Protein AF-0000000084679606 (afdb_homodimer)

pLDDT: mean 93.41, std 11.11, range [31.98, 98.94]

Foldseek 3Di:
DEPCLFLLNVLLVVVVVVVVDPAAAYEYQDLVSLQVSCCVNPVHRPCPDPSYHNDALLDLVVLLVNCQVPVEQEDEHPWADADQQVCQVVVLRLLSRLQNSLLSNLVSNVVNQHAEYEYEAELCLAVHLTSNNLSRVNSLLSQLLCFPDNHFYEYEYDKDEPPTPPDLVVQLCVCLVVVHAREAQDQQAWIQYDYSNVRSVQRVVCRVFTHRRKYKYFQSDDTDGVVVVSVVVCVVVVRPDHHYHHDHADRRGDSYGGNHHPVFWDWACDPDNRMIIIDGPDHQDNCLSVLSVVLNVCRPFDDPVVSSVSSLCRRPPRDPDPPVPPDGDD/DEPCLFLLNVLLVVVVVVVVDPAAAYEYQDLVSLQVSCCVNPVHRPCPDPSYHNDALLDLVVLLVNCQVPVEQEDEHPWADADQQVCQVVVLRLLSHLQNSLLSNLVSNVVNQHAEYEYEAELCLAVHLTSNNLSRVNSLLSQLLCFPDNHFYEYEYDKDEPPTPPDLVVQLCVCLVVVHAREAQDQQAWIQYDYSNVRSVQRVVCRVFTHRRKYKYFQSDDTDGVVVVSVVVCVVVVRPDHHYDHDHADRRGDSYGGNHHPVFWDWACDPDNRMIIIDGPDHQDNCLSVLSVVLNVCRPFDDPVLSSVSSLCRRPPRDPDPPVPPDGDD

InterPro domains:
  IPR003869 Polysaccharide biosynthesis protein, CapD-like domain [PF02719] (2-273)
  IPR003869 Polysaccharide biosynthesis protein, CapD-like domain [cd05237] (2-275)
  IPR036291 NAD(P)-binding domain superfamily [SSF51735] (2-256)
  IPR051203 Polysaccharide Synthase-Related Protein [PTHR43318] (2-323)

Nearest PDB structures (foldseek):
  5bju-assembly1_A  TM=9.246E-01  e=3.654E-30  Campylobacter jejuni
  5bjy-assembly1_B  TM=9.320E-01  e=8.846E-30  Campylobacter jejuni
  5bjx-assembly1_A  TM=9.303E-01  e=1.120E-29  Campylobacter jejuni
  5bjw-assembly1_B  TM=9.344E-01  e=2.019E-29  Campylobacter jejuni
  5bjv-assembly1_B  TM=9.168E-01  e=2.875E-29  Campylobacter jejuni

Secondary structure (DSSP, 8-state):
-BTTTSHHHHHHHHHHHTT--S---EEES-HHHHHHHHHHHHS-----STTEEE--TT-HHHHHHHHHHH--SEEEE------HHHHHH-HHHHIIIIIIIHHHHHHHHHHHT-SEEEEE--GGGSS--SHHHHHHHHHHHHHHTTTTSSSEEEEEE--EEET-TT-HHHHHHHHHHTTPPEEES-TT-EE-EEEHHHHHHHHHHHHHH-BEEEEEEE---S-EEHHHHHHHHHHHTT-TT--EEE--PPTT--SB--S--TTTEEEEE-SSTTEEEEEESSPPPTTHHHHHHHHHHHTTTS-HHHHHHHHHTTSTTS----GGG-----/-BTTTSHHHHHHHHHHHTT--S---EEES-HHHHHHHHHHHHS-----STTEEE--TT-HHHHHHHHHHH--SEEEE------HHHHHH-HHHHIIIIIIIHHHHHHHHHHHT-SEEEEE--GGGSS--SHHHHHHHHHHHHHHTTTTSSSEEEEEE--EEET-TT-HHHHHHHHHHTTPPEEES-TT-EE-EEEHHHHHHHHHHHHHH-SEEEEEEE---S-EEHHHHHHHHHHHTT-TT--EEE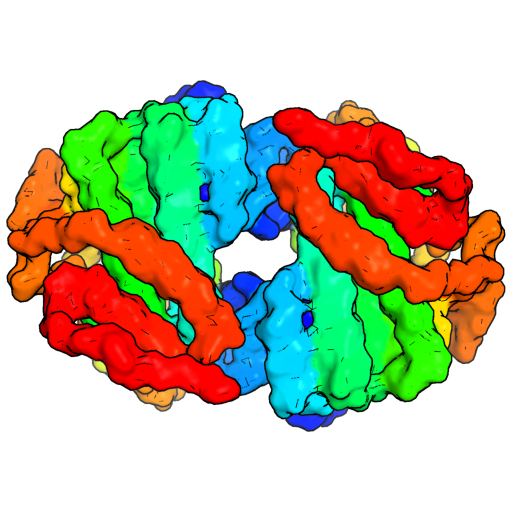--PPTT--SB--S--TTTEEEEE-SSTTEEEEEESSPPPTTHHHHHHHHHHHTTTS-HHHHHHHHHTTSTT-----GGG-----

Organism: Streptomyces collinus (strain DSM 40733 / Tue 365) (NCBI:txid1214242)

Radius of gyration: 25.19 Å; Cα contacts (8 Å, |Δi|>4): 1346; chains: 2; bounding box: 50×71×62 Å

Sequence (660 aa):
MTGAGGSIGSELVRQLWQLSPASIHLVDHDESALHAIQLDLHGHGLLDDDTVVLGDIRQADAMRELMARVRPHIVFHAAAHKHLPLLQRYPAQGVLSNVIGTANVVRAAAEAGVDRFIFVSTDKAARPTSVLGLTKRLGEVIVQAYAGGSMRVGSVRFGNVIGSRGSFLHSLAWQVGNGRPVTLTSPDVTRFFMTIPQASSLVIEAATMATAGETYILDMGQPVRIADLVDRYVAAVQAPGVEITYTGLREGEKLHEELLDEKTEQRESTADPRIWCVRPRTAVRPDLLRRVEELGSLVGTVESELLVAAMSNLLPDAESEDASSLETRPMTGAGGSIGSELVRQLWQLSPASIHLVDHDESALHAIQLDLHGHGLLDDDTVVLGDIRQADAMRELMARVRPHIVFHAAAHKHLPLLQRYPAQGVLSNVIGTANVVRAAAEAGVDRFIFVSTDKAARPTSVLGLTKRLGEVIVQAYAGGSMRVGSVRFGNVIGSRGSFLHSLAWQVGNGRPVTLTSPDVTRFFMTIPQASSLVIEAATMATAGETYILDMGQPVRIADLVDRYVAAVQAPGVEITYTGLREGEKLHEELLDEKTEQRESTADPRIWCVRPRTAVRPDLLRRVEELGSLVGTVESELLVAAMSNLLPDAESEDASSLETRP

Structure (mmCIF, N/CA/C/O backbone):
data_AF-0000000084679606-model_v1
#
loop_
_entity.id
_entity.type
_entity.pdbx_description
1 polymer 'Polysaccharide biosynthesis protein CapD'
#
loop_
_atom_site.group_PDB
_atom_site.id
_atom_site.type_symbol
_atom_site.label_atom_id
_atom_site.label_alt_id
_atom_site.label_comp_id
_atom_site.label_asym_id
_atom_site.label_entity_id
_atom_site.label_seq_id
_atom_site.pdbx_PDB_ins_code
_atom_site.Cartn_x
_atom_site.Cartn_y
_atom_site.Cartn_z
_atom_site.occupancy
_atom_site.B_iso_or_equiv
_atom_site.auth_seq_id
_atom_site.auth_comp_id
_atom_site.auth_asym_id
_atom_site.auth_atom_id
_atom_site.pdbx_PDB_model_num
ATOM 1 N N . MET A 1 1 ? 11.812 8.891 6.973 1 98 1 MET A N 1
ATOM 2 C CA . MET A 1 1 ? 10.586 9.273 6.281 1 98 1 MET A CA 1
ATOM 3 C C . MET A 1 1 ? 9.602 8.109 6.238 1 98 1 MET A C 1
ATOM 5 O O . MET A 1 1 ? 9.852 7.105 5.562 1 98 1 MET A O 1
ATOM 9 N N . THR A 1 2 ? 8.539 8.211 7.043 1 98.88 2 THR A N 1
ATOM 10 C CA . THR A 1 2 ? 7.473 7.234 6.852 1 98.88 2 THR A CA 1
ATOM 11 C C . THR A 1 2 ? 6.492 7.707 5.781 1 98.88 2 THR A C 1
ATOM 13 O O . THR A 1 2 ? 6.242 8.906 5.645 1 98.88 2 THR A O 1
ATOM 16 N N . GLY A 1 3 ? 5.902 6.746 5.059 1 98.56 3 GLY A N 1
ATOM 17 C CA . GLY A 1 3 ? 5.086 7.125 3.92 1 98.56 3 GLY A CA 1
ATOM 18 C C . GLY A 1 3 ? 5.891 7.715 2.775 1 98.56 3 GLY A C 1
ATOM 19 O O . GLY A 1 3 ? 5.43 8.625 2.09 1 98.56 3 GLY A O 1
ATOM 20 N N . ALA A 1 4 ? 7.102 7.227 2.578 1 98.5 4 ALA A N 1
ATOM 21 C CA . ALA A 1 4 ? 8.031 7.789 1.607 1 98.5 4 ALA A CA 1
ATOM 22 C C . ALA A 1 4 ? 7.5 7.645 0.185 1 98.5 4 ALA A C 1
ATOM 24 O O . ALA A 1 4 ? 7.832 8.438 -0.695 1 98.5 4 ALA A O 1
ATOM 25 N N . GLY A 1 5 ? 6.66 6.68 0.008 1 96.69 5 GLY A N 1
ATOM 26 C CA . GLY A 1 5 ? 6.199 6.367 -1.336 1 96.69 5 GLY A CA 1
ATOM 27 C C . GLY A 1 5 ? 4.973 7.16 -1.744 1 96.69 5 GLY A C 1
ATOM 28 O O . GLY A 1 5 ? 4.57 7.137 -2.91 1 96.69 5 GLY A O 1
ATOM 29 N N . GLY A 1 6 ? 4.387 7.867 -0.817 1 97.25 6 GLY A N 1
ATOM 30 C CA . GLY A 1 6 ? 3.217 8.68 -1.121 1 97.25 6 GLY A CA 1
ATOM 31 C C . GLY A 1 6 ? 3.555 9.961 -1.861 1 97.25 6 GLY A C 1
ATOM 32 O O . GLY A 1 6 ? 4.727 10.273 -2.066 1 97.25 6 GLY A O 1
ATOM 33 N N . SER A 1 7 ? 2.559 10.719 -2.24 1 97.19 7 SER A N 1
ATOM 34 C CA . SER A 1 7 ? 2.746 11.938 -3.014 1 97.19 7 SER A CA 1
ATOM 35 C C . SER A 1 7 ? 3.572 12.961 -2.24 1 97.19 7 SER A C 1
ATOM 37 O O . SER A 1 7 ? 4.543 13.508 -2.768 1 97.19 7 SER A O 1
ATOM 39 N N . ILE A 1 8 ? 3.164 13.203 -1.016 1 97.56 8 ILE A N 1
ATOM 40 C CA . ILE A 1 8 ? 3.885 14.164 -0.194 1 97.56 8 ILE A CA 1
ATOM 41 C C . ILE A 1 8 ? 5.238 13.586 0.218 1 97.56 8 ILE A C 1
ATOM 43 O O . ILE A 1 8 ? 6.266 14.25 0.104 1 97.56 8 ILE A O 1
ATOM 47 N N . GLY A 1 9 ? 5.25 12.336 0.649 1 98.25 9 GLY A N 1
ATOM 48 C CA . GLY A 1 9 ? 6.473 11.68 1.094 1 98.25 9 GLY A CA 1
ATOM 49 C C . GLY A 1 9 ? 7.555 11.664 0.033 1 98.25 9 GLY A C 1
ATOM 50 O O . GLY A 1 9 ? 8.703 12.008 0.307 1 98.25 9 GLY A O 1
ATOM 51 N N . SER A 1 10 ? 7.199 11.289 -1.16 1 98.25 10 SER A N 1
ATOM 52 C CA . SER A 1 10 ? 8.195 11.172 -2.223 1 98.25 10 SER A CA 1
ATOM 53 C C . SER A 1 10 ? 8.758 12.539 -2.607 1 98.25 10 SER A C 1
ATOM 55 O O . SER A 1 10 ? 9.945 12.672 -2.887 1 98.25 10 SER A O 1
ATOM 57 N N . GLU A 1 11 ? 7.887 13.555 -2.6 1 98.19 11 GLU A N 1
ATOM 58 C CA . GLU A 1 11 ? 8.359 14.906 -2.906 1 98.19 11 GLU A CA 1
ATOM 59 C C . GLU A 1 11 ? 9.273 15.43 -1.808 1 98.19 11 GLU A C 1
ATOM 61 O O . GLU A 1 11 ? 10.273 16.094 -2.092 1 98.19 11 GLU A O 1
ATOM 66 N N . LEU A 1 12 ? 8.93 15.156 -0.568 1 98.38 12 LEU A N 1
ATOM 67 C CA . LEU A 1 12 ? 9.805 15.523 0.541 1 98.38 12 LEU A CA 1
ATOM 68 C C . LEU A 1 12 ? 11.188 14.906 0.367 1 98.38 12 LEU A C 1
ATOM 70 O O . LEU A 1 12 ? 12.203 15.594 0.538 1 98.38 12 LEU A O 1
ATOM 74 N N . VAL A 1 13 ? 11.211 13.641 -0.002 1 98.25 13 VAL A N 1
ATOM 75 C CA . VAL A 1 13 ? 12.461 12.93 -0.199 1 98.25 13 VAL A CA 1
ATOM 76 C C . VAL A 1 13 ? 13.281 13.609 -1.295 1 98.25 13 VAL A C 1
ATOM 78 O O . VAL A 1 13 ? 14.477 13.844 -1.13 1 98.25 13 VAL A O 1
ATOM 81 N N . ARG A 1 14 ? 12.672 13.977 -2.363 1 97.19 14 ARG A N 1
ATOM 82 C CA . ARG A 1 14 ? 13.359 14.609 -3.484 1 97.19 14 ARG A CA 1
ATOM 83 C C . ARG A 1 14 ? 13.961 15.945 -3.072 1 97.19 14 ARG A C 1
ATOM 85 O O . ARG A 1 14 ? 15.109 16.25 -3.408 1 97.19 14 ARG A O 1
ATOM 92 N N . GLN A 1 15 ? 13.156 16.734 -2.387 1 97.69 15 GLN A N 1
ATOM 93 C CA . GLN A 1 15 ? 13.641 18.047 -1.958 1 97.69 15 GLN A CA 1
ATOM 94 C C . GLN A 1 15 ? 14.766 17.906 -0.936 1 97.69 15 GLN A C 1
ATOM 96 O O . GLN A 1 15 ? 15.773 18.609 -1.015 1 97.69 15 GLN A O 1
ATOM 101 N N . LEU A 1 16 ? 14.602 16.984 -0.041 1 97.69 16 LEU A N 1
ATOM 102 C CA . LEU A 1 16 ? 15.617 16.781 0.987 1 97.69 16 LEU A CA 1
ATOM 103 C C . LEU A 1 16 ? 16.906 16.25 0.377 1 97.69 16 LEU A C 1
ATOM 105 O O . LEU A 1 16 ? 18 16.578 0.839 1 97.69 16 LEU A O 1
ATOM 109 N N . TRP A 1 17 ? 16.734 15.375 -0.598 1 96.81 17 TRP A N 1
ATOM 110 C CA . TRP A 1 17 ? 17.891 14.797 -1.284 1 96.81 17 TRP A CA 1
ATOM 111 C C . TRP A 1 17 ? 18.797 15.891 -1.851 1 96.81 17 TRP A C 1
ATOM 113 O O . TRP A 1 17 ? 20.016 15.758 -1.851 1 96.81 17 TRP A O 1
ATOM 123 N N . GLN A 1 18 ? 18.219 17 -2.248 1 95.62 18 GLN A N 1
ATOM 124 C CA . GLN A 1 18 ? 18.953 18.109 -2.848 1 95.62 18 GLN A CA 1
ATOM 125 C C . GLN A 1 18 ? 19.797 18.844 -1.804 1 95.62 18 GLN A C 1
ATOM 127 O O . GLN A 1 18 ? 20.719 19.562 -2.15 1 95.62 18 GLN A O 1
ATOM 132 N N . LEU A 1 19 ? 19.453 18.656 -0.603 1 95.12 19 LEU A N 1
ATOM 133 C CA . LEU A 1 19 ? 20.188 19.312 0.475 1 95.12 19 LEU A CA 1
ATOM 134 C C . LEU A 1 19 ? 21.391 18.469 0.902 1 95.12 19 LEU A C 1
ATOM 136 O O . LEU A 1 19 ? 22.094 18.828 1.849 1 95.12 19 LEU A O 1
ATOM 140 N N . SER A 1 20 ? 21.609 17.328 0.34 1 95.12 20 SER A N 1
ATOM 141 C CA . SER A 1 20 ? 22.75 16.438 0.511 1 95.12 20 SER A CA 1
ATOM 142 C C . SER A 1 20 ? 22.859 15.953 1.952 1 95.12 20 SER A C 1
ATOM 144 O O . SER A 1 20 ? 23.906 16.062 2.578 1 95.12 20 SER 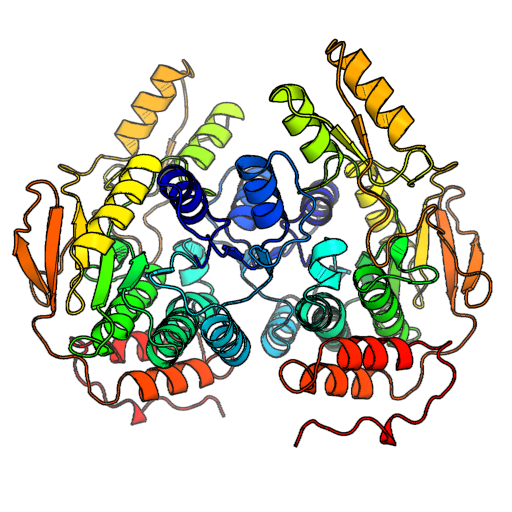A O 1
ATOM 146 N N . PRO A 1 21 ? 21.781 15.445 2.443 1 95.69 21 PRO A N 1
ATOM 147 C CA . PRO A 1 21 ? 21.875 14.844 3.773 1 95.69 21 PRO A CA 1
ATOM 148 C C . PRO A 1 21 ? 22.812 13.641 3.814 1 95.69 21 PRO A C 1
ATOM 150 O O . PRO A 1 21 ? 23.156 13.086 2.768 1 95.69 21 PRO A O 1
ATOM 153 N N . ALA A 1 22 ? 23.25 13.281 5.062 1 96.31 22 ALA A N 1
ATOM 154 C CA . ALA A 1 22 ? 24.094 12.102 5.203 1 96.31 22 ALA A CA 1
ATOM 155 C C . ALA A 1 22 ? 23.375 10.844 4.727 1 96.31 22 ALA A C 1
ATOM 157 O O . ALA A 1 22 ? 23.984 9.977 4.094 1 96.31 22 ALA A O 1
ATOM 158 N N . SER A 1 23 ? 22.047 10.727 5.082 1 96.62 23 SER A N 1
ATOM 159 C CA . SER A 1 23 ? 21.219 9.609 4.621 1 96.62 23 SER A CA 1
ATOM 160 C C . SER A 1 23 ? 19.734 9.938 4.738 1 96.62 23 SER A C 1
ATOM 162 O O . SER A 1 23 ? 19.344 10.797 5.535 1 96.62 23 SER A O 1
ATOM 164 N N . ILE A 1 24 ? 19.016 9.383 3.904 1 97.81 24 ILE A N 1
ATOM 165 C CA . ILE A 1 24 ? 17.562 9.398 3.992 1 97.81 24 ILE A CA 1
ATOM 166 C C . ILE A 1 24 ? 17.031 7.969 4.016 1 97.81 24 ILE A C 1
ATOM 168 O O . ILE A 1 24 ? 17.219 7.211 3.062 1 97.81 24 ILE A O 1
ATOM 172 N N . HIS A 1 25 ? 16.422 7.598 5.102 1 98.5 25 HIS A N 1
ATOM 173 C CA . HIS A 1 25 ? 15.805 6.277 5.207 1 98.5 25 HIS A CA 1
ATOM 174 C C . HIS A 1 25 ? 14.328 6.328 4.828 1 98.5 25 HIS A C 1
ATOM 176 O O . HIS A 1 25 ? 13.57 7.133 5.375 1 98.5 25 HIS A O 1
ATOM 182 N N . LEU A 1 26 ? 13.961 5.5 3.893 1 98.5 26 LEU A N 1
ATOM 183 C CA . LEU A 1 26 ? 12.625 5.473 3.311 1 98.5 26 LEU A CA 1
ATOM 184 C C . LEU A 1 26 ? 11.812 4.309 3.865 1 98.5 26 LEU A C 1
ATOM 186 O O . LEU A 1 26 ? 12.172 3.145 3.668 1 98.5 26 LEU A O 1
ATOM 190 N N . VAL A 1 27 ? 10.734 4.602 4.535 1 98.75 27 VAL A N 1
ATOM 191 C CA . VAL A 1 27 ? 9.875 3.557 5.082 1 98.75 27 VAL A CA 1
ATOM 192 C C . VAL A 1 27 ? 8.516 3.6 4.391 1 98.75 27 VAL A C 1
ATOM 194 O O . VAL A 1 27 ? 7.848 4.637 4.379 1 98.75 27 VAL A O 1
ATOM 197 N N . ASP A 1 28 ? 8.109 2.529 3.824 1 98.56 28 ASP A N 1
ATOM 198 C CA . ASP A 1 28 ? 6.801 2.383 3.205 1 98.56 28 ASP A CA 1
ATOM 199 C C . ASP A 1 28 ? 6.41 0.912 3.082 1 98.56 28 ASP A C 1
ATOM 201 O O . ASP A 1 28 ? 7.277 0.034 3.078 1 98.56 28 ASP A O 1
ATOM 205 N N . HIS A 1 29 ? 5.164 0.685 3.037 1 97.88 29 HIS A N 1
ATOM 206 C CA . HIS A 1 29 ? 4.73 -0.693 2.828 1 97.88 29 HIS A CA 1
ATOM 207 C C . HIS A 1 29 ? 4.5 -0.978 1.348 1 97.88 29 HIS A C 1
ATOM 209 O O . HIS A 1 29 ? 4.227 -2.119 0.967 1 97.88 29 HIS A O 1
ATOM 215 N N . ASP A 1 30 ? 4.547 0.017 0.518 1 97.25 30 ASP A N 1
ATOM 216 C CA . ASP A 1 30 ? 4.41 -0.137 -0.927 1 97.25 30 ASP A CA 1
ATOM 217 C C . ASP A 1 30 ? 5.77 -0.361 -1.589 1 97.25 30 ASP A C 1
ATOM 219 O O . ASP A 1 30 ? 6.512 0.593 -1.831 1 97.25 30 ASP A O 1
ATOM 223 N N . GLU A 1 31 ? 6.027 -1.536 -2.045 1 96.62 31 GLU A N 1
ATOM 224 C CA . GLU A 1 31 ? 7.305 -1.927 -2.627 1 96.62 31 GLU A CA 1
ATOM 225 C C . GLU A 1 31 ? 7.582 -1.164 -3.92 1 96.62 31 GLU A C 1
ATOM 227 O O . GLU A 1 31 ? 8.711 -0.744 -4.172 1 96.62 31 GLU A O 1
ATOM 232 N N . SER A 1 32 ? 6.539 -1.074 -4.672 1 96 32 SER A N 1
ATOM 233 C CA . SER A 1 32 ? 6.699 -0.412 -5.961 1 96 32 SER A CA 1
ATOM 234 C C . SER A 1 32 ? 7.012 1.07 -5.785 1 96 32 SER A C 1
ATOM 236 O O . SER A 1 32 ? 7.754 1.65 -6.582 1 96 32 SER A O 1
ATOM 238 N N . ALA A 1 33 ? 6.402 1.654 -4.785 1 96.44 33 ALA A N 1
ATOM 239 C CA . ALA A 1 33 ? 6.688 3.059 -4.5 1 96.44 33 ALA A CA 1
ATOM 240 C C . ALA A 1 33 ? 8.133 3.242 -4.039 1 96.44 33 ALA A C 1
ATOM 242 O O . ALA A 1 33 ? 8.797 4.203 -4.43 1 96.44 33 ALA A O 1
ATOM 243 N N . LEU A 1 34 ? 8.57 2.354 -3.197 1 97.31 34 LEU A N 1
ATOM 244 C CA . LEU A 1 34 ? 9.961 2.393 -2.754 1 97.31 34 LEU A CA 1
ATOM 245 C C . LEU A 1 34 ? 10.906 2.229 -3.934 1 97.31 34 LEU A C 1
ATOM 247 O O . LEU A 1 34 ? 11.906 2.943 -4.035 1 97.31 34 LEU A O 1
ATOM 251 N N . HIS A 1 35 ? 10.578 1.303 -4.812 1 96.44 35 HIS A N 1
ATOM 252 C CA . HIS A 1 35 ? 11.359 1.064 -6.023 1 96.44 35 HIS A CA 1
ATOM 253 C C . HIS A 1 35 ? 11.445 2.32 -6.883 1 96.44 35 HIS A C 1
ATOM 255 O O . HIS A 1 35 ? 12.523 2.689 -7.348 1 96.44 35 HIS A O 1
ATOM 261 N N . ALA A 1 36 ? 10.359 2.992 -7.012 1 95.94 36 ALA A N 1
ATOM 262 C CA . ALA A 1 36 ? 10.289 4.188 -7.852 1 95.94 36 ALA A CA 1
ATOM 263 C C . ALA A 1 36 ? 11.156 5.305 -7.285 1 95.94 36 ALA A C 1
ATOM 265 O O . ALA A 1 36 ? 11.844 6.008 -8.039 1 95.94 36 ALA A O 1
ATOM 266 N N . ILE A 1 37 ? 11.102 5.449 -6.023 1 95.69 37 ILE A N 1
ATOM 267 C CA . ILE A 1 37 ? 11.891 6.512 -5.398 1 95.69 37 ILE A CA 1
ATOM 268 C C . ILE A 1 37 ? 13.375 6.219 -5.566 1 95.69 37 ILE A C 1
ATOM 270 O O . ILE A 1 37 ? 14.164 7.121 -5.859 1 95.69 37 ILE A O 1
ATOM 274 N N . GLN A 1 38 ? 13.766 5.023 -5.355 1 94.38 38 GLN A N 1
ATOM 275 C CA . GLN A 1 38 ? 15.172 4.676 -5.504 1 94.38 38 GLN A CA 1
ATOM 276 C C . GLN A 1 38 ? 15.641 4.887 -6.941 1 94.38 38 GLN A C 1
ATOM 278 O O . GLN A 1 38 ? 16.766 5.34 -7.172 1 94.38 38 GLN A O 1
ATOM 283 N N . LEU A 1 39 ? 14.836 4.516 -7.844 1 94.75 39 LEU A N 1
ATOM 284 C CA . LEU A 1 39 ? 15.148 4.742 -9.25 1 94.75 39 LEU A CA 1
ATOM 285 C C . LEU A 1 39 ? 15.375 6.227 -9.523 1 94.75 39 LEU A C 1
ATOM 287 O O . LEU A 1 39 ? 16.344 6.598 -10.188 1 94.75 39 LEU A O 1
ATOM 291 N N . ASP A 1 40 ? 14.516 7.008 -8.945 1 94.06 40 ASP A N 1
ATOM 292 C CA . ASP A 1 40 ? 14.586 8.453 -9.141 1 94.06 40 ASP A CA 1
ATOM 293 C C . ASP A 1 40 ? 15.859 9.023 -8.523 1 94.06 40 ASP A C 1
ATOM 295 O O . ASP A 1 40 ? 16.5 9.906 -9.102 1 94.06 40 ASP A O 1
ATOM 299 N N . LEU A 1 41 ? 16.156 8.547 -7.367 1 94 41 LEU A N 1
ATOM 300 C CA . LEU A 1 41 ? 17.266 9.125 -6.602 1 94 41 LEU A CA 1
ATOM 301 C C . LEU A 1 41 ? 18.609 8.617 -7.109 1 94 41 LEU A C 1
ATOM 303 O O . LEU A 1 41 ? 19.562 9.383 -7.211 1 94 41 LEU A O 1
ATOM 307 N N . HIS A 1 42 ? 18.672 7.305 -7.449 1 92.88 42 HIS A N 1
ATOM 308 C CA . HIS A 1 42 ? 19.984 6.684 -7.648 1 92.88 42 HIS A CA 1
ATOM 309 C C . HIS A 1 42 ? 20.172 6.273 -9.102 1 92.88 42 HIS A C 1
ATOM 311 O O . HIS A 1 42 ? 21.281 5.898 -9.5 1 92.88 42 HIS A O 1
ATOM 317 N N . GLY A 1 43 ? 19.125 6.328 -9.812 1 92.38 43 GLY A N 1
ATOM 318 C CA . GLY A 1 43 ? 19.219 5.934 -11.211 1 92.38 43 GLY A CA 1
ATOM 319 C C . GLY A 1 43 ? 19.094 4.438 -11.422 1 92.38 43 GLY A C 1
ATOM 320 O O . GLY A 1 43 ? 19.219 3.947 -12.547 1 92.38 43 GLY A O 1
ATOM 321 N N . HIS A 1 44 ? 18.906 3.793 -10.273 1 88.56 44 HIS A N 1
ATOM 322 C CA . HIS A 1 44 ? 18.672 2.357 -10.352 1 88.56 44 HIS A CA 1
ATOM 323 C C . HIS A 1 44 ? 17.641 1.917 -9.305 1 88.56 44 HIS A C 1
ATOM 325 O O . HIS A 1 44 ? 17.359 2.656 -8.359 1 88.56 44 HIS A O 1
ATOM 331 N N . GLY A 1 45 ? 17.031 0.809 -9.516 1 87.56 45 GLY A N 1
ATOM 332 C CA . GLY A 1 45 ? 16.047 0.252 -8.594 1 87.56 45 GLY A CA 1
ATOM 333 C C . GLY A 1 45 ? 16.453 -1.087 -8.016 1 87.56 45 GLY A C 1
ATOM 334 O O . GLY A 1 45 ? 15.656 -2.021 -7.957 1 87.56 45 GLY A O 1
ATOM 335 N N . LEU A 1 46 ? 17.688 -1.167 -7.566 1 87.81 46 LEU A N 1
ATOM 336 C CA . LEU A 1 46 ? 18.25 -2.445 -7.133 1 87.81 46 LEU A CA 1
ATOM 337 C C . LEU A 1 46 ? 17.688 -2.848 -5.773 1 87.81 46 LEU A C 1
ATOM 339 O O . LEU A 1 46 ? 17.672 -4.031 -5.426 1 87.81 46 LEU A O 1
ATOM 343 N N . LEU A 1 47 ? 17.219 -1.917 -5.016 1 86.62 47 LEU A N 1
ATOM 344 C CA . LEU A 1 47 ? 16.562 -2.139 -3.725 1 86.62 47 LEU A CA 1
ATOM 345 C C . LEU A 1 47 ? 17.484 -2.916 -2.783 1 86.62 47 LEU A C 1
ATOM 347 O O . LEU A 1 47 ? 17.016 -3.768 -2.023 1 86.62 47 LEU A O 1
ATOM 351 N N . ASP A 1 48 ? 18.75 -2.693 -2.811 1 80.12 48 ASP A N 1
ATOM 352 C CA . ASP A 1 48 ? 19.703 -3.506 -2.053 1 80.12 48 ASP A CA 1
ATOM 353 C C . ASP A 1 48 ? 20.438 -2.668 -1.007 1 80.12 48 ASP A C 1
ATOM 355 O O . ASP A 1 48 ? 21.469 -3.076 -0.495 1 80.12 48 ASP A O 1
ATOM 359 N N . ASP A 1 49 ? 19.828 -1.54 -0.712 1 87.19 49 ASP A N 1
ATOM 360 C CA . ASP A 1 49 ? 20.531 -0.785 0.322 1 87.19 49 ASP A CA 1
ATOM 361 C C . ASP A 1 49 ? 19.656 -0.608 1.561 1 87.19 49 ASP A C 1
ATOM 363 O O . ASP A 1 49 ? 18.438 -0.721 1.484 1 87.19 49 ASP A O 1
ATOM 367 N N . ASP A 1 50 ? 20.328 -0.216 2.654 1 91.5 50 ASP A N 1
ATOM 368 C CA . ASP A 1 50 ? 19.719 -0.245 3.98 1 91.5 50 ASP A CA 1
ATOM 369 C C . ASP A 1 50 ? 18.828 0.973 4.199 1 91.5 50 ASP A C 1
ATOM 371 O O . ASP A 1 50 ? 18.078 1.036 5.184 1 91.5 50 ASP A O 1
ATOM 375 N N . THR A 1 51 ? 18.828 1.87 3.262 1 96.19 51 THR A N 1
ATOM 376 C CA . THR A 1 51 ? 18.016 3.072 3.447 1 96.19 51 THR A CA 1
ATOM 377 C C . THR A 1 51 ? 16.594 2.842 2.977 1 96.19 51 THR A C 1
ATOM 379 O O . THR A 1 51 ? 15.695 3.639 3.271 1 96.19 51 THR A O 1
ATOM 382 N N . VAL A 1 52 ? 16.375 1.764 2.201 1 97.12 52 VAL A N 1
ATOM 383 C CA . VAL A 1 52 ? 15.031 1.399 1.75 1 97.12 52 VAL A CA 1
ATOM 384 C C . VAL A 1 52 ? 14.43 0.359 2.695 1 97.12 52 VAL A C 1
ATOM 386 O O . VAL A 1 52 ? 14.93 -0.765 2.787 1 97.12 52 VAL A O 1
ATOM 389 N N . VAL A 1 53 ? 13.359 0.737 3.352 1 98 53 VAL A N 1
ATOM 390 C CA . VAL A 1 53 ? 12.789 -0.112 4.398 1 98 53 VAL A CA 1
ATOM 391 C C . VAL A 1 53 ? 11.352 -0.482 4.043 1 98 53 VAL A C 1
ATOM 393 O O . VAL A 1 53 ? 10.477 0.384 3.998 1 98 53 VAL A O 1
ATOM 396 N N . LEU A 1 54 ? 11.188 -1.739 3.746 1 98.06 54 LEU A N 1
ATOM 397 C CA . LEU A 1 54 ? 9.82 -2.258 3.648 1 98.06 54 LEU A CA 1
ATOM 398 C C . LEU A 1 54 ? 9.227 -2.486 5.035 1 98.06 54 LEU A C 1
ATOM 400 O O . LEU A 1 54 ? 9.625 -3.414 5.738 1 98.06 54 LEU A O 1
ATOM 404 N N . GLY A 1 55 ? 8.25 -1.602 5.387 1 97.75 55 GLY A N 1
ATOM 405 C CA . GLY A 1 55 ? 7.715 -1.677 6.738 1 97.75 55 GLY A CA 1
ATOM 406 C C . GLY A 1 55 ? 6.324 -1.087 6.855 1 97.75 55 GLY A C 1
ATOM 407 O O . GLY A 1 55 ? 5.836 -0.438 5.93 1 97.75 55 GLY A O 1
ATOM 408 N N . ASP A 1 56 ? 5.711 -1.429 7.965 1 98.19 56 ASP A N 1
ATOM 409 C CA . ASP A 1 56 ? 4.375 -0.969 8.328 1 98.19 56 ASP A CA 1
ATOM 410 C C . ASP A 1 56 ? 4.383 -0.275 9.688 1 98.19 56 ASP A C 1
ATOM 412 O O . ASP A 1 56 ? 4.75 -0.88 10.695 1 98.19 56 ASP A O 1
ATOM 416 N N . ILE A 1 57 ? 3.887 0.931 9.719 1 98.75 57 ILE A N 1
ATOM 417 C CA . ILE A 1 57 ? 3.957 1.738 10.93 1 98.75 57 ILE A CA 1
ATOM 418 C C . ILE A 1 57 ? 3.049 1.141 12.008 1 98.75 57 ILE A C 1
ATOM 420 O O . ILE A 1 57 ? 3.133 1.514 13.18 1 98.75 57 ILE A O 1
ATOM 424 N N . ARG A 1 58 ? 2.188 0.28 11.617 1 98.19 58 ARG A N 1
ATOM 425 C CA . ARG A 1 58 ? 1.302 -0.381 12.562 1 98.19 58 ARG A CA 1
ATOM 426 C C . ARG A 1 58 ? 2.076 -1.355 13.445 1 98.19 58 ARG A C 1
ATOM 428 O O . ARG A 1 58 ? 1.567 -1.807 14.477 1 98.19 58 ARG A O 1
ATOM 435 N N . GLN A 1 59 ? 3.287 -1.72 13.055 1 97.56 59 GLN A N 1
ATOM 436 C CA . GLN A 1 59 ? 4.117 -2.656 13.805 1 97.56 59 GLN A CA 1
ATOM 437 C C . GLN A 1 59 ? 5.047 -1.919 14.766 1 97.56 59 GLN A C 1
ATOM 439 O O . GLN A 1 59 ? 6.148 -1.521 14.391 1 97.56 59 GLN A O 1
ATOM 444 N N . ALA A 1 60 ? 4.629 -1.86 15.977 1 97.88 60 ALA A N 1
ATOM 445 C CA . ALA A 1 60 ? 5.312 -1.048 16.984 1 97.88 60 ALA A CA 1
ATOM 446 C C . ALA A 1 60 ? 6.758 -1.503 17.156 1 97.88 60 ALA A C 1
ATOM 448 O O . ALA A 1 60 ? 7.68 -0.683 17.156 1 97.88 60 ALA A O 1
ATOM 449 N N . ASP A 1 61 ? 6.969 -2.816 17.297 1 96.81 61 ASP A N 1
ATOM 450 C CA . ASP A 1 61 ? 8.305 -3.34 17.562 1 96.81 61 ASP A CA 1
ATOM 451 C C . ASP A 1 61 ? 9.234 -3.098 16.375 1 96.81 61 ASP A C 1
ATOM 453 O O . ASP A 1 61 ? 10.414 -2.785 16.562 1 96.81 61 ASP A O 1
ATOM 457 N N . ALA A 1 62 ? 8.734 -3.23 15.211 1 96.88 62 ALA A N 1
ATOM 458 C CA . ALA A 1 62 ? 9.539 -2.982 14.023 1 96.88 62 ALA A CA 1
ATOM 459 C C . ALA A 1 62 ? 9.977 -1.523 13.953 1 96.88 62 ALA A C 1
ATOM 461 O O . ALA A 1 62 ? 11.117 -1.231 13.578 1 96.88 62 ALA A O 1
ATOM 462 N N . MET A 1 63 ? 9.086 -0.595 14.297 1 98.38 63 MET A N 1
ATOM 463 C CA . MET A 1 63 ? 9.422 0.826 14.289 1 98.38 63 MET A CA 1
ATOM 464 C C . MET A 1 63 ? 10.469 1.145 15.359 1 98.38 63 MET A C 1
ATOM 466 O O . MET A 1 63 ? 11.398 1.917 15.109 1 98.38 63 MET A O 1
ATOM 470 N N . ARG A 1 64 ? 10.297 0.549 16.484 1 98.25 64 ARG A N 1
ATOM 471 C CA . ARG A 1 64 ? 11.25 0.768 17.562 1 98.25 64 ARG A CA 1
ATOM 472 C C . ARG A 1 64 ? 12.641 0.281 17.172 1 98.25 64 ARG A C 1
ATOM 474 O O . ARG A 1 64 ? 13.633 0.984 17.375 1 98.25 64 ARG A O 1
ATOM 481 N N . GLU A 1 65 ? 12.711 -0.919 16.625 1 97.19 65 GLU A N 1
ATOM 482 C CA . GLU A 1 65 ? 13.984 -1.493 16.203 1 97.19 65 GLU A CA 1
ATOM 483 C C . GLU A 1 65 ? 14.633 -0.649 15.117 1 97.19 65 GLU A C 1
ATOM 485 O O . GLU A 1 65 ? 15.844 -0.399 15.156 1 97.19 65 GLU A O 1
ATOM 490 N N . LEU A 1 66 ? 13.852 -0.26 14.188 1 97.5 66 LEU A N 1
ATOM 491 C CA . LEU A 1 66 ? 14.352 0.555 13.086 1 97.5 66 LEU A CA 1
ATOM 492 C C . LEU A 1 66 ? 14.914 1.875 13.602 1 97.5 66 LEU A C 1
ATOM 494 O O . LEU A 1 66 ? 16.016 2.279 13.219 1 97.5 66 LEU A O 1
ATOM 498 N N . MET A 1 67 ? 14.148 2.539 14.469 1 98.56 67 MET A N 1
ATOM 499 C CA . MET A 1 67 ? 14.547 3.842 14.992 1 98.56 67 MET A CA 1
ATOM 500 C C . MET A 1 67 ? 15.836 3.729 15.805 1 98.56 67 MET A C 1
ATOM 502 O O . MET A 1 67 ? 16.703 4.594 15.719 1 98.56 67 MET A O 1
ATOM 506 N N . ALA A 1 68 ? 15.906 2.668 16.547 1 98.12 68 ALA A N 1
ATOM 507 C CA . ALA A 1 68 ? 17.078 2.438 17.375 1 98.12 68 ALA A CA 1
ATOM 508 C C . ALA A 1 68 ? 18.328 2.186 16.531 1 98.12 68 ALA A C 1
ATOM 510 O O . ALA A 1 68 ? 19.422 2.582 16.906 1 98.12 68 ALA A O 1
ATOM 511 N N . ARG A 1 69 ? 18.141 1.526 15.469 1 97 69 ARG A N 1
ATOM 512 C CA . ARG A 1 69 ? 19.25 1.187 14.586 1 97 69 ARG A CA 1
ATOM 513 C C . ARG A 1 69 ? 19.719 2.404 13.789 1 97 69 ARG A C 1
ATOM 515 O O . ARG A 1 69 ? 20.922 2.654 13.664 1 97 69 ARG A O 1
ATOM 522 N N . VAL A 1 70 ? 18.797 3.186 13.281 1 97.69 70 VAL A N 1
ATOM 523 C CA . VAL A 1 70 ? 19.094 4.27 12.352 1 97.69 70 VAL A CA 1
ATOM 524 C C . VAL A 1 70 ? 19.453 5.535 13.125 1 97.69 70 VAL A C 1
ATOM 526 O O . VAL A 1 70 ? 20.328 6.289 12.719 1 97.69 70 VAL A O 1
ATOM 529 N N . ARG A 1 71 ? 18.734 5.82 14.18 1 97.81 71 ARG A N 1
ATOM 530 C CA . ARG A 1 71 ? 18.891 7.012 15.008 1 97.81 71 ARG A CA 1
ATOM 531 C C . ARG A 1 71 ? 18.906 8.273 14.148 1 97.81 71 ARG A C 1
ATOM 533 O O . ARG A 1 71 ? 19.844 9.062 14.203 1 97.81 71 ARG A O 1
ATOM 540 N N . PRO A 1 72 ? 17.859 8.508 13.484 1 98.31 72 PRO A N 1
ATOM 541 C CA . PRO A 1 72 ? 17.812 9.688 12.617 1 98.31 72 PRO A CA 1
ATOM 542 C C . PRO A 1 72 ? 17.797 11 13.406 1 98.31 72 PRO A C 1
ATOM 544 O O . PRO A 1 72 ? 17.359 11.023 14.562 1 98.31 72 PRO A O 1
ATOM 547 N N . HIS A 1 73 ? 18.234 12.07 12.75 1 98.38 73 HIS A N 1
ATOM 548 C CA . HIS A 1 73 ? 18.172 13.406 13.336 1 98.38 73 HIS A CA 1
ATOM 549 C C . HIS A 1 73 ? 16.75 13.961 13.273 1 98.38 73 HIS A C 1
ATOM 551 O O . HIS A 1 73 ? 16.297 14.641 14.203 1 98.38 73 HIS A O 1
ATOM 557 N N . ILE A 1 74 ? 16.094 13.75 12.148 1 98.62 74 ILE A N 1
ATOM 558 C CA . ILE A 1 74 ? 14.734 14.25 11.922 1 98.62 74 ILE A CA 1
ATOM 559 C C . ILE A 1 74 ? 13.852 13.125 11.383 1 98.62 74 ILE A C 1
ATOM 561 O O . ILE A 1 74 ? 14.297 12.328 10.555 1 98.62 74 ILE A O 1
ATOM 565 N N . VAL A 1 75 ? 12.672 13.008 11.867 1 98.88 75 VAL A N 1
ATOM 566 C CA . VAL A 1 75 ? 11.664 12.109 11.32 1 98.88 75 VAL A CA 1
ATOM 567 C C . VAL A 1 75 ? 10.523 12.914 10.703 1 98.88 75 VAL A C 1
ATOM 569 O O . VAL A 1 75 ? 9.922 13.766 11.367 1 98.88 75 VAL A O 1
ATOM 572 N N . PHE A 1 76 ? 10.281 12.742 9.453 1 98.94 76 PHE A N 1
ATOM 573 C CA . PHE A 1 76 ? 9.07 13.211 8.789 1 98.94 76 PHE A CA 1
ATOM 574 C C . PHE A 1 76 ? 8.039 12.094 8.695 1 98.94 76 PHE A C 1
ATOM 576 O O . PHE A 1 76 ? 8.281 11.078 8.039 1 98.94 76 PHE A O 1
ATOM 583 N N . HIS A 1 77 ? 6.922 12.242 9.344 1 98.94 77 HIS A N 1
ATOM 584 C CA . HIS A 1 77 ? 5.883 11.219 9.367 1 98.94 77 HIS A CA 1
ATOM 585 C C . HIS A 1 77 ? 4.742 11.562 8.422 1 98.94 77 HIS A C 1
ATOM 587 O O . HIS A 1 77 ? 3.781 12.234 8.812 1 98.94 77 HIS A O 1
ATOM 593 N N . ALA A 1 78 ? 4.773 10.992 7.242 1 98.81 78 ALA A N 1
ATOM 594 C CA . ALA A 1 78 ? 3.783 11.297 6.211 1 98.81 78 ALA A CA 1
ATOM 595 C C . ALA A 1 78 ? 2.904 10.086 5.918 1 98.81 78 ALA A C 1
ATOM 597 O O . ALA A 1 78 ? 2.002 10.156 5.078 1 98.81 78 ALA A O 1
ATOM 598 N N . ALA A 1 79 ? 3.125 9 6.605 1 98.81 79 ALA A N 1
ATOM 599 C CA . ALA A 1 79 ? 2.336 7.797 6.363 1 98.81 79 ALA A CA 1
ATOM 600 C C . ALA A 1 79 ? 0.922 7.945 6.918 1 98.81 79 ALA A C 1
ATOM 602 O O . ALA A 1 79 ? 0.74 8.32 8.078 1 98.81 79 ALA A O 1
ATOM 603 N N . ALA A 1 80 ? -0.08 7.648 6.098 1 98.56 80 ALA A N 1
ATOM 604 C CA . ALA A 1 80 ? -1.474 7.711 6.531 1 98.56 80 ALA A CA 1
ATOM 605 C C . ALA A 1 80 ? -2.41 7.191 5.441 1 98.56 80 ALA A C 1
ATOM 607 O O . ALA A 1 80 ? -2.043 7.156 4.266 1 98.56 80 ALA A O 1
ATOM 608 N N . HIS A 1 81 ? -3.594 6.715 5.902 1 97.94 81 HIS A N 1
ATOM 609 C CA . HIS A 1 81 ? -4.742 6.68 5.004 1 97.94 81 HIS A CA 1
ATOM 610 C C . HIS A 1 81 ? -5.379 8.062 4.871 1 97.94 81 HIS A C 1
ATOM 612 O O . HIS A 1 81 ? -5.496 8.789 5.859 1 97.94 81 HIS A O 1
ATOM 618 N N . LYS A 1 82 ? -5.828 8.414 3.629 1 96.25 82 LYS A N 1
ATOM 619 C CA . LYS A 1 82 ? -6.188 9.82 3.486 1 96.25 82 LYS A CA 1
ATOM 620 C C . LYS A 1 82 ? -7.547 9.977 2.812 1 96.25 82 LYS A C 1
ATOM 622 O O . LYS A 1 82 ? -8.023 11.094 2.615 1 96.25 82 LYS A O 1
ATOM 627 N N . HIS A 1 83 ? -8.18 8.922 2.346 1 95.69 83 HIS A N 1
ATOM 628 C CA . HIS A 1 83 ? -9.453 9.039 1.643 1 95.69 83 HIS A CA 1
ATOM 629 C C . HIS A 1 83 ? -10.617 9.117 2.623 1 95.69 83 HIS A C 1
ATOM 631 O O . HIS A 1 83 ? -10.961 8.117 3.256 1 95.69 83 HIS A O 1
ATOM 637 N N . LEU A 1 84 ? -11.25 10.234 2.639 1 96.19 84 LEU A N 1
ATOM 638 C CA . LEU A 1 84 ? -12.305 10.531 3.602 1 96.19 84 LEU A CA 1
ATOM 639 C C . LEU A 1 84 ? -13.453 9.523 3.484 1 96.19 84 LEU A C 1
ATOM 641 O O . LEU A 1 84 ? -13.82 8.883 4.469 1 96.19 84 LEU A O 1
ATOM 645 N N . PRO A 1 85 ? -14 9.234 2.283 1 95.12 85 PRO A N 1
ATOM 646 C CA . PRO A 1 85 ? -15.133 8.312 2.205 1 95.12 85 PRO A CA 1
ATOM 647 C C . PRO A 1 85 ? -14.781 6.898 2.652 1 95.12 85 PRO A C 1
ATOM 649 O O . PRO A 1 85 ? -15.594 6.234 3.303 1 95.12 85 PRO A O 1
ATOM 652 N N . LEU A 1 86 ? -13.625 6.461 2.344 1 96.25 86 LEU A N 1
ATOM 653 C CA . LEU A 1 86 ? -13.227 5.117 2.74 1 96.25 86 LEU A CA 1
ATOM 654 C C . LEU A 1 86 ? -13.047 5.027 4.25 1 96.25 86 LEU A C 1
ATOM 656 O O . LEU A 1 86 ? -13.445 4.035 4.871 1 96.25 86 LEU A O 1
ATOM 660 N N . LEU A 1 87 ? -12.438 6.031 4.797 1 97.25 87 LEU A N 1
ATOM 661 C CA . LEU A 1 87 ? -12.195 5.988 6.238 1 97.25 87 LEU A CA 1
ATOM 662 C C . LEU A 1 87 ? -13.508 6.117 7.008 1 97.25 87 LEU A C 1
ATOM 664 O O . LEU A 1 87 ? -13.633 5.605 8.125 1 97.25 87 LEU A O 1
ATOM 668 N N . GLN A 1 88 ? -14.5 6.828 6.395 1 96.38 88 GLN A N 1
ATOM 669 C CA . GLN A 1 88 ? -15.828 6.84 7.004 1 96.38 88 GLN A CA 1
ATOM 670 C C . GLN A 1 88 ? -16.406 5.434 7.09 1 96.38 88 GLN A C 1
ATOM 672 O O . GLN A 1 88 ? -17.047 5.078 8.078 1 96.38 88 GLN A O 1
ATOM 677 N N . ARG A 1 89 ? -16.188 4.664 6.133 1 95.56 89 ARG A N 1
ATOM 678 C CA . ARG A 1 89 ? -16.75 3.32 6.055 1 95.56 89 ARG A CA 1
ATOM 679 C C . ARG A 1 89 ? -15.891 2.322 6.828 1 95.56 89 ARG A C 1
ATOM 681 O O . ARG A 1 89 ? -16.406 1.333 7.352 1 95.56 89 ARG A O 1
ATOM 688 N N . TYR A 1 90 ? -14.617 2.582 6.859 1 96.81 90 TYR A N 1
ATOM 689 C CA . TYR A 1 90 ? -13.68 1.676 7.508 1 96.81 90 TYR A CA 1
ATOM 690 C C . TYR A 1 90 ? -12.844 2.41 8.555 1 96.81 90 TYR A C 1
ATOM 692 O O . TYR A 1 90 ? -11.617 2.447 8.461 1 96.81 90 TYR A O 1
ATOM 700 N N . PRO A 1 91 ? -13.484 2.863 9.594 1 98 91 PRO A N 1
ATOM 701 C CA . PRO A 1 91 ? -12.773 3.662 10.594 1 98 91 PRO A CA 1
ATOM 702 C C . PRO A 1 91 ? -11.664 2.881 11.297 1 98 91 PRO A C 1
ATOM 704 O O . PRO A 1 91 ? -10.68 3.469 11.734 1 98 91 PRO A O 1
ATOM 707 N N . ALA A 1 92 ? -11.805 1.562 11.375 1 98.25 92 ALA A N 1
ATOM 708 C CA . ALA A 1 92 ? -10.773 0.737 12.008 1 98.25 92 ALA A CA 1
ATOM 709 C C . ALA A 1 92 ? -9.422 0.927 11.32 1 98.25 92 ALA A C 1
ATOM 711 O O . ALA A 1 92 ? -8.383 0.973 11.984 1 98.25 92 ALA A O 1
ATOM 712 N N . GLN A 1 93 ? -9.453 1.001 10 1 98.31 93 GLN A N 1
ATOM 713 C CA . GLN A 1 93 ? -8.219 1.188 9.25 1 98.31 93 GLN A CA 1
ATOM 714 C C . GLN A 1 93 ? -7.59 2.545 9.555 1 98.31 93 GLN A C 1
ATOM 716 O O . GLN A 1 93 ? -6.363 2.676 9.586 1 98.31 93 GLN A O 1
ATOM 721 N N . GLY A 1 94 ? -8.43 3.559 9.734 1 98.56 94 GLY A N 1
ATOM 722 C CA . GLY A 1 94 ? -7.938 4.859 10.164 1 98.56 94 GLY A CA 1
ATOM 723 C C . GLY A 1 94 ? -7.301 4.84 11.539 1 98.56 94 GLY A C 1
ATOM 724 O O . GLY A 1 94 ? -6.238 5.43 11.75 1 98.56 94 GLY A O 1
ATOM 725 N N . VAL A 1 95 ? -7.93 4.152 12.445 1 98.69 95 VAL A N 1
ATOM 726 C CA . VAL A 1 95 ? -7.398 4.031 13.797 1 98.69 95 VAL A CA 1
ATOM 727 C C . VAL A 1 95 ? -6.039 3.336 13.75 1 98.69 95 VAL A C 1
ATOM 729 O O . VAL A 1 95 ? -5.066 3.818 14.344 1 98.69 95 VAL A O 1
ATOM 732 N N . LEU A 1 96 ? -5.934 2.281 13.023 1 98.56 96 LEU A N 1
ATOM 733 C CA . LEU A 1 96 ? -4.734 1.455 13.008 1 98.56 96 LEU A CA 1
ATOM 734 C C . LEU A 1 96 ? -3.566 2.205 12.375 1 98.56 96 LEU A C 1
ATOM 736 O O . LEU A 1 96 ? -2.438 2.139 12.875 1 98.56 96 LEU A O 1
ATOM 740 N N . SER A 1 97 ? -3.838 2.934 11.336 1 98.69 97 SER A N 1
ATOM 741 C CA . SER A 1 97 ? -2.75 3.572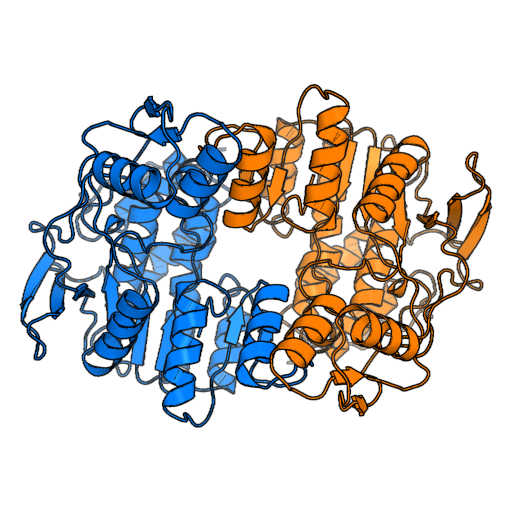 10.602 1 98.69 97 SER A CA 1
ATOM 742 C C . SER A 1 97 ? -2.514 4.996 11.094 1 98.69 97 SER A C 1
ATOM 744 O O . SER A 1 97 ? -1.398 5.352 11.484 1 98.69 97 SER A O 1
ATOM 746 N N . ASN A 1 98 ? -3.551 5.785 11.141 1 98.88 98 ASN A N 1
ATOM 747 C CA . ASN A 1 98 ? -3.385 7.211 11.398 1 98.88 98 ASN A CA 1
ATOM 748 C C . ASN A 1 98 ? -3.188 7.492 12.883 1 98.88 98 ASN A C 1
ATOM 750 O O . ASN A 1 98 ? -2.549 8.477 13.25 1 98.88 98 ASN A O 1
ATOM 754 N N . VAL A 1 99 ? -3.738 6.66 13.75 1 98.88 99 VAL A N 1
ATOM 755 C CA . VAL A 1 99 ? -3.66 6.914 15.188 1 98.88 99 VAL A CA 1
ATOM 756 C C . VAL A 1 99 ? -2.576 6.035 15.805 1 98.88 99 VAL A C 1
ATOM 758 O O . VAL A 1 99 ? -1.515 6.531 16.188 1 98.88 99 VAL A O 1
ATOM 761 N N . ILE A 1 100 ? -2.818 4.738 15.734 1 98.88 100 ILE A N 1
ATOM 762 C CA . ILE A 1 100 ? -1.881 3.803 16.344 1 98.88 100 ILE A CA 1
ATOM 763 C C . ILE A 1 100 ? -0.532 3.883 15.641 1 98.88 100 ILE A C 1
ATOM 765 O O . ILE A 1 100 ? 0.519 3.879 16.281 1 98.88 100 ILE A O 1
ATOM 769 N N . GLY A 1 101 ? -0.557 3.93 14.328 1 98.88 101 GLY A N 1
ATOM 770 C CA . GLY A 1 101 ? 0.677 4.09 13.578 1 98.88 101 GLY A CA 1
ATOM 771 C C . GLY A 1 101 ? 1.47 5.316 13.984 1 98.88 101 GLY A C 1
ATOM 772 O O . GLY A 1 101 ? 2.688 5.246 14.172 1 98.88 101 GLY A O 1
ATOM 773 N N . THR A 1 102 ? 0.79 6.438 14.125 1 98.94 102 THR A N 1
ATOM 774 C CA . THR A 1 102 ? 1.444 7.668 14.555 1 98.94 102 THR A CA 1
ATOM 775 C C . THR A 1 102 ? 2.025 7.504 15.961 1 98.94 102 THR A C 1
ATOM 777 O O . THR A 1 102 ? 3.166 7.902 16.219 1 98.94 102 THR A O 1
ATOM 780 N N . ALA A 1 103 ? 1.255 6.914 16.828 1 98.94 103 ALA A N 1
ATOM 781 C CA . ALA A 1 103 ? 1.733 6.672 18.188 1 98.94 103 ALA A CA 1
ATOM 782 C C . ALA A 1 103 ? 2.99 5.809 18.188 1 98.94 103 ALA A C 1
ATOM 784 O O . ALA A 1 103 ? 3.936 6.07 18.938 1 98.94 103 ALA A O 1
ATOM 785 N N . ASN A 1 104 ? 3.01 4.777 17.375 1 98.88 104 ASN A N 1
ATOM 786 C CA . ASN A 1 104 ? 4.164 3.893 17.266 1 98.88 104 ASN A CA 1
ATOM 787 C C . ASN A 1 104 ? 5.41 4.648 16.812 1 98.88 104 ASN A C 1
ATOM 789 O O . ASN A 1 104 ? 6.484 4.488 17.391 1 98.88 104 ASN A O 1
ATOM 793 N N . VAL A 1 105 ? 5.273 5.461 15.82 1 98.94 105 VAL A N 1
ATOM 794 C CA . VAL A 1 105 ? 6.414 6.113 15.188 1 98.94 105 VAL A CA 1
ATOM 795 C C . VAL A 1 105 ? 6.973 7.191 16.109 1 98.94 105 VAL A C 1
ATOM 797 O O . VAL A 1 105 ? 8.188 7.281 16.312 1 98.94 105 VAL A O 1
ATOM 800 N N . VAL A 1 106 ? 6.098 7.996 16.688 1 98.88 106 VAL A N 1
ATOM 801 C CA . VAL A 1 106 ? 6.578 9.086 17.516 1 98.88 106 VAL A CA 1
ATOM 802 C C . VAL A 1 106 ? 7.211 8.523 18.797 1 98.88 106 VAL A C 1
ATOM 804 O O . VAL A 1 106 ? 8.219 9.047 19.281 1 98.88 106 VAL A O 1
ATOM 807 N N . ARG A 1 107 ? 6.633 7.48 19.375 1 98.81 107 ARG A N 1
ATOM 808 C CA . ARG A 1 107 ? 7.223 6.828 20.531 1 98.81 107 ARG A CA 1
ATOM 809 C C . ARG A 1 107 ? 8.609 6.289 20.203 1 98.81 107 ARG A C 1
ATOM 811 O O . ARG A 1 107 ? 9.562 6.504 20.969 1 98.81 107 ARG A O 1
ATOM 818 N N . ALA A 1 108 ? 8.711 5.57 19.109 1 98.88 108 ALA A N 1
ATOM 819 C CA . ALA A 1 108 ? 9.992 5.023 18.688 1 98.88 108 ALA A CA 1
ATOM 820 C C . ALA A 1 108 ? 11.023 6.129 18.484 1 98.88 108 ALA A C 1
ATOM 822 O O . ALA A 1 108 ? 12.188 5.973 18.875 1 98.88 108 ALA A O 1
ATOM 823 N N . ALA A 1 109 ? 10.625 7.215 17.875 1 98.88 109 ALA A N 1
ATOM 824 C CA . ALA A 1 109 ? 11.508 8.359 17.656 1 98.88 109 ALA A CA 1
ATOM 825 C C . ALA A 1 109 ? 12.008 8.938 18.969 1 98.88 109 ALA A C 1
ATOM 827 O O . ALA A 1 109 ? 13.203 9.172 19.141 1 98.88 109 ALA A O 1
ATOM 828 N N . ALA A 1 110 ? 11.07 9.172 19.875 1 98.62 110 ALA A N 1
ATOM 829 C CA . ALA A 1 110 ? 11.422 9.719 21.172 1 98.62 110 ALA A CA 1
ATOM 830 C C . ALA A 1 110 ? 12.414 8.812 21.906 1 98.62 110 ALA A C 1
ATOM 832 O O . ALA A 1 110 ? 13.414 9.281 22.453 1 98.62 110 ALA A O 1
ATOM 833 N N . GLU A 1 111 ? 12.125 7.523 21.891 1 98.44 111 GLU A N 1
ATOM 834 C CA . GLU A 1 111 ? 12.961 6.539 22.578 1 98.44 111 GLU A CA 1
ATOM 835 C C . GLU A 1 111 ? 14.359 6.488 21.969 1 98.44 111 GLU A C 1
ATOM 837 O O . GLU A 1 111 ? 15.336 6.207 22.672 1 98.44 111 GLU A O 1
ATOM 842 N N . ALA A 1 112 ? 14.492 6.816 20.688 1 98.56 112 ALA A N 1
ATOM 843 C CA . ALA A 1 112 ? 15.766 6.719 19.984 1 98.56 112 ALA A CA 1
ATOM 844 C C . ALA A 1 112 ? 16.547 8.031 20.062 1 98.56 112 ALA A C 1
ATOM 846 O O . ALA A 1 112 ? 17.656 8.125 19.562 1 98.56 112 ALA A O 1
ATOM 847 N N . GLY A 1 113 ? 15.922 9.031 20.625 1 98.38 113 GLY A N 1
ATOM 848 C CA . GLY A 1 113 ? 16.594 10.305 20.797 1 98.38 113 GLY A CA 1
ATOM 849 C C . GLY A 1 113 ? 16.594 11.156 19.547 1 98.38 113 GLY A C 1
ATOM 850 O O . GLY A 1 113 ? 17.531 11.914 19.297 1 98.38 113 GLY A O 1
ATOM 851 N N . VAL A 1 114 ? 15.633 11.039 18.734 1 98.56 114 VAL A N 1
ATOM 852 C CA . VAL A 1 114 ? 15.453 11.867 17.547 1 98.56 114 VAL A CA 1
ATOM 853 C C . VAL A 1 114 ? 15.352 13.336 17.938 1 98.56 114 VAL A C 1
ATOM 855 O O . VAL A 1 114 ? 14.766 13.664 18.984 1 98.56 114 VAL A O 1
ATOM 858 N N . ASP A 1 115 ? 15.891 14.18 17.141 1 98.5 115 ASP A N 1
ATOM 859 C CA . ASP A 1 115 ? 15.938 15.594 17.484 1 98.5 115 ASP A CA 1
ATOM 860 C C . ASP A 1 115 ? 14.617 16.281 17.141 1 98.5 115 ASP A C 1
ATOM 862 O O . ASP A 1 115 ? 14.133 17.125 17.891 1 98.5 115 ASP A O 1
ATOM 866 N N . ARG A 1 116 ? 14.094 15.984 15.945 1 98.5 116 ARG A N 1
ATOM 867 C CA . ARG A 1 116 ? 12.875 16.641 15.477 1 98.5 116 ARG A CA 1
ATOM 868 C C . ARG A 1 116 ? 11.906 15.625 14.875 1 98.5 116 ARG A C 1
ATOM 870 O O . ARG A 1 116 ? 12.32 14.711 14.164 1 98.5 116 ARG A O 1
ATOM 877 N N . PHE A 1 117 ? 10.703 15.789 15.195 1 98.81 117 PHE A N 1
ATOM 878 C CA . PHE A 1 117 ? 9.625 14.961 14.664 1 98.81 117 PHE A CA 1
ATOM 879 C C . PHE A 1 117 ? 8.523 15.828 14.07 1 98.81 117 PHE A C 1
ATOM 881 O O . PHE A 1 117 ? 7.902 16.625 14.781 1 98.81 117 PHE A O 1
ATOM 888 N N . ILE A 1 118 ? 8.219 15.664 12.75 1 98.94 118 ILE A N 1
ATOM 889 C CA . ILE A 1 118 ? 7.207 16.453 12.07 1 98.94 118 ILE A CA 1
ATOM 890 C C . ILE A 1 118 ? 6.102 15.547 11.539 1 98.94 118 ILE A C 1
ATOM 892 O O . ILE A 1 118 ? 6.363 14.633 10.758 1 98.94 118 ILE A O 1
ATOM 896 N N . PHE A 1 119 ? 4.898 15.812 11.992 1 98.88 119 PHE A N 1
ATOM 897 C CA . PHE A 1 119 ? 3.721 15.047 11.594 1 98.88 119 PHE A CA 1
ATOM 898 C C . PHE A 1 119 ? 2.947 15.773 10.5 1 98.88 119 PHE A C 1
ATOM 900 O O . PHE A 1 119 ? 2.617 16.953 10.648 1 98.88 119 PHE A O 1
ATOM 907 N N . VAL A 1 120 ? 2.643 15.078 9.375 1 98.69 120 VAL A N 1
ATOM 908 C CA . VAL A 1 120 ? 1.828 15.641 8.305 1 98.69 120 VAL A CA 1
ATOM 909 C C . VAL A 1 120 ? 0.349 15.398 8.594 1 98.69 120 VAL A C 1
ATOM 911 O O . VAL A 1 120 ? -0.134 14.266 8.5 1 98.69 120 VAL A O 1
ATOM 914 N N . SER A 1 121 ? -0.342 16.406 8.859 1 97.94 121 SER A N 1
ATOM 915 C CA . SER A 1 121 ? -1.774 16.375 9.133 1 97.94 121 SER A CA 1
ATOM 916 C C . SER A 1 121 ? -2.578 16.922 7.969 1 97.94 121 SER A C 1
ATOM 918 O O . SER A 1 121 ? -2.232 16.703 6.805 1 97.94 121 SER A O 1
ATOM 920 N N . THR A 1 122 ? -3.75 17.406 8.227 1 96.69 122 THR A N 1
ATOM 921 C CA . THR A 1 122 ? -4.66 17.906 7.199 1 96.69 122 THR A CA 1
ATOM 922 C C . THR A 1 122 ? -5.547 19.016 7.754 1 96.69 122 THR A C 1
ATOM 924 O O . THR A 1 122 ? -5.738 19.109 8.969 1 96.69 122 THR A O 1
ATOM 927 N N . ASP A 1 123 ? -6.066 19.844 6.863 1 94.88 123 ASP A N 1
ATOM 928 C CA . ASP A 1 123 ? -7.031 20.859 7.266 1 94.88 123 ASP A CA 1
ATOM 929 C C . ASP A 1 123 ? -8.281 20.234 7.879 1 94.88 123 ASP A C 1
ATOM 931 O O . ASP A 1 123 ? -8.938 20.844 8.727 1 94.88 123 ASP A O 1
ATOM 935 N N . LYS A 1 124 ? -8.609 19 7.555 1 95.94 124 LYS A N 1
ATOM 936 C CA . LYS A 1 124 ? -9.789 18.297 8.055 1 95.94 124 LYS A CA 1
ATOM 937 C C . LYS A 1 124 ? -9.672 18.016 9.547 1 95.94 124 LYS A C 1
ATOM 939 O O . LYS A 1 124 ? -10.664 17.672 10.203 1 95.94 124 LYS A O 1
ATOM 944 N N . ALA A 1 125 ? -8.492 18.219 10.062 1 96.56 125 ALA A N 1
ATOM 945 C CA . ALA A 1 125 ? -8.258 17.984 11.492 1 96.56 125 ALA A CA 1
ATOM 946 C C . ALA A 1 125 ? -8.797 19.141 12.328 1 96.56 125 ALA A C 1
ATOM 948 O O . ALA A 1 125 ? -9.008 18.984 13.531 1 96.56 125 ALA A O 1
ATOM 949 N N . ALA A 1 126 ? -8.906 20.328 11.703 1 94.56 126 ALA A N 1
ATOM 950 C CA . ALA A 1 126 ? -9.523 21.469 12.398 1 94.56 126 ALA A CA 1
ATOM 951 C C . ALA A 1 126 ? -11.031 21.25 12.547 1 94.56 126 ALA A C 1
ATOM 953 O O . ALA A 1 126 ? -11.742 21.094 11.555 1 94.56 126 ALA A O 1
ATOM 954 N N . ARG A 1 127 ? -11.547 21.188 13.703 1 93.56 127 ARG A N 1
ATOM 955 C CA . ARG A 1 127 ? -12.945 20.906 13.984 1 93.56 127 ARG A CA 1
ATOM 956 C C . ARG A 1 127 ? -13.422 19.688 13.203 1 93.56 127 ARG A C 1
ATOM 958 O O . ARG A 1 127 ? -14.32 19.781 12.367 1 93.56 127 ARG A O 1
ATOM 965 N N . PRO A 1 128 ? -12.852 18.578 13.547 1 95.81 128 PRO A N 1
ATOM 966 C CA . PRO A 1 128 ? -13.062 17.406 12.703 1 95.81 128 PRO A CA 1
ATOM 967 C C . PRO A 1 128 ? -14.523 16.938 12.695 1 95.81 128 PRO A C 1
ATOM 969 O O . PRO A 1 128 ? -15.148 16.859 13.758 1 95.81 128 PRO A O 1
ATOM 972 N N . THR A 1 129 ? -15.047 16.656 11.508 1 96.12 129 THR A N 1
ATOM 973 C CA . THR A 1 129 ? -16.391 16.125 11.32 1 96.12 129 THR A CA 1
ATOM 974 C C . THR A 1 129 ? -16.359 14.781 10.609 1 96.12 129 THR A C 1
ATOM 976 O O . THR A 1 129 ? -17.391 14.148 10.414 1 96.12 129 THR A O 1
ATOM 979 N N . SER A 1 130 ? -15.203 14.383 10.172 1 97.5 130 SER A N 1
ATOM 980 C CA . SER A 1 130 ? -15 13.125 9.469 1 97.5 130 SER A CA 1
ATOM 981 C C . SER A 1 130 ? -14.047 12.211 10.234 1 97.5 130 SER A C 1
ATOM 983 O O . SER A 1 130 ? -13.305 12.672 11.102 1 97.5 130 SER A O 1
ATOM 985 N N . VAL A 1 131 ? -14.07 10.969 9.891 1 98.25 131 VAL A N 1
ATOM 986 C CA . VAL A 1 131 ? -13.156 10.016 10.5 1 98.25 131 VAL A CA 1
ATOM 987 C C . VAL A 1 131 ? -11.719 10.375 10.141 1 98.25 131 VAL A C 1
ATOM 989 O O . VAL A 1 131 ? -10.82 10.305 10.984 1 98.25 131 VAL A O 1
ATOM 992 N N . LEU A 1 132 ? -11.508 10.75 8.898 1 98.38 132 LEU A N 1
ATOM 993 C CA . LEU A 1 132 ? -10.18 11.211 8.516 1 98.38 132 LEU A CA 1
ATOM 994 C C . LEU A 1 132 ? -9.727 12.367 9.406 1 98.38 132 LEU A C 1
ATOM 996 O O . LEU A 1 132 ? -8.641 12.32 9.992 1 98.38 132 LEU A O 1
ATOM 1000 N N . GLY A 1 133 ? -10.562 13.391 9.484 1 97.94 133 GLY A N 1
ATOM 1001 C CA . GLY A 1 133 ? -10.242 14.531 10.32 1 97.94 133 GLY A CA 1
ATOM 1002 C C . GLY A 1 133 ? -9.977 14.156 11.773 1 97.94 133 GLY A C 1
ATOM 1003 O O . GLY A 1 133 ? -9.023 14.641 12.375 1 97.94 133 GLY A O 1
ATOM 1004 N N . LEU A 1 134 ? -10.836 13.328 12.266 1 98 134 LEU A N 1
ATOM 1005 C CA . LEU A 1 134 ? -10.727 12.883 13.656 1 98 134 LEU A CA 1
ATOM 1006 C C . LEU A 1 134 ? -9.414 12.141 13.883 1 98 134 LEU A C 1
ATOM 1008 O O . LEU A 1 134 ? -8.734 12.375 14.883 1 98 134 LEU A O 1
ATOM 1012 N N . THR A 1 135 ? -9.039 11.227 12.992 1 98.75 135 THR A N 1
ATOM 1013 C CA . THR A 1 135 ? -7.82 10.445 13.156 1 98.75 135 THR A CA 1
ATOM 1014 C C . THR A 1 135 ? -6.59 11.352 13.102 1 98.75 135 THR A C 1
ATOM 1016 O O . THR A 1 135 ? -5.648 11.172 13.875 1 98.75 135 THR A O 1
ATOM 1019 N N . LYS A 1 136 ? -6.609 12.305 12.219 1 98.56 136 LYS A N 1
ATOM 1020 C CA . LYS A 1 136 ? -5.449 13.18 12.078 1 98.56 136 LYS A CA 1
ATOM 1021 C C . LYS A 1 136 ? -5.379 14.188 13.227 1 98.56 136 LYS A C 1
ATOM 1023 O O . LYS A 1 136 ? -4.289 14.547 13.672 1 98.56 136 LYS A O 1
ATOM 1028 N N . ARG A 1 137 ? -6.512 14.648 13.68 1 97.5 137 ARG A N 1
ATOM 1029 C CA . ARG A 1 137 ? -6.523 15.5 14.867 1 97.5 137 ARG A CA 1
ATOM 1030 C C . ARG A 1 137 ? -5.945 14.758 16.078 1 97.5 137 ARG A C 1
ATOM 1032 O O . ARG A 1 137 ? -5.125 15.312 16.812 1 97.5 137 ARG A O 1
ATOM 1039 N N . LEU A 1 138 ? -6.395 13.578 16.25 1 98.25 138 LEU A N 1
ATOM 1040 C CA . LEU A 1 138 ? -5.84 12.781 17.344 1 98.25 138 LEU A CA 1
ATOM 1041 C C . LEU A 1 138 ? -4.348 12.555 17.141 1 98.25 138 LEU A C 1
ATOM 1043 O O . LEU A 1 138 ? -3.582 12.531 18.109 1 98.25 138 LEU A O 1
ATOM 1047 N N . GLY A 1 139 ? -3.9 12.344 15.891 1 98.62 139 GLY A N 1
ATOM 1048 C CA . GLY A 1 139 ? -2.48 12.297 15.586 1 98.62 139 GLY A CA 1
ATOM 1049 C C . GLY A 1 139 ? -1.726 13.523 16.062 1 98.62 139 GLY A C 1
ATOM 1050 O O . GLY A 1 139 ? -0.644 13.398 16.641 1 98.62 139 GLY A O 1
ATOM 1051 N N . GLU A 1 140 ? -2.281 14.703 15.852 1 98 140 GLU A N 1
ATOM 1052 C CA . GLU A 1 140 ? -1.676 15.938 16.344 1 98 140 GLU A CA 1
ATOM 1053 C C . GLU A 1 140 ? -1.535 15.906 17.875 1 98 140 GLU A C 1
ATOM 1055 O O . GLU A 1 140 ? -0.499 16.297 18.406 1 98 140 GLU A O 1
ATOM 1060 N N . VAL A 1 141 ? -2.562 15.469 18.5 1 97.69 141 VAL A N 1
ATOM 1061 C CA . VAL A 1 141 ? -2.582 15.445 19.969 1 97.69 141 VAL A CA 1
ATOM 1062 C C . VAL A 1 141 ? -1.54 14.453 20.484 1 97.69 141 VAL A C 1
ATOM 1064 O O . VAL A 1 141 ? -0.854 14.719 21.469 1 97.69 141 VAL A O 1
ATOM 1067 N N . ILE A 1 142 ? -1.443 13.344 19.844 1 98.62 142 ILE A N 1
ATOM 1068 C CA . ILE A 1 142 ? -0.45 12.336 20.188 1 98.62 142 ILE A CA 1
ATOM 1069 C C . ILE A 1 142 ? 0.952 12.938 20.094 1 98.62 142 ILE A C 1
ATOM 1071 O O . ILE A 1 142 ? 1.779 12.75 20.984 1 98.62 142 ILE A O 1
ATOM 1075 N N . VAL A 1 143 ? 1.221 13.633 19.031 1 98.5 143 VAL A N 1
ATOM 1076 C CA . VAL A 1 143 ? 2.516 14.273 18.828 1 98.5 143 VAL A CA 1
ATOM 1077 C C . VAL A 1 143 ? 2.74 15.328 19.906 1 98.5 143 VAL A C 1
ATOM 1079 O O . VAL A 1 143 ? 3.834 15.43 20.469 1 98.5 143 VAL A O 1
ATOM 1082 N N . GLN A 1 144 ? 1.731 16.078 20.25 1 97.5 144 GLN A N 1
ATOM 1083 C CA . GLN A 1 144 ? 1.791 17.125 21.266 1 97.5 144 GLN A CA 1
ATOM 1084 C C . GLN A 1 144 ? 2.135 16.547 22.641 1 97.5 144 GLN A C 1
ATOM 1086 O O . GLN A 1 144 ? 2.691 17.234 23.484 1 97.5 144 GLN A O 1
ATOM 1091 N N . ALA A 1 145 ? 1.784 15.312 22.859 1 97.5 145 ALA A N 1
ATOM 1092 C CA . ALA A 1 145 ? 2.066 14.664 24.125 1 97.5 145 ALA A CA 1
ATOM 1093 C C . ALA A 1 145 ? 3.568 14.594 24.391 1 97.5 145 ALA A C 1
ATOM 1095 O O . ALA A 1 145 ? 4 14.352 25.516 1 97.5 145 ALA A O 1
ATOM 1096 N N . TYR A 1 146 ? 4.34 14.797 23.422 1 97.38 146 TYR A N 1
ATOM 1097 C CA . TYR A 1 146 ? 5.789 14.711 23.562 1 97.38 146 TYR A CA 1
ATOM 1098 C C . TYR A 1 146 ? 6.406 16.109 23.641 1 97.38 146 TYR A C 1
ATOM 1100 O O . TYR A 1 146 ? 7.629 16.25 23.703 1 97.38 146 TYR A O 1
ATOM 1108 N N . ALA A 1 147 ? 5.566 17.109 23.641 1 95.69 147 ALA A N 1
ATOM 1109 C CA . ALA A 1 147 ? 6.043 18.469 23.781 1 95.69 147 ALA A CA 1
ATOM 1110 C C . ALA A 1 147 ? 6.77 18.672 25.109 1 95.69 147 ALA A C 1
ATOM 1112 O O . ALA A 1 147 ? 6.344 18.156 26.141 1 95.69 147 ALA A O 1
ATOM 1113 N N . GLY A 1 148 ? 7.855 19.5 25.078 1 93.38 148 GLY A N 1
ATOM 1114 C CA . GLY A 1 148 ? 8.594 19.812 26.297 1 93.38 148 GLY A CA 1
ATOM 1115 C C . GLY A 1 148 ? 9.695 18.812 26.594 1 93.38 148 GLY A C 1
ATOM 1116 O O . GLY A 1 148 ? 10.5 19.031 27.5 1 93.38 148 GLY A O 1
ATOM 1117 N N . GLY A 1 149 ? 9.672 17.703 25.891 1 94.62 149 GLY A N 1
ATOM 1118 C CA . GLY A 1 149 ? 10.758 16.75 26.031 1 94.62 149 GLY A CA 1
ATOM 1119 C C . GLY A 1 149 ? 11.984 17.125 25.219 1 94.62 149 GLY A C 1
ATOM 1120 O O . GLY A 1 149 ? 12.125 18.266 24.781 1 94.62 149 GLY A O 1
ATOM 1121 N N . SER A 1 150 ? 12.867 16.172 25.109 1 97.06 150 SER A N 1
ATOM 1122 C CA . SER A 1 150 ? 14.117 16.406 24.391 1 97.06 150 SER A CA 1
ATOM 1123 C C . SER A 1 150 ? 13.875 16.516 22.891 1 97.06 150 SER A C 1
ATOM 1125 O O . SER A 1 150 ? 14.617 17.188 22.188 1 97.06 150 SER A O 1
ATOM 1127 N N . MET A 1 151 ? 12.875 15.852 22.406 1 98.31 151 MET A N 1
ATOM 1128 C CA . MET A 1 151 ? 12.531 15.875 20.984 1 98.31 151 MET A CA 1
ATOM 1129 C C . MET A 1 151 ? 11.633 17.078 20.672 1 98.31 151 MET A C 1
ATOM 1131 O O . MET A 1 151 ? 10.602 17.266 21.312 1 98.31 151 MET A O 1
ATOM 1135 N N . ARG A 1 152 ? 12.055 17.891 19.719 1 98.5 152 ARG A N 1
ATOM 1136 C CA . ARG A 1 152 ? 11.18 18.938 19.203 1 98.5 152 ARG A CA 1
ATOM 1137 C C . ARG A 1 152 ? 10.133 18.359 18.266 1 98.5 152 ARG A C 1
ATOM 1139 O O . ARG A 1 152 ? 10.461 17.594 17.344 1 98.5 152 ARG A O 1
ATOM 1146 N N . VAL A 1 153 ? 8.906 18.688 18.531 1 98.44 153 VAL A N 1
ATOM 1147 C CA . VAL A 1 153 ? 7.844 18.062 17.75 1 98.44 153 VAL A CA 1
ATOM 1148 C C . VAL A 1 153 ? 6.941 19.125 17.141 1 98.44 153 VAL A C 1
ATOM 1150 O O . VAL A 1 153 ? 6.793 20.219 17.703 1 98.44 153 VAL A O 1
ATOM 1153 N N . GLY A 1 154 ? 6.363 18.859 16.016 1 98.19 154 GLY A N 1
ATOM 1154 C CA . GLY A 1 154 ? 5.402 19.719 15.344 1 98.19 154 GLY A CA 1
ATOM 1155 C C . GLY A 1 154 ? 4.555 18.984 14.32 1 98.19 154 GLY A C 1
ATOM 1156 O O . GLY A 1 154 ? 4.824 17.828 14 1 98.19 154 GLY A O 1
ATOM 1157 N N . SER A 1 155 ? 3.529 19.562 13.922 1 98.38 155 SER A N 1
ATOM 1158 C CA . SER A 1 155 ? 2.635 19.078 12.875 1 98.38 155 SER A CA 1
ATOM 1159 C C . SER A 1 155 ? 2.406 20.141 11.805 1 98.38 155 SER A C 1
ATOM 1161 O O . SER A 1 155 ? 2.701 21.312 12.016 1 98.38 155 SER A O 1
ATOM 1163 N N . VAL A 1 156 ? 1.961 19.672 10.672 1 97.88 156 VAL A N 1
ATOM 1164 C CA . VAL A 1 156 ? 1.642 20.578 9.57 1 97.88 156 VAL A CA 1
ATOM 1165 C C . VAL A 1 156 ? 0.24 20.281 9.047 1 97.88 156 VAL A C 1
ATOM 1167 O O . VAL A 1 156 ? -0.092 19.125 8.766 1 97.88 156 VAL A O 1
ATOM 1170 N N . ARG A 1 157 ? -0.576 21.359 8.922 1 96.19 157 ARG A N 1
ATOM 1171 C CA . ARG A 1 157 ? -1.886 21.266 8.281 1 96.19 157 ARG A CA 1
ATOM 1172 C C . ARG A 1 157 ? -1.885 21.969 6.926 1 96.19 157 ARG A C 1
ATOM 1174 O O . ARG A 1 157 ? -1.455 23.125 6.812 1 96.19 157 ARG A O 1
ATOM 1181 N N . PHE A 1 158 ? -2.314 21.266 6.02 1 90.81 158 PHE A N 1
ATOM 1182 C CA . PHE A 1 158 ? -2.629 21.906 4.746 1 90.81 158 PHE A CA 1
ATOM 1183 C C . PHE A 1 158 ? -3.832 21.234 4.086 1 90.81 158 PHE A C 1
ATOM 1185 O O . PHE A 1 158 ? -4.328 20.219 4.574 1 90.81 158 PHE A O 1
ATOM 1192 N N . GLY A 1 159 ? -4.395 21.859 3.053 1 91.12 159 GLY A N 1
ATOM 1193 C CA . GLY A 1 159 ? -5.602 21.406 2.379 1 91.12 159 GLY A CA 1
ATOM 1194 C C . GLY A 1 159 ? -5.336 20.391 1.285 1 91.12 159 GLY A C 1
ATOM 1195 O O . GLY A 1 159 ? -4.43 19.562 1.407 1 91.12 159 GLY A O 1
ATOM 1196 N N . ASN A 1 160 ? -6.195 20.375 0.332 1 93.25 160 ASN A N 1
ATOM 1197 C CA . ASN A 1 160 ? -6.102 19.422 -0.776 1 93.25 160 ASN A CA 1
ATOM 1198 C C . ASN A 1 160 ? -4.863 19.688 -1.629 1 93.25 160 ASN A C 1
ATOM 1200 O O . ASN A 1 160 ? -4.613 20.812 -2.047 1 93.25 160 ASN A O 1
ATOM 1204 N N . VAL A 1 161 ? -4.133 18.688 -1.721 1 94 161 VAL A N 1
ATOM 1205 C CA . VAL A 1 161 ? -2.934 18.766 -2.551 1 94 161 VAL A CA 1
ATOM 1206 C C . VAL A 1 161 ? -3.273 18.391 -3.988 1 94 161 VAL A C 1
ATOM 1208 O O . VAL A 1 161 ? -3.668 17.25 -4.262 1 94 161 VAL A O 1
ATOM 1211 N N . ILE A 1 162 ? -3.049 19.312 -4.895 1 92.81 162 ILE A N 1
ATOM 1212 C CA . ILE A 1 162 ? -3.42 19.125 -6.293 1 92.81 162 ILE A CA 1
ATOM 1213 C C . ILE A 1 162 ? -2.527 18.062 -6.934 1 92.81 162 ILE A C 1
ATOM 1215 O O . ILE A 1 162 ? -1.302 18.125 -6.809 1 92.81 162 ILE A O 1
ATOM 1219 N N . GLY A 1 163 ? -3.211 17.109 -7.535 1 93.19 163 GLY A N 1
ATOM 1220 C CA . GLY A 1 163 ? -2.471 16.125 -8.305 1 93.19 163 GLY A CA 1
ATOM 1221 C C . GLY A 1 163 ? -1.947 14.977 -7.453 1 93.19 163 GLY A C 1
ATOM 1222 O O . GLY A 1 163 ? -1.213 14.117 -7.945 1 93.19 163 GLY A O 1
ATOM 1223 N N . SER A 1 164 ? -2.254 14.961 -6.199 1 95 164 SER A N 1
ATOM 1224 C CA . SER A 1 164 ? -1.824 13.836 -5.367 1 95 164 SER A CA 1
ATOM 1225 C C . SER A 1 164 ? -2.564 12.562 -5.742 1 95 164 SER A C 1
ATOM 1227 O O . SER A 1 164 ? -3.572 12.602 -6.449 1 95 164 SER A O 1
ATOM 1229 N N . ARG A 1 165 ? -2.076 11.477 -5.336 1 90.5 165 ARG A N 1
ATOM 1230 C CA . ARG A 1 165 ? -2.637 10.172 -5.684 1 90.5 165 ARG A CA 1
ATOM 1231 C C . ARG A 1 165 ? -4.094 10.07 -5.246 1 90.5 165 ARG A C 1
ATOM 1233 O O . ARG A 1 165 ? -4.418 10.328 -4.086 1 90.5 165 ARG A O 1
ATOM 1240 N N . GLY A 1 166 ? -4.941 9.742 -6.195 1 89.62 166 GLY A N 1
ATOM 1241 C CA . GLY A 1 166 ? -6.352 9.523 -5.91 1 89.62 166 GLY A CA 1
ATOM 1242 C C . GLY A 1 166 ? -7.109 10.805 -5.629 1 89.62 166 GLY A C 1
ATOM 1243 O O . GLY A 1 166 ? -8.211 10.773 -5.074 1 89.62 166 GLY A O 1
ATOM 1244 N N . SER A 1 167 ? -6.566 11.867 -6.016 1 92.81 167 SER A N 1
ATOM 1245 C CA . SER A 1 167 ? -7.188 13.156 -5.723 1 92.81 167 SER A CA 1
ATOM 1246 C C . SER A 1 167 ? -8.203 13.531 -6.793 1 92.81 167 SER A C 1
ATOM 1248 O O . SER A 1 167 ? -8.375 12.812 -7.777 1 92.81 167 SER A O 1
ATOM 1250 N N . PHE A 1 168 ? -8.836 14.656 -6.523 1 93.56 168 PHE A N 1
ATOM 1251 C CA . PHE A 1 168 ? -9.93 15.141 -7.352 1 93.56 168 PHE A CA 1
ATOM 1252 C C . PHE A 1 168 ? -9.469 15.359 -8.789 1 93.56 168 PHE A C 1
ATOM 1254 O O . PHE A 1 168 ? -10.172 15.008 -9.734 1 93.56 168 PHE A O 1
ATOM 1261 N N . LEU A 1 169 ? -8.328 15.984 -8.977 1 94.25 169 LEU A N 1
ATOM 1262 C CA . LEU A 1 169 ? -7.863 16.312 -10.32 1 94.25 169 LEU A CA 1
ATOM 1263 C C . LEU A 1 169 ? -7.727 15.047 -11.164 1 94.25 169 LEU A C 1
ATOM 1265 O O . LEU A 1 169 ? -7.988 15.07 -12.367 1 94.25 169 LEU A O 1
ATOM 1269 N N . HIS A 1 170 ? -7.285 13.953 -10.531 1 93.75 170 HIS A N 1
ATOM 1270 C CA . HIS A 1 170 ? -7.18 12.688 -11.242 1 93.75 170 HIS A CA 1
ATOM 1271 C C . HIS A 1 170 ? -8.547 12.211 -11.719 1 93.75 170 HIS A C 1
ATOM 1273 O O . HIS A 1 170 ? -8.688 11.758 -12.852 1 93.75 170 HIS A O 1
ATOM 1279 N N . SER A 1 171 ? -9.516 12.305 -10.836 1 95.38 171 SER A N 1
ATOM 1280 C CA . SER A 1 171 ? -10.875 11.922 -11.195 1 95.38 171 SER A CA 1
ATOM 1281 C C . SER A 1 171 ? -11.422 12.797 -12.312 1 95.38 171 SER A C 1
ATOM 1283 O O . SER A 1 171 ? -12.023 12.289 -13.266 1 95.38 171 SER A O 1
ATOM 1285 N N . LEU A 1 172 ? -11.188 14.07 -12.156 1 96.56 172 LEU A N 1
ATOM 1286 C CA . LEU A 1 172 ? -11.656 15.047 -13.141 1 96.56 172 LEU A CA 1
ATOM 1287 C C . LEU A 1 172 ? -11.062 14.758 -14.516 1 96.56 172 LEU A C 1
ATOM 1289 O O . LEU A 1 172 ? -11.781 14.672 -15.508 1 96.56 172 LEU A O 1
ATOM 1293 N N . ALA A 1 173 ? -9.766 14.617 -14.539 1 96.81 173 ALA A N 1
ATOM 1294 C CA . ALA A 1 173 ? -9.07 14.352 -15.789 1 96.81 173 ALA A CA 1
ATOM 1295 C C . ALA A 1 173 ? -9.57 13.055 -16.438 1 96.81 173 ALA A C 1
ATOM 1297 O O . ALA A 1 173 ? -9.781 13 -17.641 1 96.81 173 ALA A O 1
ATOM 1298 N N . TRP A 1 174 ? -9.711 12.031 -15.641 1 96.62 174 TRP A N 1
ATOM 1299 C CA . TRP A 1 174 ? -10.172 10.742 -16.141 1 96.62 174 TRP A CA 1
ATOM 1300 C C . TRP A 1 174 ? -11.586 10.852 -16.703 1 96.62 174 TRP A C 1
ATOM 1302 O O . TRP A 1 174 ? -11.859 10.383 -17.812 1 96.62 174 TRP A O 1
ATOM 1312 N N . GLN A 1 175 ? -12.484 11.492 -15.93 1 97.5 175 GLN A N 1
ATOM 1313 C CA . GLN A 1 175 ? -13.883 11.602 -16.328 1 97.5 175 GLN A CA 1
ATOM 1314 C C . GLN A 1 175 ? -14.031 12.414 -17.609 1 97.5 175 GLN A C 1
ATOM 1316 O O . GLN A 1 175 ? -14.711 11.977 -18.547 1 97.5 175 GLN A O 1
ATOM 1321 N N . VAL A 1 176 ? -13.406 13.523 -17.703 1 97.12 176 VAL A N 1
ATOM 1322 C CA . VAL A 1 176 ? -13.445 14.359 -18.891 1 97.12 176 VAL A CA 1
ATOM 1323 C C . VAL A 1 176 ? -12.836 13.602 -20.078 1 97.12 176 VAL A C 1
ATOM 1325 O O . VAL A 1 176 ? -13.414 13.57 -21.172 1 97.12 176 VAL A O 1
ATOM 1328 N N . GLY A 1 177 ? -11.688 12.977 -19.844 1 96 177 GLY A N 1
ATOM 1329 C CA . GLY A 1 177 ? -10.992 12.242 -20.906 1 96 177 GLY A CA 1
ATOM 1330 C C . GLY A 1 177 ? -11.797 11.07 -21.438 1 96 177 GLY A C 1
ATOM 1331 O O . GLY A 1 177 ? -11.609 10.664 -22.578 1 96 177 GLY A O 1
ATOM 1332 N N . ASN A 1 178 ? -12.664 10.523 -20.688 1 95.56 178 ASN A N 1
ATOM 1333 C CA . ASN A 1 178 ? -13.445 9.359 -21.078 1 95.56 178 ASN A CA 1
ATOM 1334 C C . ASN A 1 178 ? -14.898 9.734 -21.391 1 95.56 178 ASN A C 1
ATOM 1336 O O . ASN A 1 178 ? -15.758 8.859 -21.5 1 95.56 178 ASN A O 1
ATOM 1340 N N . GLY A 1 179 ? -15.164 10.93 -21.438 1 94.81 179 GLY A N 1
ATOM 1341 C CA . GLY A 1 179 ? -16.484 11.406 -21.797 1 94.81 179 GLY A CA 1
ATOM 1342 C C . GLY A 1 179 ? -17.547 11.094 -20.75 1 94.81 179 GLY A C 1
ATOM 1343 O O . GLY A 1 179 ? -18.703 10.859 -21.094 1 94.81 179 GLY A O 1
ATOM 1344 N N . ARG A 1 180 ? -17.125 10.992 -19.547 1 95.88 180 ARG A N 1
ATOM 1345 C CA . ARG A 1 180 ? -18.031 10.734 -18.438 1 95.88 180 ARG A CA 1
ATOM 1346 C C . ARG A 1 180 ? -18.406 12.031 -17.719 1 95.88 180 ARG A C 1
ATOM 1348 O O . ARG A 1 180 ? -17.641 12.992 -17.734 1 95.88 180 ARG A O 1
ATOM 1355 N N . PRO A 1 181 ? -19.594 12.062 -17.094 1 96.62 181 PRO A N 1
ATOM 1356 C CA . PRO A 1 181 ? -19.922 13.242 -16.297 1 96.62 181 PRO A CA 1
ATOM 1357 C C . PRO A 1 181 ? -18.953 13.453 -15.125 1 96.62 181 PRO A C 1
ATOM 1359 O O . PRO A 1 181 ? -18.531 12.484 -14.5 1 96.62 181 PRO A O 1
ATOM 1362 N N . VAL A 1 182 ? -18.656 14.727 -14.914 1 97.25 182 VAL A N 1
ATOM 1363 C CA . VAL A 1 182 ? -17.859 15.094 -13.75 1 97.25 182 VAL A CA 1
ATOM 1364 C C . VAL A 1 182 ? -18.734 15.055 -12.5 1 97.25 182 VAL A C 1
ATOM 1366 O O . VAL A 1 182 ? -19.859 15.578 -12.5 1 97.25 182 VAL A O 1
ATOM 1369 N N . THR A 1 183 ? -18.25 14.438 -11.469 1 96.38 183 THR A N 1
ATOM 1370 C CA . THR A 1 183 ? -19.016 14.352 -10.227 1 96.38 183 THR A CA 1
ATOM 1371 C C . THR A 1 183 ? -18.516 15.375 -9.211 1 96.38 183 THR A C 1
ATOM 1373 O O . THR A 1 183 ? -17.312 15.469 -8.945 1 96.38 183 THR A O 1
ATOM 1376 N N . LEU A 1 184 ? -19.359 16.156 -8.719 1 96.69 184 LEU A N 1
ATOM 1377 C CA . LEU A 1 184 ? -19.125 17.109 -7.648 1 96.69 184 LEU A CA 1
ATOM 1378 C C . LEU A 1 184 ? -20.094 16.891 -6.488 1 96.69 184 LEU A C 1
ATOM 1380 O O . LEU A 1 184 ? -21.25 16.562 -6.703 1 96.69 184 LEU A O 1
ATOM 1384 N N . THR A 1 185 ? -19.547 17.094 -5.297 1 95.31 185 THR A N 1
ATOM 1385 C CA . THR A 1 185 ? -20.438 16.859 -4.16 1 95.31 185 THR A CA 1
ATOM 1386 C C . THR A 1 185 ? -21.469 17.969 -4.062 1 95.31 185 THR A C 1
ATOM 1388 O O . THR A 1 185 ? -22.656 17.703 -3.828 1 95.31 185 THR A O 1
ATOM 1391 N N . SER A 1 186 ? -21.031 19.25 -4.254 1 96.75 186 SER A N 1
ATOM 1392 C CA . SER A 1 186 ? -21.906 20.422 -4.176 1 96.75 186 SER A CA 1
ATOM 1393 C C . SER A 1 186 ? -21.406 21.547 -5.074 1 96.75 186 SER A C 1
ATOM 1395 O O . SER A 1 186 ? -20.188 21.719 -5.25 1 96.75 186 SER A O 1
ATOM 1397 N N . PRO A 1 187 ? -22.359 22.344 -5.535 1 96.56 187 PRO A N 1
ATOM 1398 C CA . PRO A 1 187 ? -21.938 23.484 -6.348 1 96.56 187 PRO A CA 1
ATOM 1399 C C . PRO A 1 187 ? -21.203 24.547 -5.531 1 96.56 187 PRO A C 1
ATOM 1401 O O . PRO A 1 187 ? -20.484 25.375 -6.098 1 96.56 187 PRO A O 1
ATOM 1404 N N . ASP A 1 188 ? -21.359 24.438 -4.23 1 97.19 188 ASP A N 1
ATOM 1405 C CA . ASP A 1 188 ? -20.859 25.531 -3.389 1 97.19 188 ASP A CA 1
ATOM 1406 C C . ASP A 1 188 ? -19.641 25.078 -2.586 1 97.19 188 ASP A C 1
ATOM 1408 O O . ASP A 1 188 ? -19.062 25.859 -1.835 1 97.19 188 ASP A O 1
ATOM 1412 N N . VAL A 1 189 ? -19.266 23.828 -2.77 1 97.38 189 VAL A N 1
ATOM 1413 C CA . VAL A 1 189 ? -18.172 23.297 -1.948 1 97.38 189 VAL A CA 1
ATOM 1414 C C . VAL A 1 189 ? -16.875 24.016 -2.279 1 97.38 189 VAL A C 1
ATOM 1416 O O . VAL A 1 189 ? -16.594 24.297 -3.447 1 97.38 189 VAL A O 1
ATOM 1419 N N . THR A 1 190 ? -16.156 24.453 -1.252 1 97.12 190 THR A N 1
ATOM 1420 C CA . THR A 1 190 ? -14.852 25.078 -1.438 1 97.12 190 THR A CA 1
ATOM 1421 C C . THR A 1 190 ? -13.758 24.266 -0.746 1 97.12 190 THR A C 1
ATOM 1423 O O . THR A 1 190 ? -14.031 23.516 0.195 1 97.12 190 THR A O 1
ATOM 1426 N N . ARG A 1 191 ? -12.578 24.344 -1.271 1 96.44 191 ARG A N 1
ATOM 1427 C CA . ARG A 1 191 ? -11.406 23.719 -0.675 1 96.44 191 ARG A CA 1
ATOM 1428 C C . ARG A 1 191 ? -10.18 24.609 -0.787 1 96.44 191 ARG A C 1
ATOM 1430 O O . ARG A 1 191 ? -10.102 25.453 -1.685 1 96.44 191 ARG A O 1
ATOM 1437 N N . PHE A 1 192 ? -9.273 24.469 0.201 1 92.44 192 PHE A N 1
ATOM 1438 C CA . PHE A 1 192 ? -7.922 25 0.051 1 92.44 192 PHE A CA 1
ATOM 1439 C C . PHE A 1 192 ? -7.078 24.094 -0.838 1 92.44 192 PHE A C 1
ATOM 1441 O O . PHE A 1 192 ? -7.141 22.875 -0.725 1 92.44 192 PHE A O 1
ATOM 1448 N N . PHE A 1 193 ? -6.34 24.75 -1.795 1 91.44 193 PHE A N 1
ATOM 1449 C CA . PHE A 1 193 ? -5.5 23.938 -2.676 1 91.44 193 PHE A CA 1
ATOM 1450 C C . PHE A 1 193 ? -4.047 24.391 -2.598 1 91.44 193 PHE A C 1
ATOM 1452 O O . PHE A 1 193 ? -3.771 25.578 -2.41 1 91.44 193 PHE A O 1
ATOM 1459 N N . MET A 1 194 ? -3.23 23.453 -2.742 1 91.5 194 MET A N 1
ATOM 1460 C CA . MET A 1 194 ? -1.798 23.688 -2.898 1 91.5 194 MET A CA 1
ATOM 1461 C C . MET A 1 194 ? -1.168 22.625 -3.789 1 91.5 194 MET A C 1
ATOM 1463 O O . MET A 1 194 ? -1.748 21.562 -3.992 1 91.5 194 MET A O 1
ATOM 1467 N N . THR A 1 195 ? -0.026 22.938 -4.34 1 93.69 195 THR A N 1
ATOM 1468 C CA . THR A 1 195 ? 0.7 21.953 -5.137 1 93.69 195 THR A CA 1
ATOM 1469 C C . THR A 1 195 ? 1.531 21.031 -4.242 1 93.69 195 THR A C 1
ATOM 1471 O O . THR A 1 195 ? 1.796 21.359 -3.084 1 93.69 195 THR A O 1
ATOM 1474 N N . ILE A 1 196 ? 1.912 19.906 -4.773 1 96.12 196 ILE A N 1
ATOM 1475 C CA . ILE A 1 196 ? 2.709 18.938 -4.043 1 96.12 196 ILE A CA 1
ATOM 1476 C C . ILE A 1 196 ? 4.02 19.562 -3.59 1 96.12 196 ILE A C 1
ATOM 1478 O O . ILE A 1 196 ? 4.387 19.484 -2.414 1 96.12 196 ILE A O 1
ATOM 1482 N N . PRO A 1 197 ? 4.777 20.375 -4.438 1 95.56 197 PRO A N 1
ATOM 1483 C CA . PRO A 1 197 ? 6.02 21 -3.986 1 95.56 197 PRO A CA 1
ATOM 1484 C C . PRO A 1 197 ? 5.785 22.047 -2.891 1 95.56 197 PRO A C 1
ATOM 1486 O O . PRO A 1 197 ? 6.57 22.125 -1.943 1 95.56 197 PRO A O 1
ATOM 1489 N N . GLN A 1 198 ? 4.68 22.766 -2.988 1 93.25 198 GLN A N 1
ATOM 1490 C CA . GLN A 1 198 ? 4.359 23.766 -1.975 1 93.25 198 GLN A CA 1
ATOM 1491 C C . GLN A 1 198 ? 4.105 23.109 -0.618 1 93.25 198 GLN A C 1
ATOM 1493 O O . GLN A 1 198 ? 4.633 23.562 0.402 1 93.25 198 GLN A O 1
ATOM 1498 N N . ALA A 1 199 ? 3.303 22.094 -0.647 1 94.19 199 ALA A N 1
ATOM 1499 C CA . ALA A 1 199 ? 3.004 21.375 0.586 1 94.19 199 ALA A CA 1
ATOM 1500 C C . ALA A 1 199 ? 4.277 20.812 1.213 1 94.19 199 ALA A C 1
ATOM 1502 O O . ALA A 1 199 ? 4.492 20.938 2.42 1 94.19 199 ALA A O 1
ATOM 1503 N N . SER A 1 200 ? 5.098 20.203 0.407 1 96.38 200 SER A N 1
ATOM 1504 C CA . SER A 1 200 ? 6.332 19.578 0.885 1 96.38 200 SER A CA 1
ATOM 1505 C C . SER A 1 200 ? 7.293 20.625 1.446 1 96.38 200 SER A C 1
ATOM 1507 O O . SER A 1 200 ? 7.953 20.391 2.459 1 96.38 200 SER A O 1
ATOM 1509 N N . SER A 1 201 ? 7.383 21.797 0.819 1 94.38 201 SER A N 1
ATOM 1510 C CA . SER A 1 201 ? 8.242 22.859 1.302 1 94.38 201 SER A CA 1
ATOM 1511 C C . SER A 1 201 ? 7.805 23.359 2.676 1 94.38 201 SER A C 1
ATOM 1513 O O . SER A 1 201 ? 8.641 23.672 3.527 1 94.38 201 SER A O 1
ATOM 1515 N N . LEU A 1 202 ? 6.496 23.453 2.816 1 92.44 202 LEU A N 1
ATOM 1516 C CA . LEU A 1 202 ? 5.973 23.844 4.121 1 92.44 202 LEU A CA 1
ATOM 1517 C C . LEU A 1 202 ? 6.418 22.859 5.195 1 92.44 202 LEU A C 1
ATOM 1519 O O . LEU A 1 202 ? 6.777 23.266 6.305 1 92.44 202 LEU A O 1
ATOM 1523 N N . VAL A 1 203 ? 6.348 21.594 4.887 1 96.56 203 VAL A N 1
ATOM 1524 C CA . VAL A 1 203 ? 6.719 20.562 5.844 1 96.56 203 VAL A CA 1
ATOM 1525 C C . VAL A 1 203 ? 8.188 20.719 6.234 1 96.56 203 VAL A C 1
ATOM 1527 O O . VAL A 1 203 ? 8.531 20.641 7.414 1 96.56 203 VAL A O 1
ATOM 1530 N N . ILE A 1 204 ? 9.039 20.969 5.281 1 96.81 204 ILE A N 1
ATOM 1531 C CA . ILE A 1 204 ? 10.461 21.156 5.535 1 96.81 204 ILE A CA 1
ATOM 1532 C C . ILE A 1 204 ? 10.68 22.391 6.395 1 96.81 204 ILE A C 1
ATOM 1534 O O . ILE A 1 204 ? 11.453 22.375 7.352 1 96.81 204 ILE A O 1
ATOM 1538 N N . GLU A 1 205 ? 10.016 23.484 6.082 1 95.62 205 GLU A N 1
ATOM 1539 C CA . GLU A 1 205 ? 10.141 24.719 6.844 1 95.62 205 GLU A CA 1
ATOM 1540 C C . GLU A 1 205 ? 9.672 24.531 8.289 1 95.62 205 GLU A C 1
ATOM 1542 O O . GLU A 1 205 ? 10.289 25.047 9.219 1 95.62 205 GLU A O 1
ATOM 1547 N N . ALA A 1 206 ? 8.578 23.797 8.414 1 95.19 206 ALA A N 1
ATOM 1548 C CA . ALA A 1 206 ? 8.062 23.516 9.75 1 95.19 206 ALA A CA 1
ATOM 1549 C C . ALA A 1 206 ? 9.109 22.797 10.602 1 95.19 206 ALA A C 1
ATOM 1551 O O . ALA A 1 206 ? 9.18 23.016 11.812 1 95.19 206 ALA A O 1
ATOM 1552 N N . ALA A 1 207 ? 9.867 21.922 9.992 1 96.19 207 A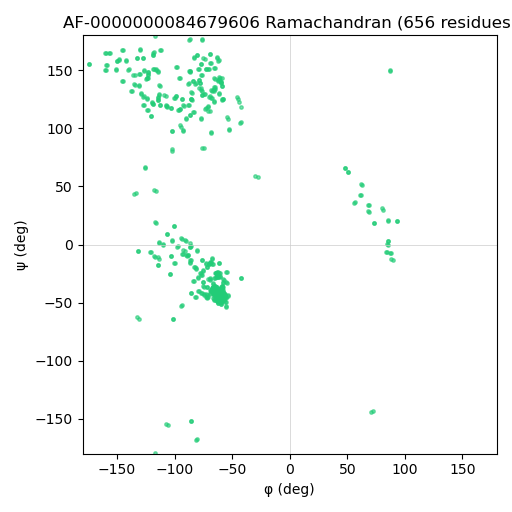LA A N 1
ATOM 1553 C CA . ALA A 1 207 ? 10.898 21.172 10.703 1 96.19 207 ALA A CA 1
ATOM 1554 C C . ALA A 1 207 ? 11.938 22.109 11.32 1 96.19 207 ALA A C 1
ATOM 1556 O O . ALA A 1 207 ? 12.516 21.797 12.359 1 96.19 207 ALA A O 1
ATOM 1557 N N . THR A 1 208 ? 12.125 23.234 10.742 1 95.5 208 THR A N 1
ATOM 1558 C CA . THR A 1 208 ? 13.102 24.188 11.25 1 95.5 208 THR A CA 1
ATOM 1559 C C . THR A 1 208 ? 12.516 25.016 12.391 1 95.5 208 THR A C 1
ATOM 1561 O O . THR A 1 208 ? 13.25 25.578 13.211 1 95.5 208 THR A O 1
ATOM 1564 N N . MET A 1 209 ? 11.219 25.062 12.477 1 95.94 209 MET A N 1
ATOM 1565 C CA . MET A 1 209 ? 10.562 25.969 13.414 1 95.94 209 MET A CA 1
ATOM 1566 C C . MET A 1 209 ? 10.039 25.203 14.625 1 95.94 209 MET A C 1
ATOM 1568 O O . MET A 1 209 ? 9.867 25.781 15.703 1 95.94 209 MET A O 1
ATOM 1572 N N . ALA A 1 210 ? 9.773 23.922 14.438 1 96.44 210 ALA A N 1
ATOM 1573 C CA . ALA A 1 210 ? 9.07 23.141 15.445 1 96.44 210 ALA A CA 1
ATOM 1574 C C . ALA A 1 210 ? 9.828 23.141 16.766 1 96.44 210 ALA A C 1
ATOM 1576 O O . ALA A 1 210 ? 11.055 23.031 16.797 1 96.44 210 ALA A O 1
ATOM 1577 N N . THR A 1 211 ? 9.086 23.328 17.891 1 95.38 211 THR A N 1
ATOM 1578 C CA . THR A 1 211 ? 9.672 23.297 19.234 1 95.38 211 THR A CA 1
ATOM 1579 C C . THR A 1 211 ? 8.867 22.406 20.156 1 95.38 211 THR A C 1
ATOM 1581 O O . THR A 1 211 ? 9.312 21.312 20.531 1 95.38 211 THR A O 1
ATOM 1584 N N . ALA A 1 212 ? 7.59 22.812 20.406 1 95.06 212 ALA A N 1
ATOM 1585 C CA . ALA A 1 212 ? 6.855 22.172 21.484 1 95.06 212 ALA A CA 1
ATOM 1586 C C . ALA A 1 212 ? 5.445 21.797 21.047 1 95.06 212 ALA A C 1
ATOM 1588 O O . ALA A 1 212 ? 4.477 22.047 21.781 1 95.06 212 ALA A O 1
ATOM 1589 N N . GLY A 1 213 ? 5.312 21.234 19.859 1 96.12 213 GLY A N 1
ATOM 1590 C CA . GLY A 1 213 ? 4.059 20.594 19.469 1 96.12 213 GLY A CA 1
ATOM 1591 C C . GLY A 1 213 ? 3.127 21.531 18.719 1 96.12 213 GLY A C 1
ATOM 1592 O O . GLY A 1 213 ? 1.918 21.297 18.672 1 96.12 213 GLY A O 1
ATOM 1593 N N . GLU A 1 214 ? 3.605 22.625 18.125 1 96.19 214 GLU A N 1
ATOM 1594 C CA . GLU A 1 214 ? 2.807 23.531 17.312 1 96.19 214 GLU A CA 1
ATOM 1595 C C . GLU A 1 214 ? 2.299 22.844 16.047 1 96.19 214 GLU A C 1
ATOM 1597 O O . GLU A 1 214 ? 2.891 21.859 15.586 1 96.19 214 GLU A O 1
ATOM 1602 N N . THR A 1 215 ? 1.235 23.281 15.594 1 97.31 215 THR A N 1
ATOM 1603 C CA . THR A 1 215 ? 0.754 22.922 14.273 1 97.31 215 THR A CA 1
ATOM 1604 C C . THR A 1 215 ? 0.902 24.078 13.297 1 97.31 215 THR A C 1
ATOM 1606 O O . THR A 1 215 ? 0.287 25.141 13.484 1 97.31 215 THR A O 1
ATOM 1609 N N . TYR A 1 216 ? 1.667 23.859 12.273 1 97.31 216 TYR A N 1
ATOM 1610 C CA . TYR A 1 216 ? 1.981 24.906 11.32 1 97.31 216 TYR A CA 1
ATOM 1611 C C . TYR A 1 216 ? 1.041 24.859 10.125 1 97.31 216 TYR A C 1
ATOM 1613 O O . TYR A 1 216 ? 0.68 23.781 9.656 1 97.31 216 TYR A O 1
ATOM 1621 N N . ILE A 1 217 ? 0.706 26 9.664 1 95.19 217 ILE A N 1
ATOM 1622 C CA . ILE A 1 217 ? -0.241 26.156 8.562 1 95.19 217 ILE A CA 1
ATOM 1623 C C . ILE A 1 217 ? 0.264 27.219 7.59 1 95.19 217 ILE A C 1
ATOM 1625 O O . ILE A 1 217 ? 0.704 28.297 8.008 1 95.19 217 ILE A O 1
ATOM 1629 N N . LEU A 1 218 ? 0.229 26.875 6.359 1 88.62 218 LEU A N 1
ATOM 1630 C CA . LEU A 1 218 ? 0.543 27.859 5.34 1 88.62 218 LEU A CA 1
ATOM 1631 C C . LEU A 1 218 ? -0.641 28.797 5.109 1 88.62 218 LEU A C 1
ATOM 1633 O O . LEU A 1 218 ? -1.793 28.359 5.109 1 88.62 218 LEU A O 1
ATOM 1637 N N . ASP A 1 219 ? -0.299 30.016 4.953 1 83.31 219 ASP A N 1
ATOM 1638 C CA . ASP A 1 219 ? -1.338 30.922 4.488 1 83.31 219 ASP A CA 1
ATOM 1639 C C . ASP A 1 219 ? -1.735 30.625 3.047 1 83.31 219 ASP A C 1
ATOM 1641 O O . ASP A 1 219 ? -1.048 31.031 2.107 1 83.31 219 ASP A O 1
ATOM 1645 N N . MET A 1 220 ? -2.744 29.891 2.883 1 79.81 220 MET A N 1
ATOM 1646 C CA . MET A 1 220 ? -3.168 29.406 1.568 1 79.81 220 MET A CA 1
ATOM 1647 C C . MET A 1 220 ? -4.145 30.391 0.928 1 79.81 220 MET A C 1
ATOM 1649 O O . MET A 1 220 ? -4.645 30.156 -0.172 1 79.81 220 MET A O 1
ATOM 1653 N N . GLY A 1 221 ? -4.402 31.469 1.544 1 80.69 221 GLY A N 1
ATOM 1654 C CA . GLY A 1 221 ? -5.328 32.438 0.999 1 80.69 221 GLY A CA 1
ATOM 1655 C C . GLY A 1 221 ? -6.777 32 1.053 1 80.69 221 GLY A C 1
ATOM 1656 O O . GLY A 1 221 ? -7.195 31.359 2.021 1 80.69 221 GLY A O 1
ATOM 1657 N N . GLN A 1 222 ? -7.535 32.375 -0 1 87.31 222 GLN A N 1
ATOM 1658 C CA . GLN A 1 222 ? -8.961 32.062 -0.04 1 87.31 222 GLN A CA 1
ATOM 1659 C C . GLN A 1 222 ? -9.211 30.703 -0.66 1 87.31 222 GLN A C 1
ATOM 1661 O O . GLN A 1 222 ? -8.555 30.312 -1.632 1 87.31 222 GLN A O 1
ATOM 1666 N N . PRO A 1 223 ? -10.156 29.969 -0.027 1 92.81 223 PRO A N 1
ATOM 1667 C CA . PRO A 1 223 ? -10.523 28.703 -0.649 1 92.81 223 PRO A CA 1
ATOM 1668 C C . PRO A 1 223 ? -11.125 28.875 -2.043 1 92.81 223 PRO A C 1
ATOM 1670 O O . PRO A 1 223 ? -11.633 29.953 -2.367 1 92.81 223 PRO A O 1
ATOM 1673 N N . VAL A 1 224 ? -11.07 27.859 -2.803 1 93.75 224 VAL A N 1
ATOM 1674 C CA . VAL A 1 224 ? -11.547 27.875 -4.184 1 93.75 224 VAL A CA 1
ATOM 1675 C C . VAL A 1 224 ? -12.766 26.969 -4.324 1 93.75 224 VAL A C 1
ATOM 1677 O O . VAL A 1 224 ? -12.805 25.875 -3.76 1 93.75 224 VAL A O 1
ATOM 1680 N N . ARG A 1 225 ? -13.688 27.516 -5.043 1 96.5 225 ARG A N 1
ATOM 1681 C CA . ARG A 1 225 ? -14.82 26.656 -5.375 1 96.5 225 ARG A CA 1
ATOM 1682 C C . ARG A 1 225 ? -14.406 25.547 -6.332 1 96.5 225 ARG A C 1
ATOM 1684 O O . ARG A 1 225 ? -13.766 25.812 -7.352 1 96.5 225 ARG A O 1
ATOM 1691 N N . ILE A 1 226 ? -14.805 24.328 -6.035 1 96.75 226 ILE A N 1
ATOM 1692 C CA . ILE A 1 226 ? -14.398 23.203 -6.855 1 96.75 226 ILE A CA 1
ATOM 1693 C C . ILE A 1 226 ? -14.961 23.359 -8.266 1 96.75 226 ILE A C 1
ATOM 1695 O O . ILE A 1 226 ? -14.305 23 -9.25 1 96.75 226 ILE A O 1
ATOM 1699 N N . ALA A 1 227 ? -16.188 23.891 -8.383 1 96.94 227 ALA A N 1
ATOM 1700 C CA . ALA A 1 227 ? -16.812 24.125 -9.688 1 96.94 227 ALA A CA 1
ATOM 1701 C C . ALA A 1 227 ? -15.945 25.047 -10.547 1 96.94 227 ALA A C 1
ATOM 1703 O O . ALA A 1 227 ? -15.852 24.859 -11.758 1 96.94 227 ALA A O 1
ATOM 1704 N N . ASP A 1 228 ? -15.375 26.016 -9.906 1 95.94 228 ASP A N 1
ATOM 1705 C CA . ASP A 1 228 ? -14.5 26.922 -10.633 1 95.94 228 ASP A CA 1
ATOM 1706 C C . ASP A 1 228 ? -13.258 26.203 -11.164 1 95.94 228 ASP A C 1
ATOM 1708 O O . ASP A 1 228 ? -12.789 26.5 -12.266 1 95.94 228 ASP A O 1
ATOM 1712 N N . LEU A 1 229 ? -12.75 25.312 -10.352 1 95 229 LEU A N 1
ATOM 1713 C CA . LEU A 1 229 ? -11.609 24.516 -10.781 1 95 229 LEU A CA 1
ATOM 1714 C C . LEU A 1 229 ? -11.977 23.641 -11.984 1 95 229 LEU A C 1
ATOM 1716 O O . LEU A 1 229 ? -11.172 23.484 -12.906 1 95 229 LEU A O 1
ATOM 1720 N N . VAL A 1 230 ? -13.133 23.094 -11.984 1 96.62 230 VAL A N 1
ATOM 1721 C CA . VAL A 1 230 ? -13.617 22.281 -13.086 1 96.62 230 VAL A CA 1
ATOM 1722 C C . VAL A 1 230 ? -13.688 23.109 -14.359 1 96.62 230 VAL A C 1
ATOM 1724 O O . VAL A 1 230 ? -13.219 22.688 -15.414 1 96.62 230 VAL A O 1
ATOM 1727 N N . ASP A 1 231 ? -14.25 24.281 -14.195 1 96.12 231 ASP A N 1
ATOM 1728 C CA . ASP A 1 231 ? -14.375 25.188 -15.344 1 96.12 231 ASP A CA 1
ATOM 1729 C C . ASP A 1 231 ? -13.016 25.5 -15.953 1 96.12 231 ASP A C 1
ATOM 1731 O O . ASP A 1 231 ? -12.852 25.469 -17.172 1 96.12 231 ASP A O 1
ATOM 1735 N N . ARG A 1 232 ? -12.109 25.828 -15.125 1 95.38 232 ARG A N 1
ATOM 1736 C CA . ARG A 1 232 ? -10.766 26.156 -15.586 1 95.38 232 ARG A CA 1
ATOM 1737 C C . ARG A 1 232 ? -10.117 24.969 -16.297 1 95.38 232 ARG A C 1
ATOM 1739 O O . ARG A 1 232 ? -9.445 25.125 -17.312 1 95.38 232 ARG A O 1
ATOM 1746 N N . TYR A 1 233 ? -10.305 23.797 -15.727 1 96.12 233 TYR A N 1
ATOM 1747 C CA . TYR A 1 233 ? -9.734 22.578 -16.312 1 96.12 233 TYR A CA 1
ATOM 1748 C C . TYR A 1 233 ? -10.328 22.312 -17.688 1 96.12 233 TYR A C 1
ATOM 1750 O O . TYR A 1 233 ? -9.602 22.047 -18.641 1 96.12 233 TYR A O 1
ATOM 1758 N N . VAL A 1 234 ? -11.586 22.375 -17.75 1 96.56 234 VAL A N 1
ATOM 1759 C CA . VAL A 1 234 ? -12.305 22.094 -18.984 1 96.56 234 VAL A CA 1
ATOM 1760 C C . VAL A 1 234 ? -11.883 23.078 -20.078 1 96.56 234 VAL A C 1
ATOM 1762 O O . VAL A 1 234 ? -11.688 22.688 -21.234 1 96.56 234 VAL A O 1
ATOM 1765 N N . ALA A 1 235 ? -11.797 24.297 -19.688 1 95.94 235 ALA A N 1
ATOM 1766 C CA . ALA A 1 235 ? -11.344 25.312 -20.625 1 95.94 235 ALA A CA 1
ATOM 1767 C C . ALA A 1 235 ? -9.922 25.031 -21.109 1 95.94 235 ALA A C 1
ATOM 1769 O O . ALA A 1 235 ? -9.633 25.156 -22.297 1 95.94 235 ALA A O 1
ATOM 1770 N N . ALA A 1 236 ? -9.055 24.641 -20.234 1 96.06 236 ALA A N 1
ATOM 1771 C CA . ALA A 1 236 ? -7.641 24.406 -20.531 1 96.06 236 ALA A CA 1
ATOM 1772 C C . ALA A 1 236 ? -7.469 23.25 -21.516 1 96.06 236 ALA A C 1
ATOM 1774 O O . ALA A 1 236 ? -6.57 23.266 -22.359 1 96.06 236 ALA A O 1
ATOM 1775 N N . VAL A 1 237 ? -8.281 22.266 -21.391 1 96.19 237 VAL A N 1
ATOM 1776 C CA . VAL A 1 237 ? -8.109 21.094 -22.234 1 96.19 237 VAL A CA 1
ATOM 1777 C C . VAL A 1 237 ? -9.047 21.172 -23.438 1 96.19 237 VAL A C 1
ATOM 1779 O O . VAL A 1 237 ? -9.133 20.234 -24.234 1 96.19 237 VAL A O 1
ATOM 1782 N N . GLN A 1 238 ? -9.859 22.219 -23.516 1 95 238 GLN A N 1
ATOM 1783 C CA . GLN A 1 238 ? -10.773 22.484 -24.625 1 95 238 GLN A CA 1
ATOM 1784 C C . GLN A 1 238 ? -11.789 21.375 -24.781 1 95 238 GLN A C 1
ATOM 1786 O O . GLN A 1 238 ? -11.992 20.859 -25.891 1 95 238 GLN A O 1
ATOM 1791 N N . ALA A 1 239 ? -12.297 20.938 -23.75 1 92.06 239 ALA A N 1
ATOM 1792 C CA . ALA A 1 239 ? -13.336 19.906 -23.719 1 92.06 239 ALA A CA 1
ATOM 1793 C C . ALA A 1 239 ? -14.711 20.516 -23.469 1 92.06 239 ALA A C 1
ATOM 1795 O O . ALA A 1 239 ? -15.219 20.484 -22.344 1 92.06 239 ALA A O 1
ATOM 1796 N N . PRO A 1 240 ? -15.367 21.062 -24.453 1 85.81 240 PRO A N 1
ATOM 1797 C CA . PRO A 1 240 ? -16.688 21.672 -24.25 1 85.81 240 PRO A CA 1
ATOM 1798 C C . PRO A 1 240 ? -17.766 20.641 -23.969 1 85.81 240 PRO A C 1
ATOM 1800 O O . PRO A 1 240 ? -17.609 19.453 -24.312 1 85.81 240 PRO A O 1
ATOM 1803 N N . GLY A 1 241 ? -18.812 21 -23.219 1 89.19 241 GLY A N 1
ATOM 1804 C CA . GLY A 1 241 ? -20 20.172 -23.047 1 89.19 241 GLY A CA 1
ATOM 1805 C C . GLY A 1 241 ? -19.844 19.141 -21.938 1 89.19 241 GLY A C 1
ATOM 1806 O O . GLY A 1 241 ? -20.484 18.078 -21.984 1 89.19 241 GLY A O 1
ATOM 1807 N N . VAL A 1 242 ? -18.922 19.406 -21.062 1 93.31 242 VAL A N 1
ATOM 1808 C CA . VAL A 1 242 ? -18.766 18.484 -19.938 1 93.31 242 VAL A CA 1
ATOM 1809 C C . VAL A 1 242 ? -19.984 18.562 -19.016 1 93.31 242 VAL A C 1
ATOM 1811 O O . VAL A 1 242 ? -20.422 19.656 -18.656 1 93.31 242 VAL A O 1
ATOM 1814 N N . GLU A 1 243 ? -20.562 17.453 -18.766 1 96.06 243 GLU A N 1
ATOM 1815 C CA . GLU A 1 243 ? -21.688 17.359 -17.828 1 96.06 243 GLU A CA 1
ATOM 1816 C C . GLU A 1 243 ? -21.203 17.234 -16.391 1 96.06 243 GLU A C 1
ATOM 1818 O O . GLU A 1 243 ? -20.203 16.594 -16.109 1 96.06 243 GLU A O 1
ATOM 1823 N N . ILE A 1 244 ? -21.938 17.938 -15.516 1 96.69 244 ILE A N 1
ATOM 1824 C CA . ILE A 1 244 ? -21.625 17.859 -14.094 1 96.69 244 ILE A CA 1
ATOM 1825 C C . ILE A 1 244 ? -22.781 17.188 -13.352 1 96.69 244 ILE A C 1
ATOM 1827 O O . ILE A 1 244 ? -23.938 17.547 -13.547 1 96.69 244 ILE A O 1
ATOM 1831 N N . THR A 1 245 ? -22.484 16.172 -12.602 1 97 245 THR A N 1
ATOM 1832 C CA . THR A 1 245 ? -23.438 15.523 -11.711 1 97 245 THR A CA 1
ATOM 1833 C C . THR A 1 245 ? -23.125 15.867 -10.258 1 97 245 THR A C 1
ATOM 1835 O O . THR A 1 245 ? -22.031 15.586 -9.766 1 97 245 THR A O 1
ATOM 1838 N N . TYR A 1 246 ? -24.062 16.5 -9.617 1 97 246 TYR A N 1
ATOM 1839 C CA . TYR A 1 246 ? -23.906 16.781 -8.195 1 97 246 TYR A CA 1
ATOM 1840 C C . TYR A 1 246 ? -24.375 15.594 -7.352 1 97 246 TYR A C 1
ATOM 1842 O O . TYR A 1 246 ? -25.516 15.148 -7.469 1 97 246 TYR A O 1
ATOM 1850 N N . THR A 1 247 ? -23.516 15.109 -6.48 1 95.25 247 THR A N 1
ATOM 1851 C CA . THR A 1 247 ? -23.75 13.844 -5.797 1 95.25 247 THR A CA 1
ATOM 1852 C C . THR A 1 247 ? -24.203 14.086 -4.359 1 95.25 247 THR A C 1
ATOM 1854 O O . THR A 1 247 ? -24.656 13.156 -3.686 1 95.25 247 THR A O 1
ATOM 1857 N N . GLY A 1 248 ? -24.125 15.289 -3.916 1 95.38 248 GLY A N 1
ATOM 1858 C CA . GLY A 1 248 ? -24.391 15.578 -2.516 1 95.38 248 GLY A CA 1
ATOM 1859 C C . GLY A 1 248 ? -23.172 15.422 -1.631 1 95.38 248 GLY A C 1
ATOM 1860 O O . GLY A 1 248 ? -22.312 14.578 -1.892 1 95.38 248 GLY A O 1
ATOM 1861 N N . LEU A 1 249 ? -23.141 16.234 -0.575 1 94.56 249 LEU A N 1
ATOM 1862 C CA . LEU A 1 249 ? -22.047 16.109 0.377 1 94.56 249 LEU A CA 1
ATOM 1863 C C . LEU A 1 249 ? -22.016 14.703 0.981 1 94.56 249 LEU A C 1
ATOM 1865 O O . LEU A 1 249 ? -23.062 14.133 1.293 1 94.56 249 LEU A O 1
ATOM 1869 N N . ARG A 1 250 ? -20.859 14.227 1.105 1 91.38 250 ARG A N 1
ATOM 1870 C CA . ARG A 1 250 ? -20.672 12.914 1.72 1 91.38 250 ARG A CA 1
ATOM 1871 C C . ARG A 1 250 ? -20.719 13.016 3.24 1 91.38 250 ARG A C 1
ATOM 1873 O O . ARG A 1 250 ? -20.531 14.094 3.807 1 91.38 250 ARG A O 1
ATOM 1880 N N . GLU A 1 251 ? -20.922 11.805 3.85 1 92.12 251 GLU A N 1
ATOM 1881 C CA . GLU A 1 251 ? -20.891 11.773 5.309 1 92.12 251 GLU A CA 1
ATOM 1882 C C . GLU A 1 251 ? -19.547 12.273 5.836 1 92.12 251 GLU A C 1
ATOM 1884 O O . GLU A 1 251 ? -18.484 11.82 5.387 1 92.12 251 GLU A O 1
ATOM 1889 N N . GLY A 1 252 ? -19.594 13.281 6.711 1 93.44 252 GLY A N 1
ATOM 1890 C CA . GLY A 1 252 ? -18.375 13.805 7.324 1 93.44 252 GLY A CA 1
ATOM 1891 C C . GLY A 1 252 ? -17.719 14.891 6.5 1 93.44 252 GLY A C 1
ATOM 1892 O O . GLY A 1 252 ? -16.75 15.508 6.945 1 93.44 252 GLY A O 1
ATOM 1893 N N . GLU A 1 253 ? -18.219 15.125 5.312 1 94.62 253 GLU A N 1
ATOM 1894 C CA . GLU A 1 253 ? -17.625 16.141 4.457 1 94.62 253 GLU A CA 1
ATOM 1895 C C . GLU A 1 253 ? -18.188 17.516 4.766 1 94.62 253 GLU A C 1
ATOM 1897 O O . GLU A 1 253 ? -19.391 17.703 4.836 1 94.62 253 GLU A O 1
ATOM 1902 N N . LYS A 1 254 ? -17.297 18.484 4.938 1 95.38 254 LYS A N 1
ATOM 1903 C CA . LYS A 1 254 ? -17.719 19.875 5.141 1 95.38 254 LYS A CA 1
ATOM 1904 C C . LYS A 1 254 ? -17.906 20.594 3.809 1 95.38 254 LYS A C 1
ATOM 1906 O O . LYS A 1 254 ? -17.203 20.297 2.836 1 95.38 254 LYS A O 1
ATOM 1911 N N . LEU A 1 255 ? -18.828 21.516 3.855 1 96.19 255 LEU A N 1
ATOM 1912 C CA . LEU A 1 255 ? -18.969 22.391 2.695 1 96.19 255 LEU A CA 1
ATOM 1913 C C . LEU A 1 255 ? -17.734 23.266 2.523 1 96.19 255 LEU A C 1
ATOM 1915 O O . LEU A 1 255 ? -17.219 23.406 1.414 1 96.19 255 LEU A O 1
ATOM 1919 N N . HIS A 1 256 ? -17.297 23.844 3.598 1 94.5 256 HIS A N 1
ATOM 1920 C CA . HIS A 1 256 ? -16.094 24.672 3.668 1 94.5 256 HIS A CA 1
ATOM 1921 C C . HIS A 1 256 ? -15.156 24.172 4.762 1 94.5 256 HIS A C 1
ATOM 1923 O O . HIS A 1 256 ? -15.57 24 5.91 1 94.5 256 HIS A O 1
ATOM 1929 N N . GLU A 1 257 ? -13.906 23.969 4.352 1 92.81 257 GLU A N 1
ATOM 1930 C CA . GLU A 1 257 ? -12.922 23.547 5.344 1 92.81 257 GLU A CA 1
ATOM 1931 C C . GLU A 1 257 ? -12.422 24.734 6.16 1 92.81 257 GLU A C 1
ATOM 1933 O O . GLU A 1 257 ? -12.453 25.875 5.691 1 92.81 257 GLU A O 1
ATOM 1938 N N . GLU A 1 258 ? -12.055 24.422 7.371 1 90.38 258 GLU A N 1
ATOM 1939 C CA . GLU A 1 258 ? -11.43 25.391 8.266 1 90.38 258 GLU A CA 1
ATOM 1940 C C . GLU A 1 258 ? -10 24.984 8.617 1 90.38 258 GLU A C 1
ATOM 1942 O O . GLU A 1 258 ? -9.68 23.797 8.633 1 90.38 258 GLU A O 1
ATOM 1947 N N . LEU A 1 259 ? -9.219 26 8.867 1 89.5 259 LEU A N 1
ATOM 1948 C CA . LEU A 1 259 ? -7.816 25.703 9.133 1 89.5 259 LEU A CA 1
ATOM 1949 C C . LEU A 1 259 ? -7.535 25.719 10.633 1 89.5 259 LEU A C 1
ATOM 1951 O O . LEU A 1 259 ? -6.504 25.219 11.086 1 89.5 259 LEU A O 1
ATOM 1955 N N . LEU A 1 260 ? -8.414 26.281 11.375 1 89.56 260 LEU A N 1
ATOM 1956 C CA . LEU A 1 260 ? -8.234 26.438 12.812 1 89.56 260 LEU A CA 1
ATOM 1957 C C . LEU A 1 260 ? -9.57 26.297 13.539 1 89.56 260 LEU A C 1
ATOM 1959 O O . LEU A 1 260 ? -10.617 26.672 13 1 89.56 260 LEU A O 1
ATOM 1963 N N . ASP A 1 261 ? -9.477 25.641 14.648 1 90.94 261 ASP A N 1
ATOM 1964 C CA . ASP A 1 261 ? -10.586 25.672 15.586 1 90.94 261 ASP A CA 1
ATOM 1965 C C . ASP A 1 261 ? -10.383 26.766 16.656 1 90.94 261 ASP A C 1
ATOM 1967 O O . ASP A 1 261 ? -9.75 26.516 17.672 1 90.94 261 ASP A O 1
ATOM 1971 N N . GLU A 1 262 ? -11.008 27.875 16.531 1 89.06 262 GLU A N 1
ATOM 1972 C CA . GLU A 1 262 ? -10.773 29.031 17.391 1 89.06 262 GLU A CA 1
ATOM 1973 C C . GLU A 1 262 ? -11.117 28.719 18.844 1 89.06 262 GLU A C 1
ATOM 1975 O O . GLU A 1 262 ? -10.594 29.359 19.75 1 89.06 262 GLU A O 1
ATOM 1980 N N . LYS A 1 263 ? -11.938 27.781 18.984 1 87.5 263 LYS A N 1
ATOM 1981 C CA . LYS A 1 263 ? -12.352 27.438 20.344 1 87.5 263 LYS A CA 1
ATOM 1982 C C . LYS A 1 263 ? -11.25 26.672 21.078 1 87.5 263 LYS A C 1
ATOM 1984 O O . LYS A 1 263 ? -11.062 26.859 22.281 1 87.5 263 LYS A O 1
ATOM 1989 N N . THR A 1 264 ? -10.523 25.922 20.375 1 88.38 264 THR A N 1
ATOM 1990 C CA . THR A 1 264 ? -9.617 25 21.047 1 88.38 264 THR A CA 1
ATOM 1991 C C . THR A 1 264 ? -8.164 25.328 20.719 1 88.38 264 THR A C 1
ATOM 1993 O O . THR A 1 264 ? -7.242 24.812 21.359 1 88.38 264 THR A O 1
ATOM 1996 N N . GLU A 1 265 ? -7.961 26.188 19.766 1 93.06 265 GLU A N 1
ATOM 1997 C CA . GLU A 1 265 ? -6.609 26.484 19.297 1 93.06 265 GLU A CA 1
ATOM 1998 C C . GLU A 1 265 ? -6.348 27.984 19.25 1 93.06 265 GLU A C 1
ATOM 2000 O O . GLU A 1 265 ? -7.273 28.781 19.047 1 93.06 265 GLU A O 1
ATOM 2005 N N . GLN A 1 266 ? -5.113 28.344 19.516 1 93.88 266 GLN A N 1
ATOM 2006 C CA . GLN A 1 266 ? -4.684 29.734 19.438 1 93.88 266 GLN A CA 1
ATOM 2007 C C . GLN A 1 266 ? -3.684 29.953 18.312 1 93.88 266 GLN A C 1
ATOM 2009 O O . GLN A 1 266 ? -2.682 29.234 18.219 1 93.88 266 GLN A O 1
ATOM 2014 N N . ARG A 1 267 ? -3.959 30.938 17.484 1 94.62 267 ARG A N 1
ATOM 2015 C CA . ARG A 1 267 ? -3.084 31.25 16.359 1 94.62 267 ARG A CA 1
ATOM 2016 C C . ARG A 1 267 ? -1.895 32.094 16.828 1 94.62 267 ARG A C 1
ATOM 2018 O O . ARG A 1 267 ? -2.043 33 17.656 1 94.62 267 ARG A O 1
ATOM 2025 N N . GLU A 1 268 ? -0.777 31.781 16.312 1 94.69 268 GLU A N 1
ATOM 2026 C CA . GLU A 1 268 ? 0.448 32.531 16.578 1 94.69 268 GLU A CA 1
ATOM 2027 C C . GLU A 1 268 ? 1.234 32.75 15.289 1 94.69 268 GLU A C 1
ATOM 2029 O O . GLU A 1 268 ? 1.231 31.906 14.391 1 94.69 268 GLU A O 1
ATOM 2034 N N . SER A 1 269 ? 1.889 33.906 15.219 1 94.12 269 SER A N 1
ATOM 2035 C CA . SER A 1 269 ? 2.748 34.188 14.07 1 94.12 269 SER A CA 1
ATOM 2036 C C . SER A 1 269 ? 4.074 33.438 14.18 1 94.12 269 SER A C 1
ATOM 2038 O O . SER A 1 269 ? 4.473 33.031 15.266 1 94.12 269 SER A O 1
ATOM 2040 N N . THR A 1 270 ? 4.656 33.219 13.047 1 94.75 270 THR A N 1
ATOM 2041 C CA . THR A 1 270 ? 6 32.656 12.992 1 94.75 270 THR A CA 1
ATOM 2042 C C . THR A 1 270 ? 6.98 33.625 12.359 1 94.75 270 THR A C 1
ATOM 2044 O O . THR A 1 270 ? 6.625 34.781 12.07 1 94.75 270 THR A O 1
ATOM 2047 N N . ALA A 1 271 ? 8.297 33.219 12.25 1 90 271 ALA A N 1
ATOM 2048 C CA . ALA A 1 271 ? 9.312 34.031 11.617 1 90 271 ALA A CA 1
ATOM 2049 C C . ALA A 1 271 ? 9.023 34.219 10.133 1 90 271 ALA A C 1
ATOM 2051 O O . ALA A 1 271 ? 9.414 35.219 9.531 1 90 271 ALA A O 1
ATOM 2052 N N . ASP A 1 272 ? 8.383 33.312 9.5 1 90.69 272 ASP A N 1
ATOM 2053 C CA . ASP A 1 272 ? 7.938 33.406 8.117 1 90.69 272 ASP A CA 1
ATOM 2054 C C . ASP A 1 272 ? 6.508 33.938 8.031 1 90.69 272 ASP A C 1
ATOM 2056 O O . ASP A 1 272 ? 5.566 33.25 8.461 1 90.69 272 ASP A O 1
ATOM 2060 N N . PRO A 1 273 ? 6.336 35 7.387 1 89.75 273 PRO A N 1
ATOM 2061 C CA . PRO A 1 273 ? 5.004 35.625 7.359 1 89.75 273 PRO A CA 1
ATOM 2062 C C . PRO A 1 273 ? 3.986 34.781 6.602 1 89.75 273 PRO A C 1
ATOM 2064 O O . PRO A 1 273 ? 2.777 34.969 6.75 1 89.75 273 PRO A O 1
ATOM 2067 N N . ARG A 1 274 ? 4.383 33.906 5.875 1 90.38 274 ARG A N 1
ATOM 2068 C CA . ARG A 1 274 ? 3.463 33.062 5.117 1 90.38 274 ARG A CA 1
ATOM 2069 C C . ARG A 1 274 ? 3.006 31.875 5.945 1 90.38 274 ARG A C 1
ATOM 2071 O O . ARG A 1 274 ? 2.088 31.156 5.551 1 90.38 274 ARG A O 1
ATOM 2078 N N . ILE A 1 275 ? 3.646 31.625 7.031 1 94.38 275 ILE A N 1
ATOM 2079 C CA . ILE A 1 275 ? 3.363 30.484 7.875 1 94.38 275 ILE A CA 1
ATOM 2080 C C . ILE A 1 275 ? 2.941 30.953 9.266 1 94.38 275 ILE A C 1
ATOM 2082 O O . ILE A 1 275 ? 3.621 31.766 9.883 1 94.38 275 ILE A O 1
ATOM 2086 N N . TRP A 1 276 ? 1.833 30.578 9.664 1 94.25 276 TRP A N 1
ATOM 2087 C CA . TRP A 1 276 ? 1.447 30.75 11.062 1 94.25 276 TRP A CA 1
ATOM 2088 C C . TRP A 1 276 ? 1.315 29.406 11.766 1 94.25 276 TRP A C 1
ATOM 2090 O O . TRP A 1 276 ? 1.433 28.359 11.125 1 94.25 276 TRP A O 1
ATOM 2100 N N . CYS A 1 277 ? 1.222 29.391 13.055 1 95.81 277 CYS A N 1
ATOM 2101 C CA . CYS A 1 277 ? 1.044 28.141 13.766 1 95.81 277 CYS A CA 1
ATOM 2102 C C . CYS A 1 277 ? -0.066 28.25 14.805 1 95.81 277 CYS A C 1
ATOM 2104 O O . CYS A 1 277 ? -0.554 29.344 15.078 1 95.81 277 CYS A O 1
ATOM 2106 N N . VAL A 1 278 ? -0.542 27.109 15.188 1 95.25 278 VAL A N 1
ATOM 2107 C CA . VAL A 1 278 ? -1.556 27.078 16.234 1 95.25 278 VAL A CA 1
ATOM 2108 C C . VAL A 1 278 ? -1.073 26.188 17.391 1 95.25 278 VAL A C 1
ATOM 2110 O O . VAL A 1 278 ? -0.307 25.25 17.172 1 95.25 278 VAL A O 1
ATOM 2113 N N . ARG A 1 279 ? -1.507 26.562 18.578 1 92.81 279 ARG A N 1
ATOM 2114 C CA . ARG A 1 279 ? -1.271 25.781 19.797 1 92.81 279 ARG A CA 1
ATOM 2115 C C . ARG A 1 279 ? -2.584 25.438 20.484 1 92.81 279 ARG A C 1
ATOM 2117 O O . ARG A 1 279 ? -3.527 26.234 20.469 1 92.81 279 ARG A O 1
ATOM 2124 N N . PRO A 1 280 ? -2.57 24.234 21.016 1 89.75 280 PRO A N 1
ATOM 2125 C CA . PRO A 1 280 ? -3.789 23.906 21.766 1 89.75 280 PRO A CA 1
ATOM 2126 C C . PRO A 1 280 ? -3.979 24.781 23 1 89.75 280 PRO A C 1
ATOM 2128 O O . PRO A 1 280 ? -3.002 25.141 23.656 1 89.75 280 PRO A O 1
ATOM 2131 N N . ARG A 1 281 ? -5.215 25.125 23.266 1 89.44 281 ARG A N 1
ATOM 2132 C CA . ARG A 1 281 ? -5.531 25.922 24.438 1 89.44 281 ARG A CA 1
ATOM 2133 C C . ARG A 1 281 ? -5.492 25.078 25.719 1 89.44 281 ARG A C 1
ATOM 2135 O O . ARG A 1 281 ? -5.305 25.594 26.812 1 89.44 281 ARG A O 1
ATOM 2142 N N . THR A 1 282 ? -5.723 23.844 25.516 1 88.38 282 THR A N 1
ATOM 2143 C CA . THR A 1 282 ? -5.746 22.906 26.641 1 88.38 282 THR A CA 1
ATOM 2144 C C . THR A 1 282 ? -4.602 21.906 26.547 1 88.38 282 THR A C 1
ATOM 2146 O O . THR A 1 282 ? -4.227 21.5 25.438 1 88.38 282 THR A O 1
ATOM 2149 N N . ALA A 1 283 ? -4.137 21.5 27.75 1 89 283 ALA A N 1
ATOM 2150 C CA . ALA A 1 283 ? -3.045 20.531 27.797 1 89 283 ALA A CA 1
ATOM 2151 C C . ALA A 1 283 ? -3.521 19.141 27.391 1 89 283 ALA A C 1
ATOM 2153 O O . ALA A 1 283 ? -4.695 18.812 27.562 1 89 283 ALA A O 1
ATOM 2154 N N . VAL A 1 284 ? -2.639 18.391 26.844 1 93.19 284 VAL A N 1
ATOM 2155 C CA . VAL A 1 284 ? -2.908 16.984 26.531 1 93.19 284 VAL A CA 1
ATOM 2156 C C . VAL A 1 284 ? -3.133 16.203 27.812 1 93.19 284 VAL A C 1
ATOM 2158 O O . VAL A 1 284 ? -2.418 16.391 28.812 1 93.19 284 VAL A O 1
ATOM 2161 N N . ARG A 1 285 ? -4.121 15.383 27.812 1 93.19 285 ARG A N 1
ATOM 2162 C CA . ARG A 1 285 ? -4.391 14.562 29 1 93.19 285 ARG A CA 1
ATOM 2163 C C . ARG A 1 285 ? -3.203 13.664 29.312 1 93.19 285 ARG A C 1
ATOM 2165 O O . ARG A 1 285 ? -2.576 13.102 28.406 1 93.19 285 ARG A O 1
ATOM 2172 N N . PRO A 1 286 ? -2.902 13.508 30.609 1 94.19 286 PRO A N 1
ATOM 2173 C CA . PRO A 1 286 ? -1.71 12.75 31 1 94.19 286 PRO A CA 1
ATOM 2174 C C . PRO A 1 286 ? -1.796 11.273 30.609 1 94.19 286 PRO A C 1
ATOM 2176 O O . PRO A 1 286 ? -0.767 10.625 30.438 1 94.19 286 PRO A O 1
ATOM 2179 N N . ASP A 1 287 ? -3.018 10.773 30.469 1 96.38 287 ASP A N 1
ATOM 2180 C CA . ASP A 1 287 ? -3.174 9.344 30.188 1 96.38 287 ASP A CA 1
ATOM 2181 C C . ASP A 1 287 ? -3.445 9.102 28.703 1 96.38 287 ASP A C 1
ATOM 2183 O O . ASP A 1 287 ? -3.896 8.023 28.328 1 96.38 287 ASP A O 1
ATOM 2187 N N . LEU A 1 288 ? -3.193 10.055 27.859 1 97.69 288 LEU A N 1
ATOM 2188 C CA . LEU A 1 288 ? -3.541 9.992 26.453 1 97.69 288 LEU A CA 1
ATOM 2189 C C . LEU A 1 288 ? -2.938 8.758 25.797 1 97.69 288 LEU A C 1
ATOM 2191 O O . LEU A 1 288 ? -3.645 7.992 25.125 1 97.69 288 LEU A O 1
ATOM 2195 N N . LEU A 1 289 ? -1.664 8.555 26.016 1 97.56 289 LEU A N 1
ATOM 2196 C CA . LEU A 1 289 ? -0.952 7.488 25.312 1 97.56 289 LEU A CA 1
ATOM 2197 C C . LEU A 1 289 ? -1.468 6.117 25.734 1 97.56 289 LEU A C 1
ATOM 2199 O O . LEU A 1 289 ? -1.578 5.211 24.906 1 97.56 289 LEU A O 1
ATOM 2203 N N . ARG A 1 290 ? -1.749 5.988 26.984 1 97.88 290 ARG A N 1
ATOM 2204 C CA . ARG A 1 290 ? -2.348 4.746 27.469 1 97.88 290 ARG A CA 1
ATOM 2205 C C . ARG A 1 290 ? -3.721 4.523 26.828 1 97.88 290 ARG A C 1
ATOM 2207 O O . ARG A 1 290 ? -4.047 3.408 26.422 1 97.88 290 ARG A O 1
ATOM 2214 N N . ARG A 1 291 ? -4.543 5.559 26.75 1 97.81 291 ARG A N 1
ATOM 2215 C CA . ARG A 1 291 ? -5.883 5.477 26.188 1 97.81 291 ARG A CA 1
ATOM 2216 C C . ARG A 1 291 ? -5.832 5.184 24.688 1 97.81 291 ARG A C 1
ATOM 2218 O O . ARG A 1 291 ? -6.715 4.508 24.156 1 97.81 291 ARG A O 1
ATOM 2225 N N . VAL A 1 292 ? -4.836 5.695 24.062 1 98.56 292 VAL A N 1
ATOM 2226 C CA . VAL A 1 292 ? -4.633 5.41 22.641 1 98.56 292 VAL A CA 1
ATOM 2227 C C . VAL A 1 292 ? -4.344 3.922 22.453 1 98.56 292 VAL A C 1
ATOM 2229 O O . VAL A 1 292 ? -4.867 3.297 21.531 1 98.56 292 VAL A O 1
ATOM 2232 N N . GLU A 1 293 ? -3.502 3.346 23.312 1 97.88 293 GLU A N 1
ATOM 2233 C CA . GLU A 1 293 ? -3.238 1.91 23.266 1 97.88 293 GLU A CA 1
ATOM 2234 C C . GLU A 1 293 ? -4.52 1.106 23.453 1 97.88 293 GLU A C 1
ATOM 2236 O O . GLU A 1 293 ? -4.742 0.108 22.766 1 97.88 293 GLU A O 1
ATOM 2241 N N . GLU A 1 294 ? -5.328 1.561 24.359 1 97.88 294 GLU A N 1
ATOM 2242 C CA . GLU A 1 294 ? -6.613 0.914 24.609 1 97.88 294 GLU A CA 1
ATOM 2243 C C . GLU A 1 294 ? -7.512 0.993 23.375 1 97.88 294 GLU A C 1
ATOM 2245 O O . GLU A 1 294 ? -8.227 0.039 23.062 1 97.88 294 GLU A O 1
ATOM 2250 N N . LEU A 1 295 ? -7.516 2.109 22.734 1 98.25 295 LEU A N 1
ATOM 2251 C CA . LEU A 1 295 ? -8.273 2.283 21.5 1 98.25 295 LEU A CA 1
ATOM 2252 C C . LEU A 1 295 ? -7.871 1.243 20.469 1 98.25 295 LEU A C 1
ATOM 2254 O O . LEU A 1 295 ? -8.727 0.679 19.781 1 98.25 295 LEU A O 1
ATOM 2258 N N . GLY A 1 296 ? -6.551 1.008 20.359 1 97.69 296 GLY A N 1
ATOM 2259 C CA . GLY A 1 296 ? -6.066 -0.013 19.438 1 97.69 296 GLY A CA 1
ATOM 2260 C C . GLY A 1 296 ? -6.625 -1.393 19.734 1 97.69 296 GLY A C 1
ATOM 2261 O O . GLY A 1 296 ? -6.926 -2.156 18.812 1 97.69 296 GLY A O 1
ATOM 2262 N N . SER A 1 297 ? -6.789 -1.672 20.969 1 96.5 297 SER A N 1
ATOM 2263 C CA . SER A 1 297 ? -7.266 -2.984 21.391 1 96.5 297 SER A CA 1
ATOM 2264 C C . SER A 1 297 ? -8.75 -3.158 21.078 1 96.5 297 SER A C 1
ATOM 2266 O O . SER A 1 297 ? -9.258 -4.281 21.078 1 96.5 297 SER A O 1
ATOM 2268 N N . LEU A 1 298 ? -9.438 -2.07 20.812 1 96.31 298 LEU A N 1
ATOM 2269 C CA . LEU A 1 298 ? -10.859 -2.123 20.516 1 96.31 298 LEU A CA 1
ATOM 2270 C C . LEU A 1 298 ? -11.102 -2.506 19.062 1 96.31 298 LEU A C 1
ATOM 2272 O O . LEU A 1 298 ? -12.211 -2.9 18.703 1 96.31 298 LEU A O 1
ATOM 2276 N N . VAL A 1 299 ? -10.133 -2.32 18.25 1 96.06 299 VAL A N 1
ATOM 2277 C CA . VAL A 1 299 ? -10.297 -2.604 16.828 1 96.06 299 VAL A CA 1
ATOM 2278 C C . VAL A 1 299 ? -10.625 -4.082 16.641 1 96.06 299 VAL A C 1
ATOM 2280 O O . VAL A 1 299 ? -9.938 -4.957 17.156 1 96.06 299 VAL A O 1
ATOM 2283 N N . GLY A 1 300 ? -11.617 -4.363 15.914 1 91.62 300 GLY A N 1
ATOM 2284 C CA . GLY A 1 300 ? -12.047 -5.73 15.664 1 91.62 300 GLY A CA 1
ATOM 2285 C C . GLY A 1 300 ? -12.945 -6.289 16.75 1 91.62 300 GLY A C 1
ATOM 2286 O O . GLY A 1 300 ? -13.492 -7.383 16.609 1 91.62 300 GLY A O 1
ATOM 2287 N N . THR A 1 301 ? -13.148 -5.539 17.875 1 92.69 301 THR A N 1
ATOM 2288 C CA . THR A 1 301 ? -13.922 -6.055 19 1 92.69 301 THR A CA 1
ATOM 2289 C C . THR A 1 301 ? -15.203 -5.254 19.188 1 92.69 301 THR A C 1
ATOM 2291 O O . THR A 1 301 ? -16.109 -5.691 19.891 1 92.69 301 THR A O 1
ATOM 2294 N N . VAL A 1 302 ? -15.219 -4.059 18.578 1 90.81 302 VAL A N 1
ATOM 2295 C CA . VAL A 1 302 ? -16.406 -3.219 18.703 1 90.81 302 VAL A CA 1
ATOM 2296 C C . VAL A 1 302 ? -16.844 -2.74 17.328 1 90.81 302 VAL A C 1
ATOM 2298 O O . VAL A 1 302 ? -16.094 -2.828 16.359 1 90.81 302 VAL A O 1
ATOM 2301 N N . GLU A 1 303 ? -18.031 -2.203 17.328 1 93.31 303 GLU A N 1
ATOM 2302 C CA . GLU A 1 303 ? -18.578 -1.648 16.094 1 93.31 303 GLU A CA 1
ATOM 2303 C C . GLU A 1 303 ? -17.906 -0.323 15.742 1 93.31 303 GLU A C 1
ATOM 2305 O O . GLU A 1 303 ? -17.359 0.346 16.609 1 93.31 303 GLU A O 1
ATOM 2310 N N . SER A 1 304 ? -18.016 0.027 14.508 1 95.25 304 SER A N 1
ATOM 2311 C CA . SER A 1 304 ? -17.391 1.224 13.961 1 95.25 304 SER A CA 1
ATOM 2312 C C . SER A 1 304 ? -17.828 2.473 14.719 1 95.25 304 SER A C 1
ATOM 2314 O O . SER A 1 304 ? -17.016 3.357 15 1 95.25 304 SER A O 1
ATOM 2316 N N . GLU A 1 305 ? -19.047 2.561 15.016 1 96 305 GLU A N 1
ATOM 2317 C CA . GLU A 1 305 ? -19.594 3.738 15.688 1 96 305 GLU A CA 1
ATOM 2318 C C . GLU A 1 305 ? -18.953 3.939 17.062 1 96 305 GLU A C 1
ATOM 2320 O O . GLU A 1 305 ? -18.672 5.07 17.453 1 96 305 GLU A O 1
ATOM 2325 N N . LEU A 1 306 ? -18.719 2.852 17.719 1 96.38 306 LEU A N 1
ATOM 2326 C CA . LEU A 1 306 ? -18.094 2.922 19.031 1 96.38 306 LEU A CA 1
ATOM 2327 C C . LEU A 1 306 ? -16.625 3.305 18.922 1 96.38 306 LEU A C 1
ATOM 2329 O O . LEU A 1 306 ? -16.094 4.004 19.797 1 96.38 306 LEU A O 1
ATOM 2333 N N . LEU A 1 307 ? -15.984 2.832 17.906 1 97.06 307 LEU A N 1
ATOM 2334 C CA . LEU A 1 307 ? -14.594 3.201 17.672 1 97.06 307 LEU A CA 1
ATOM 2335 C C . LEU A 1 307 ? -14.461 4.703 17.438 1 97.06 307 LEU A C 1
ATOM 2337 O O . LEU A 1 307 ? -13.547 5.34 17.969 1 97.06 307 LEU A O 1
ATOM 2341 N N . VAL A 1 308 ? -15.359 5.262 16.672 1 97.94 308 VAL A N 1
ATOM 2342 C CA . VAL A 1 308 ? -15.352 6.688 16.359 1 97.94 308 VAL A CA 1
ATOM 2343 C C . VAL A 1 308 ? -15.625 7.496 17.625 1 97.94 308 VAL A C 1
ATOM 2345 O O . VAL A 1 308 ? -14.961 8.5 17.891 1 97.94 308 VAL A O 1
ATOM 2348 N N . ALA A 1 309 ? -16.562 7.016 18.406 1 97.31 309 ALA A N 1
ATOM 2349 C CA . ALA A 1 309 ? -16.859 7.68 19.672 1 97.31 309 ALA A CA 1
ATOM 2350 C C . ALA A 1 309 ? -15.664 7.652 20.609 1 97.31 309 ALA A C 1
ATOM 2352 O O . ALA A 1 309 ? -15.375 8.641 21.281 1 97.31 309 ALA A O 1
ATOM 2353 N N . ALA A 1 310 ? -15.023 6.512 20.656 1 97.38 310 ALA A N 1
ATOM 2354 C CA . ALA A 1 310 ? -13.844 6.371 21.516 1 97.38 310 ALA A CA 1
ATOM 2355 C C . ALA A 1 310 ? -12.742 7.34 21.094 1 97.38 310 ALA A C 1
ATOM 2357 O O . ALA A 1 310 ? -12.07 7.934 21.938 1 97.38 310 ALA A O 1
ATOM 2358 N N . MET A 1 311 ? -12.555 7.516 19.828 1 97.31 311 MET A N 1
ATOM 2359 C CA . MET A 1 311 ? -11.578 8.477 19.312 1 97.31 311 MET A CA 1
ATOM 2360 C C . MET A 1 311 ? -11.945 9.898 19.734 1 97.31 311 MET A C 1
ATOM 2362 O O . MET A 1 311 ? -11.094 10.648 20.203 1 97.31 311 MET A O 1
ATOM 2366 N N . SER A 1 312 ? -13.18 10.227 19.516 1 96.19 312 SER A N 1
ATOM 2367 C CA . SER A 1 312 ? -13.664 11.562 19.828 1 96.19 312 SER A CA 1
ATOM 2368 C C . SER A 1 312 ? -13.461 11.898 21.312 1 96.19 312 SER A C 1
ATOM 2370 O O . SER A 1 312 ? -13.141 13.031 21.656 1 96.19 312 SER A O 1
ATOM 2372 N N . ASN A 1 313 ? -13.547 10.922 22.125 1 95.19 313 ASN A N 1
ATOM 2373 C CA . ASN A 1 313 ? -13.438 11.109 23.562 1 95.19 313 ASN A CA 1
ATOM 2374 C C . ASN A 1 313 ? -11.992 11.336 24 1 95.19 313 ASN A C 1
ATOM 2376 O O . ASN A 1 313 ? -11.734 11.758 25.125 1 95.19 313 ASN A O 1
ATOM 2380 N N . LEU A 1 314 ? -11.109 11.07 23.125 1 95.81 314 LEU A N 1
ATOM 2381 C CA . LEU A 1 314 ? -9.695 11.227 23.469 1 95.81 314 LEU A CA 1
ATOM 2382 C C . LEU A 1 314 ? -9.219 12.641 23.141 1 95.81 314 LEU A C 1
ATOM 2384 O O . LEU A 1 314 ? -8.133 13.047 23.562 1 95.81 314 LEU A O 1
ATOM 2388 N N . LEU A 1 315 ? -10.039 13.391 22.469 1 93.5 315 LEU A N 1
ATOM 2389 C CA . LEU A 1 315 ? -9.656 14.75 22.125 1 93.5 315 LEU A CA 1
ATOM 2390 C C . LEU A 1 315 ? -9.781 15.68 23.328 1 93.5 315 LEU A C 1
ATOM 2392 O O . LEU A 1 315 ? -10.625 15.461 24.203 1 93.5 315 LEU A O 1
ATOM 2396 N N . PRO A 1 316 ? -8.938 16.641 23.453 1 85.19 316 PRO A N 1
ATOM 2397 C CA . PRO A 1 316 ? -8.945 17.531 24.625 1 85.19 316 PRO A CA 1
ATOM 2398 C C . PRO A 1 316 ? -10.289 18.234 24.797 1 85.19 316 PRO A C 1
ATOM 2400 O O . PRO A 1 316 ? -10.672 18.562 25.938 1 85.19 316 PRO A O 1
ATOM 2403 N N . ASP A 1 317 ? -11.055 18.516 23.781 1 75.62 317 ASP A N 1
ATOM 2404 C CA . ASP A 1 317 ? -12.289 19.297 23.922 1 75.62 317 ASP A CA 1
ATOM 2405 C C . ASP A 1 317 ? -13.5 18.375 24.094 1 75.62 317 ASP A C 1
ATOM 2407 O O . ASP A 1 317 ? -14.641 18.844 24.062 1 75.62 317 ASP A O 1
ATOM 2411 N N . ALA A 1 318 ? -13.203 17.125 24.203 1 70.5 318 ALA A N 1
ATOM 2412 C CA . ALA A 1 318 ? -14.328 16.203 24.344 1 70.5 318 ALA A CA 1
ATOM 2413 C C . ALA A 1 318 ? -14.992 16.344 25.703 1 70.5 318 ALA A C 1
ATOM 2415 O O . ALA A 1 318 ? -14.312 16.516 26.719 1 70.5 318 ALA A O 1
ATOM 2416 N N . GLU A 1 319 ? -16.234 16.781 25.703 1 56.5 319 GLU A N 1
ATOM 2417 C CA . GLU A 1 319 ? -16.984 16.797 26.953 1 56.5 319 GLU A CA 1
ATOM 2418 C C . GLU A 1 319 ? -17 15.414 27.609 1 56.5 319 GLU A C 1
ATOM 2420 O O . GLU A 1 319 ? -17 14.391 26.906 1 56.5 319 GLU A O 1
ATOM 2425 N N . SER A 1 320 ? -16.344 15.148 28.719 1 47 320 SER A N 1
ATOM 2426 C CA . SER A 1 320 ? -16.125 13.938 29.516 1 47 320 SER A CA 1
ATOM 2427 C C . SER A 1 320 ? -17.312 12.992 29.391 1 47 320 SER A C 1
ATOM 2429 O O . SER A 1 320 ? -18.375 13.242 29.969 1 47 320 SER A O 1
ATOM 2431 N N . GLU A 1 321 ? -17.734 12.492 28.328 1 41.78 321 GLU A N 1
ATOM 2432 C CA . GLU A 1 321 ? -18.719 11.43 28.547 1 41.78 321 GLU A CA 1
ATOM 2433 C C . GLU A 1 321 ? -18.047 10.156 29.062 1 41.78 321 GLU A C 1
ATOM 2435 O O . GLU A 1 321 ? -16.953 9.812 28.625 1 41.78 321 GLU A O 1
ATOM 2440 N N . ASP A 1 322 ? -18.312 9.648 30.25 1 35.5 322 ASP A N 1
ATOM 2441 C CA . ASP A 1 322 ? -17.844 8.461 30.953 1 35.5 322 ASP A CA 1
ATOM 2442 C C . ASP A 1 322 ? -17.781 7.254 30.016 1 35.5 322 ASP A C 1
ATOM 2444 O O . ASP A 1 322 ? -18.781 6.891 29.406 1 35.5 322 ASP A O 1
ATOM 2448 N N . ALA A 1 323 ? -16.75 6.848 29.609 1 43.31 323 ALA A N 1
ATOM 2449 C CA . ALA A 1 323 ? -16.375 5.656 28.844 1 43.31 323 ALA A CA 1
ATOM 2450 C C . ALA A 1 323 ? -17.109 4.422 29.375 1 43.31 323 ALA A C 1
ATOM 2452 O O . ALA A 1 323 ? -16.938 3.322 28.844 1 43.31 323 ALA A O 1
ATOM 2453 N N . SER A 1 324 ? -17.469 4.324 30.594 1 38 324 SER A N 1
ATOM 2454 C CA . SER A 1 324 ? -17.984 3.131 31.25 1 38 324 SER A CA 1
ATOM 2455 C C . SER A 1 324 ? -19.203 2.576 30.516 1 38 324 SER A C 1
ATOM 2457 O O . SER A 1 324 ? -19.703 1.507 30.859 1 38 324 SER A O 1
ATOM 2459 N N . SER A 1 325 ? -19.922 3.344 29.766 1 37.22 325 SER A N 1
ATOM 2460 C CA . SER A 1 325 ? -21.156 2.805 29.234 1 37.22 325 SER A CA 1
ATOM 2461 C C . SER A 1 325 ? -20.922 2.049 27.922 1 37.22 325 SER A C 1
ATOM 2463 O O . SER A 1 325 ? -21.875 1.71 27.219 1 37.22 325 SER A O 1
ATOM 2465 N N . LEU A 1 326 ? -19.797 1.955 27.5 1 38.62 326 LEU A N 1
ATOM 2466 C CA . LEU A 1 326 ? -19.594 1.249 26.234 1 38.62 326 LEU A CA 1
ATOM 2467 C C . LEU A 1 326 ? -19.703 -0.26 26.438 1 38.62 326 LEU A C 1
ATOM 2469 O O . LEU A 1 326 ? -18.844 -0.861 27.094 1 38.62 326 LEU A O 1
ATOM 2473 N N . GLU A 1 327 ? -20.781 -0.802 26.453 1 35.28 327 GLU A N 1
ATOM 2474 C CA . GLU A 1 327 ? -21.109 -2.223 26.531 1 35.28 327 GLU A CA 1
ATOM 2475 C C . GLU A 1 327 ? -20.375 -3.02 25.453 1 35.28 327 GLU A C 1
ATOM 2477 O O . GLU A 1 327 ? -20.422 -2.666 24.281 1 35.28 327 GLU A O 1
ATOM 2482 N N . THR A 1 328 ? -19.344 -3.646 25.703 1 39.09 328 THR A N 1
ATOM 2483 C CA . THR A 1 328 ? -18.672 -4.621 24.859 1 39.09 328 THR A CA 1
ATOM 2484 C C . THR A 1 328 ? -19.672 -5.582 24.234 1 39.09 328 THR A C 1
ATOM 2486 O O . THR A 1 328 ? -20.641 -5.977 24.875 1 39.09 328 THR A O 1
ATOM 2489 N N . ARG A 1 329 ? -19.703 -5.656 23.016 1 35.47 329 ARG A N 1
ATOM 2490 C CA . ARG A 1 329 ? -20.531 -6.734 22.484 1 35.47 329 ARG A CA 1
ATOM 2491 C C . ARG A 1 329 ? -20.266 -8.039 23.219 1 35.47 329 ARG A C 1
ATOM 2493 O O . ARG A 1 329 ? -19.109 -8.414 23.438 1 35.47 329 ARG A O 1
ATOM 2500 N N . PRO A 1 330 ? -21.484 -8.766 23.812 1 31.98 330 PRO A N 1
ATOM 2501 C CA . PRO A 1 330 ? -21.328 -10.078 24.453 1 31.98 330 PRO A CA 1
ATOM 2502 C C . PRO A 1 330 ? -20.656 -11.094 23.547 1 31.98 330 PRO A C 1
ATOM 2504 O O . PRO A 1 330 ? -20.75 -10.992 22.312 1 31.98 330 PRO A O 1
ATOM 2507 N N . MET B 1 1 ? -11.961 -10.391 -4.426 1 98 1 MET B N 1
ATOM 2508 C CA . MET B 1 1 ? -10.633 -10.164 -4.984 1 98 1 MET B CA 1
ATOM 2509 C C . MET B 1 1 ? -9.727 -9.477 -3.967 1 98 1 MET B C 1
ATOM 2511 O O . MET B 1 1 ? -9.938 -8.305 -3.635 1 98 1 MET B O 1
ATOM 2515 N N . THR B 1 2 ? -8.766 -10.25 -3.41 1 98.88 2 THR B N 1
ATOM 2516 C CA . THR B 1 2 ? -7.75 -9.562 -2.619 1 98.88 2 THR B CA 1
ATOM 2517 C C . THR B 1 2 ? -6.609 -9.078 -3.51 1 98.88 2 THR B C 1
ATOM 2519 O O . THR B 1 2 ? -6.27 -9.727 -4.5 1 98.88 2 THR B O 1
ATOM 2522 N N . GLY B 1 3 ? -5.992 -7.961 -3.117 1 98.56 3 GLY B N 1
ATOM 2523 C CA . GLY B 1 3 ? -5.004 -7.359 -3.998 1 98.56 3 GLY B CA 1
ATOM 2524 C C . GLY B 1 3 ? -5.609 -6.773 -5.262 1 98.56 3 GLY B C 1
ATOM 2525 O O . GLY B 1 3 ? -5 -6.836 -6.332 1 98.56 3 GLY B O 1
ATOM 2526 N N . ALA B 1 4 ? -6.812 -6.234 -5.16 1 98.5 4 ALA B N 1
ATOM 2527 C CA . ALA B 1 4 ? -7.566 -5.758 -6.316 1 98.5 4 ALA B CA 1
ATOM 2528 C C . ALA B 1 4 ? -6.855 -4.586 -6.988 1 98.5 4 ALA B C 1
ATOM 2530 O O . ALA B 1 4 ? -7.016 -4.363 -8.195 1 98.5 4 ALA B O 1
ATOM 2531 N N . GLY B 1 5 ? -6.066 -3.91 -6.23 1 96.69 5 GLY B N 1
ATOM 2532 C CA . GLY B 1 5 ? -5.449 -2.693 -6.734 1 96.69 5 GLY B CA 1
ATOM 2533 C C . GLY B 1 5 ? -4.129 -2.945 -7.438 1 96.69 5 GLY B C 1
ATOM 2534 O O . GLY B 1 5 ? -3.574 -2.043 -8.07 1 96.69 5 GLY B O 1
ATOM 2535 N N . GLY B 1 6 ? -3.621 -4.145 -7.352 1 97.25 6 GLY B N 1
ATOM 2536 C CA . GLY B 1 6 ? -2.371 -4.484 -8.016 1 97.25 6 GLY B CA 1
ATOM 2537 C C . GLY B 1 6 ? -2.523 -4.676 -9.508 1 97.25 6 GLY B C 1
ATOM 2538 O O . GLY B 1 6 ? -3.637 -4.633 -10.039 1 97.25 6 GLY B O 1
ATOM 2539 N N . SER B 1 7 ? -1.439 -4.914 -10.203 1 97.19 7 SER B N 1
ATOM 2540 C CA . SER B 1 7 ? -1.441 -5.051 -11.656 1 97.19 7 SER B CA 1
ATOM 2541 C C . SER B 1 7 ? -2.293 -6.234 -12.094 1 97.19 7 SER B C 1
ATOM 2543 O O . SER B 1 7 ? -3.145 -6.102 -12.977 1 97.19 7 SER B O 1
ATOM 2545 N N . ILE B 1 8 ? -2.043 -7.363 -11.484 1 97.56 8 ILE B N 1
ATOM 2546 C CA . ILE B 1 8 ? -2.803 -8.555 -11.836 1 97.56 8 ILE B CA 1
ATOM 2547 C C . ILE B 1 8 ? -4.234 -8.438 -11.312 1 97.56 8 ILE B C 1
ATOM 2549 O O . ILE B 1 8 ? -5.191 -8.688 -12.047 1 97.56 8 ILE B O 1
ATOM 2553 N N . GLY B 1 9 ? -4.383 -8.008 -10.078 1 98.25 9 GLY B N 1
ATOM 2554 C CA . GLY B 1 9 ? -5.695 -7.871 -9.461 1 98.25 9 GLY B CA 1
ATOM 2555 C C . GLY B 1 9 ? -6.625 -6.957 -10.234 1 98.25 9 GLY B C 1
ATOM 2556 O O . GLY B 1 9 ? -7.777 -7.312 -10.5 1 98.25 9 GLY B O 1
ATOM 2557 N N . SER B 1 10 ? -6.137 -5.809 -10.617 1 98.25 10 SER B N 1
ATOM 2558 C CA . SER B 1 10 ? -6.988 -4.836 -11.305 1 98.25 10 SER B CA 1
ATOM 2559 C C . SER B 1 10 ? -7.402 -5.34 -12.68 1 98.25 10 SER B C 1
ATOM 2561 O O . SER B 1 10 ? -8.539 -5.125 -13.109 1 98.25 10 SER B O 1
ATOM 2563 N N . GLU B 1 11 ? -6.477 -6.031 -13.359 1 98.19 11 GLU B N 1
ATOM 2564 C CA . GLU B 1 11 ? -6.812 -6.59 -14.664 1 98.19 11 GLU B CA 1
ATOM 2565 C C . GLU B 1 11 ? -7.832 -7.719 -14.531 1 98.19 11 GLU B C 1
ATOM 2567 O O . GLU B 1 11 ? -8.742 -7.836 -15.359 1 98.19 11 GLU B O 1
ATOM 2572 N N . LEU B 1 12 ? -7.676 -8.547 -13.516 1 98.38 12 LEU B N 1
ATOM 2573 C CA . LEU B 1 12 ? -8.664 -9.578 -13.25 1 98.38 12 LEU B CA 1
ATOM 2574 C C . LEU B 1 12 ? -10.055 -8.977 -13.062 1 98.38 12 LEU B C 1
ATOM 2576 O O . LEU B 1 12 ? -11.031 -9.461 -13.633 1 98.38 12 LEU B O 1
ATOM 2580 N N . VAL B 1 13 ? -10.102 -7.902 -12.297 1 98.25 13 VAL B N 1
ATOM 2581 C CA . VAL B 1 13 ? -11.367 -7.223 -12.031 1 98.25 13 VAL B CA 1
ATOM 2582 C C . VAL B 1 13 ? -11.977 -6.734 -13.336 1 98.25 13 VAL B C 1
ATOM 2584 O O . VAL B 1 13 ? -13.172 -6.93 -13.586 1 98.25 13 VAL B O 1
ATOM 2587 N N . ARG B 1 14 ? -11.195 -6.16 -14.188 1 97.19 14 ARG B N 1
ATOM 2588 C CA . ARG B 1 14 ? -11.68 -5.629 -15.453 1 97.19 14 ARG B CA 1
ATOM 2589 C C . ARG B 1 14 ? -12.242 -6.738 -16.328 1 97.19 14 ARG B C 1
ATOM 2591 O O . ARG B 1 14 ? -13.312 -6.582 -16.922 1 97.19 14 ARG B O 1
ATOM 2598 N N . GLN B 1 15 ? -11.5 -7.816 -16.422 1 97.75 15 GLN B N 1
ATOM 2599 C CA . GLN B 1 15 ? -11.953 -8.93 -17.266 1 97.75 15 GLN B CA 1
ATOM 2600 C C . GLN B 1 15 ? -13.211 -9.57 -16.688 1 97.75 15 GLN B C 1
ATOM 2602 O O . GLN B 1 15 ? -14.148 -9.883 -17.422 1 97.75 15 GLN B O 1
ATOM 2607 N N . LEU B 1 16 ? -13.227 -9.719 -15.398 1 97.69 16 LEU B N 1
ATOM 2608 C CA . LEU B 1 16 ? -14.383 -10.328 -14.758 1 97.69 16 LEU B CA 1
ATOM 2609 C C . LEU B 1 16 ? -15.609 -9.438 -14.883 1 97.69 16 LEU B C 1
ATOM 2611 O O . LEU B 1 16 ? -16.734 -9.938 -15.016 1 97.69 16 LEU B O 1
ATOM 2615 N N . TRP B 1 17 ? -15.375 -8.148 -14.766 1 96.81 17 TRP B N 1
ATOM 2616 C CA . TRP B 1 17 ? -16.453 -7.176 -14.891 1 96.81 17 TRP B CA 1
ATOM 2617 C C . TRP B 1 17 ? -17.203 -7.348 -16.203 1 96.81 17 TRP B C 1
ATOM 2619 O O . TRP B 1 17 ? -18.422 -7.188 -16.281 1 96.81 17 TRP B O 1
ATOM 2629 N N . GLN B 1 18 ? -16.5 -7.754 -17.234 1 95.62 18 GLN B N 1
ATOM 2630 C CA . GLN B 1 18 ? -17.062 -7.922 -18.562 1 95.62 18 GLN B CA 1
ATOM 2631 C C . GLN B 1 18 ? -17.984 -9.133 -18.625 1 95.62 18 GLN B C 1
ATOM 2633 O O . GLN B 1 18 ? -18.812 -9.25 -19.531 1 95.62 18 GLN B O 1
ATOM 2638 N N . LEU B 1 19 ? -17.828 -9.977 -17.719 1 95.12 19 LEU B N 1
ATOM 2639 C CA . LEU B 1 19 ? -18.672 -11.18 -17.672 1 95.12 19 LEU B CA 1
ATOM 2640 C C . LEU B 1 19 ? -19.969 -10.914 -16.922 1 95.12 19 LEU B C 1
ATOM 2642 O O . LEU B 1 19 ? -20.766 -11.828 -16.719 1 95.12 19 LEU B O 1
ATOM 2646 N N . SER B 1 20 ? -20.172 -9.773 -16.406 1 95 20 SER B N 1
ATOM 2647 C CA . SER B 1 20 ? -21.391 -9.281 -15.75 1 95 20 SER B CA 1
ATOM 2648 C C . SER B 1 20 ? -21.719 -10.102 -14.508 1 95 20 SER B C 1
ATOM 2650 O O . SER B 1 20 ? -22.844 -10.594 -14.367 1 95 20 SER B O 1
ATOM 2652 N N . PRO B 1 21 ? -20.766 -10.25 -13.672 1 95.62 21 PRO B N 1
ATOM 2653 C CA . PRO B 1 21 ? -21.078 -10.914 -12.406 1 95.62 21 PRO B CA 1
ATOM 2654 C C . PRO B 1 21 ? -22.078 -10.141 -11.562 1 95.62 21 PRO B C 1
ATOM 2656 O O . PRO B 1 21 ? -22.312 -8.953 -11.812 1 95.62 21 PRO B O 1
ATOM 2659 N N . ALA B 1 22 ? -22.719 -10.867 -10.594 1 96.31 22 ALA B N 1
ATOM 2660 C CA . ALA B 1 22 ? -23.656 -10.195 -9.695 1 96.31 22 ALA B CA 1
ATOM 2661 C C . ALA B 1 22 ? -22.953 -9.086 -8.906 1 96.31 22 ALA B C 1
ATOM 2663 O O . ALA B 1 22 ? -23.531 -8.016 -8.688 1 96.31 22 ALA B O 1
ATOM 2664 N N . SER B 1 23 ? -21.703 -9.375 -8.406 1 96.56 23 SER B N 1
ATOM 2665 C CA . SER B 1 23 ? -20.891 -8.383 -7.695 1 96.56 23 SER B CA 1
ATOM 2666 C C . SER B 1 23 ? -19.422 -8.773 -7.684 1 96.56 23 SER B C 1
ATOM 2668 O O . SER B 1 23 ? -19.078 -9.953 -7.816 1 96.56 23 SER B O 1
ATOM 2670 N N . ILE B 1 24 ? -18.641 -7.816 -7.648 1 97.81 24 ILE B N 1
ATOM 2671 C CA . ILE B 1 24 ? -17.203 -7.992 -7.414 1 97.81 24 ILE B CA 1
ATOM 2672 C C . ILE B 1 24 ? -16.781 -7.164 -6.207 1 97.81 24 ILE B C 1
ATOM 2674 O O . ILE B 1 24 ? -16.891 -5.938 -6.215 1 97.81 24 ILE B O 1
ATOM 2678 N N . HIS B 1 25 ? -16.344 -7.824 -5.176 1 98.5 25 HIS B N 1
ATOM 2679 C CA . HIS B 1 25 ? -15.828 -7.133 -3.996 1 98.5 25 HIS B CA 1
ATOM 2680 C C . HIS B 1 25 ? -14.32 -6.965 -4.062 1 98.5 25 HIS B C 1
ATOM 2682 O O . HIS B 1 25 ? -13.586 -7.938 -4.258 1 98.5 25 HIS B O 1
ATOM 2688 N N . LEU B 1 26 ? -13.883 -5.75 -3.939 1 98.5 26 LEU B N 1
ATOM 2689 C CA . LEU B 1 26 ? -12.484 -5.363 -4.094 1 98.5 26 LEU B CA 1
ATOM 2690 C C . LEU B 1 26 ? -11.836 -5.133 -2.732 1 98.5 26 LEU B C 1
ATOM 2692 O O . LEU B 1 26 ? -12.242 -4.238 -1.989 1 98.5 26 LEU B O 1
ATOM 2696 N N . VAL B 1 27 ? -10.844 -5.902 -2.412 1 98.75 27 VAL B N 1
ATOM 2697 C CA . VAL B 1 27 ? -10.133 -5.742 -1.146 1 98.75 27 VAL B CA 1
ATOM 2698 C C . VAL B 1 27 ? -8.688 -5.312 -1.412 1 98.75 27 VAL B C 1
ATOM 2700 O O . VAL B 1 27 ? -7.961 -5.988 -2.143 1 98.75 27 VAL B O 1
ATOM 2703 N N . ASP B 1 28 ? -8.289 -4.238 -0.858 1 98.56 28 ASP B N 1
ATOM 2704 C CA . ASP B 1 28 ? -6.918 -3.75 -0.939 1 98.56 28 ASP B CA 1
ATOM 2705 C C . ASP B 1 28 ? -6.617 -2.768 0.191 1 98.56 28 ASP B C 1
ATOM 2707 O O . ASP B 1 28 ? -7.531 -2.162 0.755 1 98.56 28 ASP B O 1
ATOM 2711 N N . HIS B 1 29 ? -5.398 -2.682 0.511 1 97.88 29 HIS B N 1
ATOM 2712 C CA . HIS B 1 29 ? -5.031 -1.694 1.521 1 97.88 29 HIS B CA 1
ATOM 2713 C C . HIS B 1 29 ? -4.621 -0.375 0.877 1 97.88 29 HIS B C 1
ATOM 2715 O O . HIS B 1 29 ? -4.383 0.614 1.575 1 97.88 29 HIS B O 1
ATOM 2721 N N . ASP B 1 30 ? -4.488 -0.334 -0.416 1 97.25 30 ASP B N 1
ATOM 2722 C CA . ASP B 1 30 ? -4.164 0.883 -1.155 1 97.25 30 ASP B CA 1
ATOM 2723 C C . ASP B 1 30 ? -5.434 1.629 -1.565 1 97.25 30 ASP B C 1
ATOM 2725 O O . ASP B 1 30 ? -6.074 1.274 -2.557 1 97.25 30 ASP B O 1
ATOM 2729 N N . GLU B 1 31 ? -5.699 2.736 -0.95 1 96.62 31 GLU B N 1
ATOM 2730 C CA . GLU B 1 31 ? -6.91 3.518 -1.171 1 96.62 31 GLU B CA 1
ATOM 2731 C C . GLU B 1 31 ? -6.957 4.074 -2.59 1 96.62 31 GLU B C 1
ATOM 2733 O O . GLU B 1 31 ? -8.016 4.078 -3.227 1 96.62 31 GLU B O 1
ATOM 2738 N N . SER B 1 32 ? -5.828 4.539 -2.982 1 96 32 SER B N 1
ATOM 2739 C CA . SER B 1 32 ? -5.77 5.148 -4.305 1 96 32 SER B CA 1
ATOM 2740 C C . SER B 1 32 ? -6.008 4.113 -5.402 1 96 32 SER B C 1
ATOM 2742 O O . SER B 1 32 ? -6.602 4.426 -6.438 1 96 32 SER B O 1
ATOM 2744 N N . ALA B 1 33 ? -5.496 2.93 -5.164 1 96.44 33 ALA B N 1
ATOM 2745 C CA . ALA B 1 33 ? -5.723 1.856 -6.129 1 96.44 33 ALA B CA 1
ATOM 2746 C C . ALA B 1 33 ? -7.199 1.474 -6.191 1 96.44 33 ALA B C 1
ATOM 2748 O O . ALA B 1 33 ? -7.742 1.233 -7.27 1 96.44 33 ALA B O 1
ATOM 2749 N N . LEU B 1 34 ? -7.801 1.391 -5.039 1 97.25 34 LEU B N 1
ATOM 2750 C CA . LEU B 1 34 ? -9.234 1.111 -4.988 1 97.25 34 LEU B CA 1
ATOM 2751 C C . LEU B 1 34 ? -10.023 2.201 -5.703 1 97.25 34 LEU B C 1
ATOM 2753 O O . LEU B 1 34 ? -10.953 1.905 -6.461 1 97.25 34 LEU B O 1
ATOM 2757 N N . HIS B 1 35 ? -9.641 3.445 -5.469 1 96.5 35 HIS B N 1
ATOM 2758 C CA . HIS B 1 35 ? -10.273 4.59 -6.121 1 96.5 35 HIS B CA 1
ATOM 2759 C C . HIS B 1 35 ? -10.156 4.492 -7.637 1 96.5 35 HIS B C 1
ATOM 2761 O O . HIS B 1 35 ? -11.141 4.703 -8.352 1 96.5 35 HIS B O 1
ATOM 2767 N N . ALA B 1 36 ? -9.016 4.113 -8.109 1 95.94 36 ALA B N 1
ATOM 2768 C CA . ALA B 1 36 ? -8.758 4.027 -9.539 1 95.94 36 ALA B CA 1
ATOM 2769 C C . ALA B 1 36 ? -9.625 2.953 -10.195 1 95.94 36 ALA B C 1
ATOM 2771 O O . ALA B 1 36 ? -10.156 3.154 -11.289 1 95.94 36 ALA B O 1
ATOM 2772 N N . ILE B 1 37 ? -9.727 1.867 -9.523 1 95.62 37 ILE B N 1
ATOM 2773 C CA . ILE B 1 37 ? -10.523 0.777 -10.086 1 95.62 37 ILE B CA 1
ATOM 2774 C C . ILE B 1 37 ? -11.992 1.189 -10.156 1 95.62 37 ILE B C 1
ATOM 2776 O O . ILE B 1 37 ? -12.672 0.912 -11.141 1 95.62 37 ILE B O 1
ATOM 2780 N N . GLN B 1 38 ? -12.477 1.802 -9.148 1 94.25 38 GLN B N 1
ATOM 2781 C CA . GLN B 1 38 ? -13.875 2.23 -9.148 1 94.25 38 GLN B CA 1
ATOM 2782 C C . GLN B 1 38 ? -14.133 3.256 -10.25 1 94.25 38 GLN B C 1
ATOM 2784 O O . GLN B 1 38 ? -15.18 3.232 -10.891 1 94.25 38 GLN B O 1
ATOM 2789 N N . LEU B 1 39 ? -13.234 4.133 -10.406 1 94.69 39 LEU B N 1
ATOM 2790 C CA . LEU B 1 39 ? -13.336 5.109 -11.477 1 94.69 39 LEU B CA 1
ATOM 2791 C C . LEU B 1 39 ? -13.43 4.422 -12.836 1 94.69 39 LEU B C 1
ATOM 2793 O O . LEU B 1 39 ? -14.273 4.773 -13.664 1 94.69 39 LEU B O 1
ATOM 2797 N N . ASP B 1 40 ? -12.609 3.424 -12.984 1 93.94 40 ASP B N 1
ATOM 2798 C CA . ASP B 1 40 ? -12.555 2.684 -14.242 1 93.94 40 ASP B CA 1
ATOM 2799 C C . ASP B 1 40 ? -13.867 1.932 -14.484 1 93.94 40 ASP B C 1
ATOM 2801 O O . ASP B 1 40 ? -14.359 1.886 -15.617 1 93.94 40 ASP B O 1
ATOM 2805 N N . LEU B 1 41 ? -14.352 1.35 -13.445 1 94 41 LEU B N 1
ATOM 2806 C CA . LEU B 1 41 ? -15.5 0.461 -13.586 1 94 41 LEU B CA 1
ATOM 2807 C C . LEU B 1 41 ? -16.797 1.259 -13.68 1 94 41 LEU B C 1
ATOM 2809 O O . LEU B 1 41 ? -17.688 0.921 -14.469 1 94 41 LEU B O 1
ATOM 2813 N N . HIS B 1 42 ? -16.906 2.338 -12.867 1 92.75 42 HIS B N 1
ATOM 2814 C CA . HIS B 1 42 ? -18.203 2.965 -12.68 1 92.75 42 HIS B CA 1
ATOM 2815 C C . HIS B 1 42 ? -18.234 4.371 -13.273 1 92.75 42 HIS B C 1
ATOM 2817 O O . HIS B 1 42 ? -19.297 4.984 -13.375 1 92.75 42 HIS B O 1
ATOM 2823 N N . GLY B 1 43 ? -17.094 4.832 -13.594 1 92.38 43 GLY B N 1
ATOM 2824 C CA . GLY B 1 43 ? -17.031 6.172 -14.148 1 92.38 43 GLY B CA 1
ATOM 2825 C C . GLY B 1 43 ? -16.969 7.258 -13.094 1 92.38 43 GLY B C 1
ATOM 2826 O O . GLY B 1 43 ? -16.953 8.445 -13.414 1 92.38 43 GLY B O 1
ATOM 2827 N N . HIS B 1 44 ? -17 6.75 -11.859 1 88.5 44 HIS B N 1
ATOM 2828 C CA . HIS B 1 44 ? -16.844 7.684 -10.758 1 88.5 44 HIS B CA 1
ATOM 2829 C C . HIS B 1 44 ? -16.016 7.078 -9.633 1 88.5 44 HIS B C 1
ATOM 2831 O O . HIS B 1 44 ? -15.805 5.863 -9.602 1 88.5 44 HIS B O 1
ATOM 2837 N N . GLY B 1 45 ? -15.438 7.863 -8.812 1 87.44 45 GLY B N 1
ATOM 2838 C CA . GLY B 1 45 ? -14.625 7.434 -7.691 1 87.44 45 GLY B CA 1
ATOM 2839 C C . GLY B 1 45 ? -15.203 7.828 -6.344 1 87.44 45 GLY B C 1
ATOM 2840 O O . GLY B 1 45 ? -14.484 8.297 -5.465 1 87.44 45 GLY B O 1
ATOM 2841 N N . LEU B 1 46 ? -16.484 7.602 -6.176 1 87.88 46 LEU B N 1
ATOM 2842 C CA . LEU B 1 46 ? -17.172 8.078 -4.98 1 87.88 46 LEU B CA 1
ATOM 2843 C C . LEU B 1 46 ? -16.828 7.215 -3.771 1 87.88 46 LEU B C 1
ATOM 2845 O O . LEU B 1 46 ? -16.969 7.66 -2.629 1 87.88 46 LEU B O 1
ATOM 2849 N N . LEU B 1 47 ? -16.391 6.02 -3.986 1 87.06 47 LEU B N 1
ATOM 2850 C CA . LEU B 1 47 ? -15.945 5.102 -2.947 1 87.06 47 LEU B CA 1
ATOM 2851 C C . LEU B 1 47 ? -17.031 4.898 -1.894 1 87.06 47 LEU B C 1
ATOM 2853 O O . LEU B 1 47 ? -16.734 4.789 -0.703 1 87.06 47 LEU B O 1
ATOM 2857 N N . ASP B 1 48 ? -18.25 4.879 -2.25 1 80.06 48 ASP B N 1
ATOM 2858 C CA . ASP B 1 48 ? -19.344 4.855 -1.277 1 80.06 48 ASP B CA 1
ATOM 2859 C C . ASP B 1 48 ? -20.156 3.566 -1.392 1 80.06 48 ASP B C 1
ATOM 2861 O O . ASP B 1 48 ? -21.281 3.486 -0.886 1 80.06 48 ASP B O 1
ATOM 2865 N N . ASP B 1 49 ? -19.531 2.596 -2.021 1 86.81 49 ASP B N 1
ATOM 2866 C CA . ASP B 1 49 ? -20.328 1.37 -2.074 1 86.81 49 ASP B CA 1
ATOM 2867 C C . ASP B 1 49 ? -19.625 0.23 -1.341 1 86.81 49 ASP B C 1
ATOM 2869 O O . ASP B 1 49 ? -18.406 0.28 -1.123 1 86.81 49 ASP B O 1
ATOM 2873 N N . ASP B 1 50 ? -20.406 -0.823 -1.077 1 91.56 50 ASP B N 1
ATOM 2874 C CA . ASP B 1 50 ? -19.984 -1.883 -0.166 1 91.56 50 ASP B CA 1
ATOM 2875 C C . ASP B 1 50 ? -19.047 -2.871 -0.864 1 91.56 50 ASP B C 1
ATOM 2877 O O . ASP B 1 50 ? -18.469 -3.744 -0.219 1 91.56 50 ASP B O 1
ATOM 2881 N N . THR B 1 51 ? -18.859 -2.684 -2.133 1 96.19 51 THR B N 1
ATOM 2882 C CA . THR B 1 51 ? -18 -3.627 -2.854 1 96.19 51 THR B CA 1
ATOM 2883 C C . THR B 1 51 ? -16.547 -3.213 -2.762 1 96.19 51 THR B C 1
ATOM 2885 O O . THR B 1 51 ? -15.648 -4 -3.086 1 96.19 51 THR B O 1
ATOM 2888 N N . VAL B 1 52 ? -16.281 -1.959 -2.359 1 97.06 52 VAL B N 1
ATOM 2889 C CA . VAL B 1 52 ? -14.922 -1.474 -2.168 1 97.06 52 VAL B CA 1
ATOM 2890 C C . VAL B 1 52 ? -14.523 -1.608 -0.699 1 97.06 52 VAL B C 1
ATOM 2892 O O . VAL B 1 52 ? -15.109 -0.955 0.17 1 97.06 52 VAL B O 1
ATOM 2895 N N . VAL B 1 53 ? -13.523 -2.43 -0.45 1 98 53 VAL B N 1
ATOM 2896 C CA . VAL B 1 53 ? -13.172 -2.762 0.925 1 98 53 VAL B CA 1
ATOM 2897 C C . VAL B 1 53 ? -11.727 -2.352 1.196 1 98 53 VAL B C 1
ATOM 2899 O O . VAL B 1 53 ? -10.789 -2.91 0.611 1 98 53 VAL B O 1
ATOM 2902 N N . LEU B 1 54 ? -11.602 -1.344 2.023 1 98.06 54 LEU B N 1
ATOM 2903 C CA . LEU B 1 54 ? -10.281 -1.036 2.553 1 98.06 54 LEU B CA 1
ATOM 2904 C C . LEU B 1 54 ? -9.891 -2.02 3.652 1 98.06 54 LEU B C 1
ATOM 2906 O O . LEU B 1 54 ? -10.445 -1.976 4.754 1 98.06 54 LEU B O 1
ATOM 2910 N N . GLY B 1 55 ? -8.922 -2.902 3.303 1 97.75 55 GLY B N 1
ATOM 2911 C CA . GLY B 1 55 ? -8.578 -3.949 4.25 1 97.75 55 GLY B CA 1
ATOM 2912 C C . GLY B 1 55 ? -7.172 -4.496 4.051 1 97.75 55 GLY B C 1
ATOM 2913 O O . GLY B 1 55 ? -6.523 -4.203 3.047 1 97.75 55 GLY B O 1
ATOM 2914 N N . ASP B 1 56 ? -6.738 -5.199 5.078 1 98.19 56 ASP B N 1
ATOM 2915 C CA . ASP B 1 56 ? -5.438 -5.855 5.117 1 98.19 56 ASP B CA 1
ATOM 2916 C C . ASP B 1 56 ? -5.582 -7.352 5.395 1 98.19 56 ASP B C 1
ATOM 2918 O O . ASP B 1 56 ? -6.125 -7.746 6.43 1 98.19 56 ASP B O 1
ATOM 2922 N N . ILE B 1 57 ? -5.012 -8.148 4.535 1 98.75 57 ILE B N 1
ATOM 2923 C CA . ILE B 1 57 ? -5.195 -9.594 4.629 1 98.75 57 ILE B CA 1
ATOM 2924 C C . ILE B 1 57 ? -4.48 -10.125 5.871 1 98.75 57 ILE B C 1
ATOM 2926 O O . ILE B 1 57 ? -4.699 -11.266 6.277 1 98.75 57 ILE B O 1
ATOM 2930 N N . ARG B 1 58 ? -3.635 -9.352 6.426 1 98.25 58 ARG B N 1
ATOM 2931 C CA . ARG B 1 58 ? -2.93 -9.742 7.641 1 98.25 58 ARG B CA 1
ATOM 2932 C C . ARG B 1 58 ? -3.875 -9.781 8.836 1 98.25 58 ARG B C 1
ATOM 2934 O O . ARG B 1 58 ? -3.539 -10.336 9.883 1 98.25 58 ARG B O 1
ATOM 2941 N N . GLN B 1 59 ? -5.051 -9.164 8.719 1 97.56 59 GLN B N 1
ATOM 2942 C CA . GLN B 1 59 ? -6.031 -9.125 9.797 1 97.56 59 GLN B CA 1
ATOM 2943 C C . GLN B 1 59 ? -7.031 -10.273 9.68 1 97.56 59 GLN B C 1
ATOM 2945 O O . GLN B 1 59 ? -8.047 -10.141 8.992 1 97.56 59 GLN B O 1
ATOM 2950 N N . ALA B 1 60 ? -6.777 -11.289 10.414 1 97.88 60 ALA B N 1
ATOM 2951 C CA . ALA B 1 60 ? -7.539 -12.531 10.289 1 97.88 60 ALA B CA 1
ATOM 2952 C C . ALA B 1 60 ? -9.023 -12.297 10.562 1 97.88 60 ALA B C 1
ATOM 2954 O O . ALA B 1 60 ? -9.875 -12.734 9.797 1 97.88 60 ALA B O 1
ATOM 2955 N N . ASP B 1 61 ? -9.336 -11.57 11.648 1 96.88 61 ASP B N 1
ATOM 2956 C CA . ASP B 1 61 ? -10.727 -11.367 12.047 1 96.88 61 ASP B CA 1
ATOM 2957 C C . ASP B 1 61 ? -11.477 -10.531 11.008 1 96.88 61 ASP B C 1
ATOM 2959 O O . ASP B 1 61 ? -12.648 -10.789 10.719 1 96.88 61 ASP B O 1
ATOM 2963 N N . ALA B 1 62 ? -10.82 -9.57 10.477 1 96.88 62 ALA B N 1
ATOM 2964 C CA . ALA B 1 62 ? -11.438 -8.734 9.453 1 96.88 62 ALA B CA 1
ATOM 2965 C C . ALA B 1 62 ? -11.773 -9.555 8.203 1 96.88 62 ALA B C 1
ATOM 2967 O O . ALA B 1 62 ? -12.836 -9.367 7.602 1 96.88 62 ALA B O 1
ATOM 2968 N N . MET B 1 63 ? -10.883 -10.453 7.812 1 98.38 63 MET B N 1
ATOM 2969 C CA . MET B 1 63 ? -11.117 -11.297 6.648 1 98.38 63 MET B CA 1
ATOM 2970 C C . MET B 1 63 ? -12.273 -12.266 6.906 1 98.38 63 MET B C 1
ATOM 2972 O O . MET B 1 63 ? -13.109 -12.492 6.027 1 98.38 63 MET B O 1
ATOM 2976 N N . ARG B 1 64 ? -12.289 -12.797 8.07 1 98.25 64 ARG B N 1
ATOM 2977 C CA . ARG B 1 64 ? -13.367 -13.711 8.43 1 98.25 64 ARG B CA 1
ATOM 2978 C C . ARG B 1 64 ? -14.719 -13.016 8.391 1 98.25 64 ARG B C 1
ATOM 2980 O O . ARG B 1 64 ? -15.68 -13.547 7.828 1 98.25 64 ARG B O 1
ATOM 2987 N N . GLU B 1 65 ? -14.797 -11.844 8.992 1 97.19 65 GLU B N 1
ATOM 2988 C CA . GLU B 1 65 ? -16.047 -11.078 9.016 1 97.19 65 GLU B CA 1
ATOM 2989 C C . GLU B 1 65 ? -16.484 -10.703 7.605 1 97.19 65 GLU B C 1
ATOM 2991 O O . GLU B 1 65 ? -17.672 -10.805 7.27 1 97.19 65 GLU B O 1
ATOM 2996 N N . LEU B 1 66 ? -15.547 -10.258 6.836 1 97.5 66 LEU B N 1
ATOM 2997 C CA . LEU B 1 66 ? -15.844 -9.867 5.465 1 97.5 66 LEU B CA 1
ATOM 2998 C C . LEU B 1 66 ? -16.391 -11.047 4.664 1 97.5 66 LEU B C 1
ATOM 3000 O O . LEU B 1 66 ? -17.391 -10.922 3.967 1 97.5 66 LEU B O 1
ATOM 3004 N N . MET B 1 67 ? -15.695 -12.188 4.781 1 98.62 67 MET B N 1
ATOM 3005 C CA . MET B 1 67 ? -16.078 -13.375 4.023 1 98.62 67 MET B CA 1
ATOM 3006 C C . MET B 1 67 ? -17.469 -13.859 4.43 1 98.62 67 MET B C 1
ATOM 3008 O O . MET B 1 67 ? -18.266 -14.266 3.58 1 98.62 67 MET B O 1
ATOM 3012 N N . ALA B 1 68 ? -17.719 -13.781 5.691 1 98.12 68 ALA B N 1
ATOM 3013 C CA . ALA B 1 68 ? -19 -14.219 6.223 1 98.12 68 ALA B CA 1
ATOM 3014 C C . ALA B 1 68 ? -20.125 -13.32 5.734 1 98.12 68 ALA B C 1
ATOM 3016 O O . ALA B 1 68 ? -21.25 -13.781 5.504 1 98.12 68 ALA B O 1
ATOM 3017 N N . ARG B 1 69 ? -19.859 -12.094 5.633 1 97 69 ARG B N 1
ATOM 3018 C CA . ARG B 1 69 ? -20.859 -11.117 5.211 1 97 69 ARG B CA 1
ATOM 3019 C C . ARG B 1 69 ? -21.125 -11.219 3.713 1 97 69 ARG B C 1
ATOM 3021 O O . ARG B 1 69 ? -22.281 -11.195 3.275 1 97 69 ARG B O 1
ATOM 3028 N N . VAL B 1 70 ? -20.078 -11.359 2.914 1 97.69 70 VAL B N 1
ATOM 3029 C CA . VAL B 1 70 ? -20.172 -11.281 1.46 1 97.69 70 VAL B CA 1
ATOM 3030 C C . VAL B 1 70 ? -20.547 -12.641 0.887 1 97.69 70 VAL B C 1
ATOM 3032 O O . VAL B 1 70 ? -21.328 -12.734 -0.073 1 97.69 70 VAL B O 1
ATOM 3035 N N . ARG B 1 71 ? -19.969 -13.695 1.403 1 97.81 71 ARG B N 1
ATOM 3036 C CA . ARG B 1 71 ? -20.156 -15.07 0.947 1 97.81 71 ARG B CA 1
ATOM 3037 C C . ARG B 1 71 ? -19.969 -15.18 -0.562 1 97.81 71 ARG B C 1
ATOM 3039 O O . ARG B 1 71 ? -20.859 -15.648 -1.272 1 97.81 71 ARG B O 1
ATOM 3046 N N . PRO B 1 72 ? -18.828 -14.875 -1.003 1 98.31 72 PRO B N 1
ATOM 3047 C CA . PRO B 1 72 ? -18.594 -14.922 -2.447 1 98.31 72 PRO B CA 1
ATOM 3048 C C . PRO B 1 72 ? -18.594 -16.344 -2.994 1 98.31 72 PRO B C 1
ATOM 3050 O O . PRO B 1 72 ? -18.312 -17.297 -2.256 1 98.31 72 PRO B O 1
ATOM 3053 N N . HIS B 1 73 ? -18.875 -16.469 -4.289 1 98.38 73 HIS B N 1
ATOM 3054 C CA . HIS B 1 73 ? -18.797 -17.75 -4.969 1 98.38 73 HIS B CA 1
ATOM 3055 C C . HIS B 1 73 ? -17.344 -18.141 -5.254 1 98.38 73 HIS B C 1
ATOM 3057 O O . HIS B 1 73 ? -16.984 -19.312 -5.156 1 98.38 73 HIS B O 1
ATOM 3063 N N . ILE B 1 74 ? -16.562 -17.172 -5.68 1 98.62 74 ILE B N 1
ATOM 3064 C CA . ILE B 1 74 ? -15.156 -17.391 -6.02 1 98.62 74 ILE B CA 1
ATOM 3065 C C . ILE B 1 74 ? -14.289 -16.328 -5.344 1 98.62 74 ILE B C 1
ATOM 3067 O O . ILE B 1 74 ? -14.664 -15.156 -5.285 1 98.62 74 ILE B O 1
ATOM 3071 N N . VAL B 1 75 ? -13.188 -16.703 -4.801 1 98.88 75 VAL B N 1
ATOM 3072 C CA . VAL B 1 75 ? -12.172 -15.789 -4.293 1 98.88 75 VAL B CA 1
ATOM 3073 C C . VAL B 1 75 ? -10.914 -15.883 -5.148 1 98.88 75 VAL B C 1
ATOM 3075 O O . VAL B 1 75 ? -10.359 -16.969 -5.328 1 98.88 75 VAL B O 1
ATOM 3078 N N . PHE B 1 76 ? -10.523 -14.82 -5.734 1 98.94 76 PHE B N 1
ATOM 3079 C CA . PHE B 1 76 ? -9.203 -14.672 -6.34 1 98.94 76 PHE B CA 1
ATOM 3080 C C . PHE B 1 76 ? -8.242 -13.969 -5.379 1 98.94 76 PHE B C 1
ATOM 3082 O O . PHE B 1 76 ? -8.453 -12.812 -5.02 1 98.94 76 PHE B O 1
ATOM 3089 N N . HIS B 1 77 ? -7.215 -14.648 -4.953 1 98.94 77 HIS B N 1
ATOM 3090 C CA . HIS B 1 77 ? -6.258 -14.102 -3.992 1 98.94 77 HIS B CA 1
ATOM 3091 C C . HIS B 1 77 ? -4.98 -13.648 -4.688 1 98.94 77 HIS B C 1
ATOM 3093 O O . HIS B 1 77 ? -4.039 -14.43 -4.84 1 98.94 77 HIS B O 1
ATOM 3099 N N . ALA B 1 78 ? -4.895 -12.367 -4.965 1 98.81 78 ALA B N 1
ATOM 3100 C CA . ALA B 1 78 ? -3.758 -11.812 -5.695 1 98.81 78 ALA B CA 1
ATOM 3101 C C . ALA B 1 78 ? -2.932 -10.883 -4.805 1 98.81 78 ALA B C 1
ATOM 3103 O O . ALA B 1 78 ? -1.927 -10.32 -5.25 1 98.81 78 ALA B O 1
ATOM 3104 N N . ALA B 1 79 ? -3.314 -10.75 -3.562 1 98.81 79 ALA B N 1
ATOM 3105 C CA . ALA B 1 79 ? -2.582 -9.867 -2.662 1 98.81 79 ALA B CA 1
ATOM 3106 C C . ALA B 1 79 ? -1.248 -10.484 -2.25 1 98.81 79 ALA B C 1
ATOM 3108 O O . ALA B 1 79 ? -1.2 -11.641 -1.813 1 98.81 79 ALA B O 1
ATOM 3109 N N . ALA B 1 80 ? -0.166 -9.719 -2.387 1 98.56 80 ALA B N 1
ATOM 3110 C CA . ALA B 1 80 ? 1.157 -10.188 -1.982 1 98.56 80 ALA B CA 1
ATOM 3111 C C . ALA B 1 80 ? 2.195 -9.078 -2.111 1 98.56 80 ALA B C 1
ATOM 3113 O O . ALA B 1 80 ? 1.987 -8.109 -2.846 1 98.56 80 ALA B O 1
ATOM 3114 N N . HIS B 1 81 ? 3.273 -9.227 -1.306 1 97.94 81 HIS B N 1
ATOM 3115 C CA . HIS B 1 81 ? 4.527 -8.578 -1.672 1 97.94 81 HIS B CA 1
ATOM 3116 C C . HIS B 1 81 ? 5.266 -9.367 -2.744 1 97.94 81 HIS B C 1
ATOM 3118 O O . HIS B 1 81 ? 5.301 -10.602 -2.699 1 97.94 81 HIS B O 1
ATOM 3124 N N . LYS B 1 82 ? 5.902 -8.641 -3.709 1 96.19 82 LYS B N 1
ATOM 3125 C CA . LYS B 1 82 ? 6.371 -9.422 -4.848 1 96.19 82 LYS B CA 1
ATOM 3126 C C . LYS B 1 82 ? 7.82 -9.086 -5.191 1 96.19 82 LYS B C 1
ATOM 3128 O O . LYS B 1 82 ? 8.391 -9.648 -6.125 1 96.19 82 LYS B O 1
ATOM 3133 N N . HIS B 1 83 ? 8.445 -8.109 -4.562 1 95.69 83 HIS B N 1
ATOM 3134 C CA . HIS B 1 83 ? 9.805 -7.715 -4.91 1 95.69 83 HIS B CA 1
ATOM 3135 C C . HIS B 1 83 ? 10.828 -8.602 -4.211 1 95.69 83 HIS B C 1
ATOM 3137 O O . HIS B 1 83 ? 11.016 -8.5 -2.998 1 95.69 83 HIS B O 1
ATOM 3143 N N . LEU B 1 84 ? 11.531 -9.344 -4.988 1 96.19 84 LEU B N 1
ATOM 3144 C CA . LEU B 1 84 ? 12.461 -10.352 -4.496 1 96.19 84 LEU B CA 1
ATOM 3145 C C . LEU B 1 84 ? 13.539 -9.711 -3.625 1 96.19 84 LEU B C 1
ATOM 3147 O O . LEU B 1 84 ? 13.727 -10.109 -2.473 1 96.19 84 LEU B O 1
ATOM 3151 N N . PRO B 1 85 ? 14.219 -8.625 -4.047 1 95.12 85 PRO B N 1
ATOM 3152 C CA . PRO B 1 85 ? 15.289 -8.07 -3.221 1 95.12 85 PRO B CA 1
ATOM 3153 C C . PRO B 1 85 ? 14.789 -7.523 -1.889 1 95.12 85 PRO B C 1
ATOM 3155 O O . PRO B 1 85 ? 15.453 -7.672 -0.861 1 95.12 85 PRO B O 1
ATOM 3158 N N . LEU B 1 86 ? 13.656 -6.938 -1.901 1 96.31 86 LEU B N 1
ATOM 3159 C CA . LEU B 1 86 ? 13.117 -6.387 -0.663 1 96.31 86 LEU B CA 1
ATOM 3160 C C . LEU B 1 86 ? 12.727 -7.504 0.301 1 96.31 86 LEU B C 1
ATOM 3162 O O . LEU B 1 86 ? 12.969 -7.402 1.507 1 96.31 86 LEU B O 1
ATOM 3166 N N . LEU B 1 87 ? 12.125 -8.516 -0.232 1 97.25 87 LEU B N 1
ATOM 3167 C CA . LEU B 1 87 ? 11.695 -9.602 0.641 1 97.25 87 LEU B CA 1
ATOM 3168 C C . LEU B 1 87 ? 12.891 -10.367 1.188 1 97.25 87 LEU B C 1
ATOM 3170 O O . LEU B 1 87 ? 12.828 -10.93 2.283 1 97.25 87 LEU B O 1
ATOM 3174 N N . GLN B 1 88 ? 14 -10.398 0.398 1 96.31 88 GLN B N 1
ATOM 3175 C CA . GLN B 1 88 ? 15.234 -10.969 0.939 1 96.31 88 GLN B CA 1
ATOM 3176 C C . GLN B 1 88 ? 15.703 -10.203 2.172 1 96.31 88 GLN B C 1
ATOM 3178 O O . GLN B 1 88 ? 16.172 -10.797 3.141 1 96.31 88 GLN B O 1
ATOM 3183 N N . ARG B 1 89 ? 15.562 -8.961 2.15 1 95.62 89 ARG B N 1
ATOM 3184 C CA . ARG B 1 89 ? 16.031 -8.102 3.23 1 95.62 89 ARG B CA 1
ATOM 3185 C C . ARG B 1 89 ? 15.023 -8.031 4.367 1 95.62 89 ARG B C 1
ATOM 3187 O O . ARG B 1 89 ? 15.391 -7.867 5.531 1 95.62 89 ARG B O 1
ATOM 3194 N N . TYR B 1 90 ? 13.773 -8.141 4.012 1 96.81 90 TYR B N 1
ATOM 3195 C CA . TYR B 1 90 ? 12.695 -8.031 4.988 1 96.81 90 TYR B CA 1
ATOM 3196 C C . TYR B 1 90 ? 11.781 -9.242 4.93 1 96.81 90 TYR B C 1
ATOM 3198 O O . TYR B 1 90 ? 10.578 -9.117 4.68 1 96.81 90 TYR B O 1
ATOM 3206 N N . PRO B 1 91 ? 12.297 -10.383 5.297 1 98 91 PRO B N 1
ATOM 3207 C CA . PRO B 1 91 ? 11.516 -11.617 5.18 1 98 91 PRO B CA 1
ATOM 3208 C C . PRO B 1 91 ? 10.273 -11.609 6.066 1 98 91 PRO B C 1
ATOM 3210 O O . PRO B 1 91 ? 9.273 -12.25 5.734 1 98 91 PRO B O 1
ATOM 3213 N N . ALA B 1 92 ? 10.305 -10.867 7.168 1 98.25 92 ALA B N 1
ATOM 3214 C CA . ALA B 1 92 ? 9.148 -10.781 8.055 1 98.25 92 ALA B CA 1
ATOM 3215 C C . ALA B 1 92 ? 7.918 -10.273 7.312 1 98.25 92 ALA B C 1
ATOM 3217 O O . ALA B 1 92 ? 6.805 -10.758 7.539 1 98.25 92 ALA B O 1
ATOM 3218 N N . GLN B 1 93 ? 8.141 -9.289 6.453 1 98.31 93 GLN B N 1
ATOM 3219 C CA . GLN B 1 93 ? 7.031 -8.734 5.688 1 98.31 93 GLN B CA 1
ATOM 3220 C C . GLN B 1 93 ? 6.457 -9.773 4.723 1 98.31 93 GLN B C 1
ATOM 3222 O O . GLN B 1 93 ? 5.25 -9.797 4.477 1 98.31 93 GLN B O 1
ATOM 3227 N N . GLY B 1 94 ? 7.32 -10.594 4.152 1 98.56 94 GLY B N 1
ATOM 3228 C CA . GLY B 1 94 ? 6.863 -11.695 3.326 1 98.56 94 GLY B CA 1
ATOM 3229 C C . GLY B 1 94 ? 6.047 -12.719 4.098 1 98.56 94 GLY B C 1
ATOM 3230 O O . GLY B 1 94 ? 5.008 -13.18 3.617 1 98.56 94 GLY B O 1
ATOM 3231 N N . VAL B 1 95 ? 6.508 -13.047 5.262 1 98.69 95 VAL B N 1
ATOM 3232 C CA . VAL B 1 95 ? 5.793 -14 6.105 1 98.69 95 VAL B CA 1
ATOM 3233 C C . VAL B 1 95 ? 4.406 -13.453 6.441 1 98.69 95 VAL B C 1
ATOM 3235 O O . VAL B 1 95 ? 3.402 -14.148 6.297 1 98.69 95 VAL B O 1
ATOM 3238 N N . LEU B 1 96 ? 4.332 -12.219 6.812 1 98.56 96 LEU B N 1
ATOM 3239 C CA . LEU B 1 96 ? 3.09 -11.617 7.289 1 98.56 96 LEU B CA 1
ATOM 3240 C C . LEU B 1 96 ? 2.072 -11.508 6.156 1 98.56 96 LEU B C 1
ATOM 3242 O O . LEU B 1 96 ? 0.885 -11.781 6.359 1 98.56 96 LEU B O 1
ATOM 3246 N N . SER B 1 97 ? 2.533 -11.172 4.996 1 98.69 97 SER B N 1
ATOM 3247 C CA . SER B 1 97 ? 1.599 -10.922 3.904 1 98.69 97 SER B CA 1
ATOM 3248 C C . SER B 1 97 ? 1.396 -12.172 3.053 1 98.69 97 SER B C 1
ATOM 3250 O O . SER B 1 97 ? 0.266 -12.625 2.869 1 98.69 97 SER B O 1
ATOM 3252 N N . ASN B 1 98 ? 2.465 -12.758 2.594 1 98.88 98 ASN B N 1
ATOM 3253 C CA . ASN B 1 98 ? 2.361 -13.828 1.609 1 98.88 98 ASN B CA 1
ATOM 3254 C C . ASN B 1 98 ? 1.987 -15.156 2.264 1 98.88 98 ASN B C 1
ATOM 3256 O O . ASN B 1 98 ? 1.376 -16.016 1.628 1 98.88 98 ASN B O 1
ATOM 3260 N N . VAL B 1 99 ? 2.355 -15.352 3.527 1 98.88 99 VAL B N 1
ATOM 3261 C CA . VAL B 1 99 ? 2.1 -16.625 4.188 1 98.88 99 VAL B CA 1
ATOM 3262 C C . VAL B 1 99 ? 0.885 -16.5 5.105 1 98.88 99 VAL B C 1
ATOM 3264 O O . VAL B 1 99 ? -0.184 -17.031 4.809 1 98.88 99 VAL B O 1
ATOM 3267 N N . ILE B 1 100 ? 1.048 -15.656 6.109 1 98.88 100 ILE B N 1
ATOM 3268 C CA . ILE B 1 100 ? -0.023 -15.5 7.086 1 98.88 100 ILE B CA 1
ATOM 3269 C C . ILE B 1 100 ? -1.256 -14.898 6.41 1 98.88 100 ILE B C 1
ATOM 3271 O O . ILE B 1 100 ? -2.383 -15.336 6.664 1 98.88 100 ILE B O 1
ATOM 3275 N N . GLY B 1 101 ? -1.052 -13.906 5.586 1 98.88 101 GLY B N 1
ATOM 3276 C CA . GLY B 1 101 ? -2.162 -13.336 4.836 1 98.88 101 GLY B CA 1
ATOM 3277 C C . GLY B 1 101 ? -2.918 -14.359 4.016 1 98.88 101 GLY B C 1
ATOM 3278 O O . GLY B 1 101 ? -4.152 -14.383 4.023 1 98.88 101 GLY B O 1
ATOM 3279 N N . THR B 1 102 ? -2.189 -15.203 3.316 1 98.94 102 THR B N 1
ATOM 3280 C CA . THR B 1 102 ? -2.814 -16.25 2.527 1 98.94 102 THR B CA 1
ATOM 3281 C C . THR B 1 102 ? -3.588 -17.219 3.426 1 98.94 102 THR B C 1
ATOM 3283 O O . THR B 1 102 ? -4.723 -17.594 3.115 1 98.94 102 THR B O 1
ATOM 3286 N N . ALA B 1 103 ? -2.982 -17.594 4.52 1 98.94 103 ALA B N 1
ATOM 3287 C CA . ALA B 1 103 ? -3.654 -18.484 5.469 1 98.94 103 ALA B CA 1
ATOM 3288 C C . ALA B 1 103 ? -4.953 -17.859 5.969 1 98.94 103 ALA B C 1
ATOM 3290 O O . ALA B 1 103 ? -5.973 -18.547 6.09 1 98.94 103 ALA B O 1
ATOM 3291 N N . ASN B 1 104 ? -4.934 -16.594 6.281 1 98.88 104 ASN B N 1
ATOM 3292 C CA . ASN B 1 104 ? -6.117 -15.883 6.754 1 98.88 104 ASN B CA 1
ATOM 3293 C C . ASN B 1 104 ? -7.238 -15.906 5.715 1 98.88 104 ASN B C 1
ATOM 3295 O O . ASN B 1 104 ? -8.391 -16.188 6.047 1 98.88 104 ASN B O 1
ATOM 3299 N N . VAL B 1 105 ? -6.914 -15.633 4.5 1 98.94 105 VAL B N 1
ATOM 3300 C CA . VAL B 1 105 ? -7.918 -15.469 3.453 1 98.94 105 VAL B CA 1
ATOM 3301 C C . VAL B 1 105 ? -8.523 -16.828 3.098 1 98.94 105 VAL B C 1
ATOM 3303 O O . VAL B 1 105 ? -9.742 -16.953 2.98 1 98.94 105 VAL B O 1
ATOM 3306 N N . VAL B 1 106 ? -7.684 -17.828 2.928 1 98.88 106 VAL B N 1
ATOM 3307 C CA . VAL B 1 106 ? -8.203 -19.125 2.514 1 98.88 106 VAL B CA 1
ATOM 3308 C C . VAL B 1 106 ? -9.031 -19.734 3.641 1 98.88 106 VAL B C 1
ATOM 3310 O O . VAL B 1 106 ? -10.055 -20.375 3.391 1 98.88 106 VAL B O 1
ATOM 3313 N N . ARG B 1 107 ? -8.602 -19.578 4.891 1 98.81 107 ARG B N 1
ATOM 3314 C CA . ARG B 1 107 ? -9.391 -20.047 6.027 1 98.81 107 ARG B CA 1
ATOM 3315 C C . ARG B 1 107 ? -10.758 -19.375 6.066 1 98.81 107 ARG B C 1
ATOM 3317 O O . ARG B 1 107 ? -11.781 -20.031 6.234 1 98.81 107 ARG B O 1
ATOM 3324 N N . ALA B 1 108 ? -10.75 -18.062 5.945 1 98.88 108 ALA B N 1
ATOM 3325 C CA . ALA B 1 108 ? -12 -17.312 5.949 1 98.88 108 ALA B CA 1
ATOM 3326 C C . ALA B 1 108 ? -12.922 -17.781 4.824 1 98.88 108 ALA B C 1
ATOM 3328 O O . ALA B 1 108 ? -14.133 -17.906 5.023 1 98.88 108 ALA B O 1
ATOM 3329 N N . ALA B 1 109 ? -12.359 -17.984 3.656 1 98.88 109 ALA B N 1
ATOM 3330 C CA . ALA B 1 109 ? -13.133 -18.453 2.506 1 98.88 109 ALA B CA 1
ATOM 3331 C C . ALA B 1 109 ? -13.766 -19.812 2.785 1 98.88 109 ALA B C 1
ATOM 3333 O O . ALA B 1 109 ? -14.953 -20.016 2.541 1 98.88 109 ALA B O 1
ATOM 3334 N N . ALA B 1 110 ? -12.945 -20.734 3.273 1 98.62 110 ALA B N 1
ATOM 3335 C CA . ALA B 1 110 ? -13.438 -22.078 3.586 1 98.62 110 ALA B CA 1
ATOM 3336 C C . ALA B 1 110 ? -14.57 -22.016 4.605 1 98.62 110 ALA B C 1
ATOM 3338 O O . ALA B 1 110 ? -15.602 -22.672 4.434 1 98.62 110 ALA B O 1
ATOM 3339 N N . GLU B 1 111 ? -14.367 -21.234 5.648 1 98.44 111 GLU B N 1
ATOM 3340 C CA . GLU B 1 111 ? -15.352 -21.094 6.719 1 98.44 111 GLU B CA 1
ATOM 3341 C C . GLU B 1 111 ? -16.656 -20.5 6.203 1 98.44 111 GLU B C 1
ATOM 3343 O O . GLU B 1 111 ? -17.734 -20.812 6.715 1 98.44 111 GLU B O 1
ATOM 3348 N N . ALA B 1 112 ? -16.594 -19.703 5.152 1 98.56 112 ALA B N 1
ATOM 3349 C CA . ALA B 1 112 ? -17.766 -19 4.629 1 98.56 112 ALA B CA 1
ATOM 3350 C C . ALA B 1 112 ? -18.453 -19.812 3.539 1 98.56 112 ALA B C 1
ATOM 3352 O O . ALA B 1 112 ? -19.484 -19.406 3.004 1 98.56 112 ALA B O 1
ATOM 3353 N N . GLY B 1 113 ? -17.844 -20.922 3.186 1 98.31 113 GLY B N 1
ATOM 3354 C CA . GLY B 1 113 ? -18.453 -21.797 2.197 1 98.31 113 GLY B CA 1
ATOM 3355 C C . GLY B 1 113 ? -18.234 -21.328 0.77 1 98.31 113 GLY B C 1
ATOM 3356 O O . GLY B 1 113 ? -19.078 -21.547 -0.097 1 98.31 113 GLY B O 1
ATOM 3357 N N . VAL B 1 114 ? -17.172 -20.703 0.501 1 98.56 114 VAL B N 1
ATOM 3358 C CA . VAL B 1 114 ? -16.797 -20.281 -0.844 1 98.56 114 VAL B CA 1
ATOM 3359 C C . VAL B 1 114 ? -16.641 -21.516 -1.74 1 98.56 114 VAL B C 1
ATOM 3361 O O . VAL B 1 114 ? -16.188 -22.562 -1.291 1 98.56 114 VAL B O 1
ATOM 3364 N N . ASP B 1 115 ? -17.016 -21.375 -2.959 1 98.5 115 ASP B N 1
ATOM 3365 C CA . ASP B 1 115 ? -17.016 -22.5 -3.875 1 98.5 115 ASP B CA 1
ATOM 3366 C C . ASP B 1 115 ? -15.617 -22.75 -4.445 1 98.5 115 ASP B C 1
ATOM 3368 O O . ASP B 1 115 ? -15.18 -23.891 -4.574 1 98.5 115 ASP B O 1
ATOM 3372 N N . ARG B 1 116 ? -14.961 -21.656 -4.852 1 98.5 116 ARG B N 1
ATOM 3373 C CA . ARG B 1 116 ? -13.656 -21.781 -5.484 1 98.5 116 ARG B CA 1
ATOM 3374 C C . ARG B 1 116 ? -12.68 -20.75 -4.922 1 98.5 116 ARG B C 1
ATOM 3376 O O . ARG B 1 116 ? -13.055 -19.594 -4.688 1 98.5 116 ARG B O 1
ATOM 3383 N N . PHE B 1 117 ? -11.516 -21.172 -4.691 1 98.81 117 PHE B N 1
ATOM 3384 C CA . PHE B 1 117 ? -10.43 -20.328 -4.219 1 98.81 117 PHE B CA 1
ATOM 3385 C C . PHE B 1 117 ? -9.203 -20.453 -5.109 1 98.81 117 PHE B C 1
ATOM 3387 O O . PHE B 1 117 ? -8.633 -21.547 -5.227 1 98.81 117 PHE B O 1
ATOM 3394 N N . ILE B 1 118 ? -8.734 -19.344 -5.742 1 98.94 118 ILE B N 1
ATOM 3395 C CA . ILE B 1 118 ? -7.59 -19.359 -6.645 1 98.94 118 ILE B CA 1
ATOM 3396 C C . ILE B 1 118 ? -6.488 -18.453 -6.098 1 98.94 118 ILE B C 1
ATOM 3398 O O . ILE B 1 118 ? -6.703 -17.266 -5.887 1 98.94 118 ILE B O 1
ATOM 3402 N N . PHE B 1 119 ? -5.348 -19.047 -5.867 1 98.88 119 PHE B N 1
ATOM 3403 C CA . PHE B 1 119 ? -4.18 -18.344 -5.352 1 98.88 119 PHE B CA 1
ATOM 3404 C C . PHE B 1 119 ? -3.221 -17.984 -6.477 1 98.88 119 PHE B C 1
ATOM 3406 O O . PHE B 1 119 ? -2.838 -18.859 -7.273 1 98.88 119 PHE B O 1
ATOM 3413 N N . VAL B 1 120 ? -2.805 -16.703 -6.582 1 98.69 120 VAL B N 1
ATOM 3414 C CA . VAL B 1 120 ? -1.82 -16.25 -7.562 1 98.69 120 VAL B CA 1
ATOM 3415 C C . VAL B 1 120 ? -0.412 -16.438 -7 1 98.69 120 VAL B C 1
ATOM 3417 O O . VAL B 1 120 ? 0.003 -15.703 -6.102 1 98.69 120 VAL B O 1
ATOM 3420 N N . SER B 1 121 ? 0.307 -17.312 -7.543 1 97.94 121 SER B N 1
ATOM 3421 C CA . SER B 1 121 ? 1.684 -17.594 -7.148 1 97.94 121 SER B CA 1
ATOM 3422 C C . SER B 1 121 ? 2.674 -17.078 -8.188 1 97.94 121 SER B C 1
ATOM 3424 O O . SER B 1 121 ? 2.471 -16.016 -8.773 1 97.94 121 SER B O 1
ATOM 3426 N N . THR B 1 122 ? 3.826 -17.656 -8.25 1 96.62 122 THR B N 1
ATOM 3427 C CA . THR B 1 122 ? 4.898 -17.219 -9.133 1 96.62 122 THR B CA 1
ATOM 3428 C C . THR B 1 122 ? 5.773 -18.391 -9.547 1 96.62 122 THR B C 1
ATOM 3430 O O . THR B 1 122 ? 5.793 -19.422 -8.875 1 96.62 122 THR B O 1
ATOM 3433 N N . ASP B 1 123 ? 6.465 -18.234 -10.664 1 94.81 123 ASP B N 1
ATOM 3434 C CA . ASP B 1 123 ? 7.43 -19.25 -11.094 1 94.81 123 ASP B CA 1
ATOM 3435 C C . ASP B 1 123 ? 8.539 -19.422 -10.055 1 94.81 123 ASP B C 1
ATOM 3437 O O . ASP B 1 123 ? 9.117 -20.516 -9.938 1 94.81 123 ASP B O 1
ATOM 3441 N N . LYS B 1 124 ? 8.828 -18.438 -9.242 1 95.81 124 LYS B N 1
ATOM 3442 C CA . LYS B 1 124 ? 9.883 -18.484 -8.234 1 95.81 124 LYS B CA 1
ATOM 3443 C C . LYS B 1 124 ? 9.547 -19.484 -7.125 1 95.81 124 LYS B C 1
ATOM 3445 O O . LYS B 1 124 ? 10.406 -19.844 -6.328 1 95.81 124 LYS B O 1
ATOM 3450 N N . ALA B 1 125 ? 8.32 -19.922 -7.121 1 96.5 125 ALA B N 1
ATOM 3451 C CA . ALA B 1 125 ? 7.875 -20.875 -6.109 1 96.5 125 ALA B CA 1
ATOM 3452 C C . ALA B 1 125 ? 8.367 -22.281 -6.43 1 96.5 125 ALA B C 1
ATOM 3454 O O . ALA B 1 125 ? 8.398 -23.141 -5.559 1 96.5 125 ALA B O 1
ATOM 3455 N N . ALA B 1 126 ? 8.641 -22.531 -7.734 1 94.5 126 ALA B N 1
ATOM 3456 C CA . ALA B 1 126 ? 9.234 -23.812 -8.109 1 94.5 126 ALA B CA 1
ATOM 3457 C C . ALA B 1 126 ? 10.688 -23.906 -7.648 1 94.5 126 ALA B C 1
ATOM 3459 O O . ALA B 1 126 ? 11.516 -23.078 -8.023 1 94.5 126 ALA B O 1
ATOM 3460 N N . ARG B 1 127 ? 11.031 -24.812 -6.832 1 93.5 127 ARG B N 1
ATOM 3461 C CA . ARG B 1 127 ? 12.359 -24.953 -6.25 1 93.5 127 ARG B CA 1
ATOM 3462 C C . ARG B 1 127 ? 12.852 -23.609 -5.699 1 93.5 127 ARG B C 1
ATOM 3464 O O . ARG B 1 127 ? 13.859 -23.078 -6.164 1 93.5 127 ARG B O 1
ATOM 3471 N N . PRO B 1 128 ? 12.172 -23.172 -4.707 1 95.75 128 PRO B N 1
ATOM 3472 C CA . PRO B 1 128 ? 12.422 -21.797 -4.266 1 95.75 128 PRO B CA 1
ATOM 3473 C C . PRO B 1 128 ? 13.828 -21.609 -3.705 1 95.75 128 PRO B C 1
ATOM 3475 O O . PRO B 1 128 ? 14.297 -22.422 -2.906 1 95.75 128 PRO B O 1
ATOM 3478 N N . THR B 1 129 ? 14.492 -20.531 -4.129 1 96 129 THR B N 1
ATOM 3479 C CA . THR B 1 129 ? 15.82 -20.156 -3.641 1 96 129 THR B CA 1
ATOM 3480 C C . THR B 1 129 ? 15.789 -18.75 -3.023 1 96 129 THR B C 1
ATOM 3482 O O . THR B 1 129 ? 16.797 -18.281 -2.504 1 96 129 THR B O 1
ATOM 3485 N N . SER B 1 130 ? 14.68 -18.094 -3.135 1 97.44 130 SER B N 1
ATOM 3486 C CA . SER B 1 130 ? 14.492 -16.75 -2.604 1 97.44 130 SER B CA 1
ATOM 3487 C C . SER B 1 130 ? 13.383 -16.719 -1.557 1 97.44 130 SER B C 1
ATOM 3489 O O . SER B 1 130 ? 12.562 -17.625 -1.487 1 97.44 130 SER B O 1
ATOM 3491 N N . VAL B 1 131 ? 13.375 -15.68 -0.79 1 98.25 131 VAL B N 1
ATOM 3492 C CA . VAL B 1 131 ? 12.32 -15.508 0.204 1 98.25 131 VAL B CA 1
ATOM 3493 C C . VAL B 1 131 ? 10.977 -15.344 -0.495 1 98.25 131 VAL B C 1
ATOM 3495 O O . VAL B 1 131 ? 9.969 -15.906 -0.05 1 98.25 131 VAL B O 1
ATOM 3498 N N . LEU B 1 132 ? 10.953 -14.594 -1.564 1 98.38 132 LEU B N 1
ATOM 3499 C CA . LEU B 1 132 ? 9.719 -14.492 -2.34 1 98.38 132 LEU B CA 1
ATOM 3500 C C . LEU B 1 132 ? 9.234 -15.875 -2.766 1 98.38 132 LEU B C 1
ATOM 3502 O O . LEU B 1 132 ? 8.078 -16.234 -2.527 1 98.38 132 LEU B O 1
ATOM 3506 N N . GLY B 1 133 ? 10.125 -16.625 -3.404 1 97.88 133 GLY B N 1
ATOM 3507 C CA . GLY B 1 133 ? 9.766 -17.953 -3.838 1 97.88 133 GLY B CA 1
ATOM 3508 C C . GLY B 1 133 ? 9.289 -18.844 -2.703 1 97.88 133 GLY B C 1
ATOM 3509 O O . GLY B 1 133 ? 8.289 -19.562 -2.842 1 97.88 133 GLY B O 1
ATOM 3510 N N . LEU B 1 134 ? 10.008 -18.781 -1.637 1 98 134 LEU B N 1
ATOM 3511 C CA . LEU B 1 134 ? 9.68 -19.578 -0.465 1 98 134 LEU B CA 1
ATOM 3512 C C . LEU B 1 134 ? 8.305 -19.219 0.08 1 98 134 LEU B C 1
ATOM 3514 O O . LEU B 1 134 ? 7.508 -20.094 0.413 1 98 134 LEU B O 1
ATOM 3518 N N . THR B 1 135 ? 7.996 -17.922 0.214 1 98.75 135 THR B N 1
ATOM 3519 C CA . THR B 1 135 ? 6.715 -17.484 0.756 1 98.75 135 THR B CA 1
ATOM 3520 C C . THR B 1 135 ? 5.566 -17.922 -0.151 1 98.75 135 THR B C 1
ATOM 3522 O O . THR B 1 135 ? 4.52 -18.359 0.33 1 98.75 135 THR B O 1
ATOM 3525 N N . LYS B 1 136 ? 5.766 -17.812 -1.432 1 98.56 136 LYS B N 1
ATOM 3526 C CA . LYS B 1 136 ? 4.695 -18.172 -2.359 1 98.56 136 LYS B CA 1
ATOM 3527 C C . LYS B 1 136 ? 4.535 -19.688 -2.455 1 98.56 136 LYS B C 1
ATOM 3529 O O . LYS B 1 136 ? 3.422 -20.188 -2.617 1 98.56 136 LYS B O 1
ATOM 3534 N N . ARG B 1 137 ? 5.625 -20.406 -2.4 1 97.5 137 ARG B N 1
ATOM 3535 C CA . ARG B 1 137 ? 5.531 -21.859 -2.344 1 97.5 137 ARG B CA 1
ATOM 3536 C C . ARG B 1 137 ? 4.746 -22.312 -1.115 1 97.5 137 ARG B C 1
ATOM 3538 O O . ARG B 1 137 ? 3.877 -23.172 -1.211 1 97.5 137 ARG B O 1
ATOM 3545 N N . LEU B 1 138 ? 5.094 -21.75 -0.014 1 98.25 138 LEU B N 1
ATOM 3546 C CA . LEU B 1 138 ? 4.348 -22.062 1.198 1 98.25 138 LEU B CA 1
ATOM 3547 C C . LEU B 1 138 ? 2.883 -21.672 1.053 1 98.25 138 LEU B C 1
ATOM 3549 O O . LEU B 1 138 ? 1.995 -22.375 1.549 1 98.25 138 LEU B O 1
ATOM 3553 N N . GLY B 1 139 ? 2.6 -20.531 0.392 1 98.62 139 GLY B N 1
ATOM 3554 C CA . GLY B 1 139 ? 1.232 -20.172 0.052 1 98.62 139 GLY B CA 1
ATOM 3555 C C . GLY B 1 139 ? 0.502 -21.266 -0.717 1 98.62 139 GLY B C 1
ATOM 3556 O O . GLY B 1 139 ? -0.653 -21.578 -0.419 1 98.62 139 GLY B O 1
ATOM 3557 N N . GLU B 1 140 ? 1.157 -21.859 -1.693 1 98 140 GLU B N 1
ATOM 3558 C CA . GLU B 1 140 ? 0.573 -22.969 -2.439 1 98 140 GLU B CA 1
ATOM 3559 C C . GLU B 1 140 ? 0.226 -24.141 -1.516 1 98 140 GLU B C 1
ATOM 3561 O O . GLU B 1 140 ? -0.846 -24.734 -1.636 1 98 140 GLU B O 1
ATOM 3566 N N . VAL B 1 141 ? 1.124 -24.438 -0.654 1 97.69 141 VAL B N 1
ATOM 3567 C CA . VAL B 1 141 ? 0.944 -25.562 0.254 1 97.69 141 VAL B CA 1
ATOM 3568 C C . VAL B 1 141 ? -0.221 -25.281 1.2 1 97.69 141 VAL B C 1
ATOM 3570 O O . VAL B 1 141 ? -1.016 -26.172 1.498 1 97.69 141 VAL B O 1
ATOM 3573 N N . ILE B 1 142 ? -0.302 -24.094 1.675 1 98.56 142 ILE B N 1
ATOM 3574 C CA . ILE B 1 142 ? -1.398 -23.688 2.545 1 98.56 142 ILE B CA 1
ATOM 3575 C C . ILE B 1 142 ? -2.73 -23.875 1.825 1 98.56 142 ILE B C 1
ATOM 3577 O O . ILE B 1 142 ? -3.682 -24.422 2.4 1 98.56 142 ILE B O 1
ATOM 3581 N N . VAL B 1 143 ? -2.803 -23.453 0.601 1 98.5 143 VAL B N 1
ATOM 3582 C CA . VAL B 1 143 ? -4.016 -23.609 -0.198 1 98.5 143 VAL B CA 1
ATOM 3583 C C . VAL B 1 143 ? -4.312 -25.094 -0.402 1 98.5 143 VAL B C 1
ATOM 3585 O O . VAL B 1 143 ? -5.465 -25.531 -0.293 1 98.5 143 VAL B O 1
ATOM 3588 N N . GLN B 1 144 ? -3.314 -25.891 -0.627 1 97.44 144 GLN B N 1
ATOM 3589 C CA . GLN B 1 144 ? -3.441 -27.328 -0.842 1 97.44 144 GLN B CA 1
ATOM 3590 C C . GLN B 1 144 ? -4.008 -28.031 0.395 1 97.44 144 GLN B C 1
ATOM 3592 O O . GLN B 1 144 ? -4.629 -29.078 0.289 1 97.44 144 GLN B O 1
ATOM 3597 N N . ALA B 1 145 ? -3.77 -27.469 1.525 1 97.44 145 ALA B N 1
ATOM 3598 C CA . ALA B 1 145 ? -4.266 -28.047 2.77 1 97.44 145 ALA B CA 1
ATOM 3599 C C . ALA B 1 145 ? -5.789 -28.109 2.779 1 97.44 145 ALA B C 1
ATOM 3601 O O . ALA B 1 145 ? -6.387 -28.812 3.59 1 97.44 145 ALA B O 1
ATOM 3602 N N . TYR B 1 146 ? -6.41 -27.422 1.937 1 97.38 146 TYR B N 1
ATOM 3603 C CA . TYR B 1 146 ? -7.867 -27.391 1.885 1 97.38 146 TYR B CA 1
ATOM 3604 C C . TYR B 1 146 ? -8.398 -28.266 0.753 1 97.38 146 TYR B C 1
ATOM 3606 O O . TYR B 1 146 ? -9.609 -28.312 0.516 1 97.38 146 TYR B O 1
ATOM 3614 N N . ALA B 1 147 ? -7.5 -28.938 0.085 1 95.62 147 ALA B N 1
ATOM 3615 C CA . ALA B 1 147 ? -7.898 -29.859 -0.97 1 95.62 147 ALA B CA 1
ATOM 3616 C C . ALA B 1 147 ? -8.781 -30.984 -0.415 1 95.62 147 ALA B C 1
ATOM 3618 O O . ALA B 1 147 ? -8.531 -31.484 0.68 1 95.62 147 ALA B O 1
ATOM 3619 N N . GLY B 1 148 ? -9.797 -31.391 -1.22 1 93.25 148 GLY B N 1
ATOM 3620 C CA . GLY B 1 148 ? -10.664 -32.5 -0.827 1 93.25 148 GLY B CA 1
ATOM 3621 C C . GLY B 1 148 ? -11.867 -32.031 -0.016 1 93.25 148 GLY B C 1
ATOM 3622 O O . GLY B 1 148 ? -12.773 -32.812 0.258 1 93.25 148 GLY B O 1
ATOM 3623 N N . GLY B 1 149 ? -11.82 -30.797 0.434 1 94.5 149 GLY B N 1
ATOM 3624 C CA . GLY B 1 149 ? -12.984 -30.25 1.115 1 94.5 149 GLY B CA 1
ATOM 3625 C C . GLY B 1 149 ? -14.055 -29.75 0.163 1 94.5 149 GLY B C 1
ATOM 3626 O O . GLY B 1 149 ? -14.062 -30.125 -1.016 1 94.5 149 GLY B O 1
ATOM 3627 N N . SER B 1 150 ? -14.984 -29.047 0.72 1 96.94 150 SER B N 1
ATOM 3628 C CA . SER B 1 150 ? -16.094 -28.531 -0.071 1 96.94 150 SER B CA 1
ATOM 3629 C C . SER B 1 150 ? -15.648 -27.453 -1.035 1 96.94 150 SER B C 1
ATOM 3631 O O . SER B 1 150 ? -16.25 -27.266 -2.1 1 96.94 150 SER B O 1
ATOM 3633 N N . MET B 1 151 ? -14.633 -26.719 -0.671 1 98.31 151 MET B N 1
ATOM 3634 C CA . MET B 1 151 ? -14.094 -25.656 -1.503 1 98.31 151 MET B CA 1
ATOM 3635 C C . MET B 1 151 ? -13.086 -26.188 -2.51 1 98.31 151 MET B C 1
ATOM 3637 O O . MET B 1 151 ? -12.148 -26.891 -2.137 1 98.31 151 MET B O 1
ATOM 3641 N N . ARG B 1 152 ? -13.328 -25.922 -3.777 1 98.5 152 ARG B N 1
ATOM 3642 C CA . ARG B 1 152 ? -12.32 -26.219 -4.793 1 98.5 152 ARG B CA 1
ATOM 3643 C C . ARG B 1 152 ? -11.195 -25.188 -4.766 1 98.5 152 ARG B C 1
ATOM 3645 O O . ARG B 1 152 ? -11.453 -23.984 -4.766 1 98.5 152 ARG B O 1
ATOM 3652 N N . VAL B 1 153 ? -10 -25.688 -4.703 1 98.44 153 VAL B N 1
ATOM 3653 C CA . VAL B 1 153 ? -8.891 -24.766 -4.535 1 98.44 153 VAL B CA 1
ATOM 3654 C C . VAL B 1 153 ? -7.844 -25 -5.617 1 98.44 153 VAL B C 1
ATOM 3656 O O . VAL B 1 153 ? -7.703 -26.125 -6.117 1 98.44 153 VAL B O 1
ATOM 3659 N N . GLY B 1 154 ? -7.141 -23.984 -6.027 1 98.19 154 GLY B N 1
ATOM 3660 C CA . GLY B 1 154 ? -6.043 -24.062 -6.977 1 98.19 154 GLY B CA 1
ATOM 3661 C C . GLY B 1 154 ? -5.113 -22.859 -6.906 1 98.19 154 GLY B C 1
ATOM 3662 O O . GLY B 1 154 ? -5.41 -21.875 -6.227 1 98.19 154 GLY B O 1
ATOM 3663 N N . SER B 1 155 ? -4 -22.969 -7.461 1 98.38 155 SER B N 1
ATOM 3664 C CA . SER B 1 155 ? -3.006 -21.906 -7.59 1 98.38 155 SER B CA 1
ATOM 3665 C C . SER B 1 155 ? -2.564 -21.734 -9.039 1 98.38 155 SER B C 1
ATOM 3667 O O . SER B 1 155 ? -2.807 -22.609 -9.875 1 98.38 155 SER B O 1
ATOM 3669 N N . VAL B 1 156 ? -2.008 -20.594 -9.305 1 97.88 156 VAL B N 1
ATOM 3670 C CA . VAL B 1 156 ? -1.483 -20.312 -10.641 1 97.88 156 VAL B CA 1
ATOM 3671 C C . VAL B 1 156 ? -0.046 -19.797 -10.539 1 97.88 156 VAL B C 1
ATOM 3673 O O . VAL B 1 156 ? 0.243 -18.891 -9.758 1 97.88 156 VAL B O 1
ATOM 3676 N N . ARG B 1 157 ? 0.854 -20.438 -11.352 1 96.12 157 ARG B N 1
ATOM 3677 C CA . ARG B 1 157 ? 2.229 -19.969 -11.492 1 96.12 157 ARG B CA 1
ATOM 3678 C C . ARG B 1 157 ? 2.459 -19.328 -12.859 1 96.12 157 ARG B C 1
ATOM 3680 O O . ARG B 1 157 ? 2.131 -19.922 -13.891 1 96.12 157 ARG B O 1
ATOM 3687 N N . PHE B 1 158 ? 2.953 -18.203 -12.789 1 90.75 158 PHE B N 1
ATOM 3688 C CA . PHE B 1 158 ? 3.479 -17.625 -14.023 1 90.75 158 PHE B CA 1
ATOM 3689 C C . PHE B 1 158 ? 4.711 -16.781 -13.734 1 90.75 158 PHE B C 1
ATOM 3691 O O . PHE B 1 158 ? 5.059 -16.547 -12.57 1 90.75 158 PHE B O 1
ATOM 3698 N N . GLY B 1 159 ? 5.457 -16.391 -14.766 1 90.94 159 GLY B N 1
ATOM 3699 C CA . GLY B 1 159 ? 6.715 -15.664 -14.656 1 90.94 159 GLY B CA 1
ATOM 3700 C C . GLY B 1 159 ? 6.531 -14.164 -14.562 1 90.94 159 GLY B C 1
ATOM 3701 O O . GLY B 1 159 ? 5.57 -13.688 -13.961 1 90.94 159 GLY B O 1
ATOM 3702 N N . ASN B 1 160 ? 7.504 -13.453 -15.016 1 93.12 160 ASN B N 1
ATOM 3703 C CA . ASN B 1 160 ? 7.5 -12 -14.961 1 93.12 160 ASN B CA 1
ATOM 3704 C C . ASN B 1 160 ? 6.406 -11.406 -15.844 1 93.12 160 ASN B C 1
ATOM 3706 O O . ASN B 1 160 ? 6.297 -11.75 -17.031 1 93.12 160 ASN B O 1
ATOM 3710 N N . VAL B 1 161 ? 5.621 -10.688 -15.211 1 93.94 161 VAL B N 1
ATOM 3711 C CA . VAL B 1 161 ? 4.555 -10.008 -15.945 1 93.94 161 VAL B CA 1
ATOM 3712 C C . VAL B 1 161 ? 5.059 -8.664 -16.469 1 93.94 161 VAL B C 1
ATOM 3714 O O . VAL B 1 161 ? 5.402 -7.777 -15.695 1 93.94 161 VAL B O 1
ATOM 3717 N N . ILE B 1 162 ? 5.023 -8.508 -17.766 1 92.81 162 ILE B N 1
ATOM 3718 C CA . ILE B 1 162 ? 5.57 -7.324 -18.422 1 92.81 162 ILE B CA 1
ATOM 3719 C C . ILE B 1 162 ? 4.703 -6.109 -18.109 1 92.81 162 ILE B C 1
ATOM 3721 O O . ILE B 1 162 ? 3.479 -6.156 -18.25 1 92.81 162 ILE B O 1
ATOM 3725 N N . GLY B 1 163 ? 5.398 -5.082 -17.625 1 93.19 163 GLY B N 1
ATOM 3726 C CA . GLY B 1 163 ? 4.703 -3.822 -17.422 1 93.19 163 GLY B CA 1
ATOM 3727 C C . GLY B 1 163 ? 3.996 -3.746 -16.078 1 93.19 163 GLY B C 1
ATOM 3728 O O . GLY B 1 163 ? 3.283 -2.779 -15.805 1 93.19 163 GLY B O 1
ATOM 3729 N N . SER B 1 164 ? 4.133 -4.75 -15.266 1 95.06 164 SER B N 1
ATOM 3730 C CA . SER B 1 164 ? 3.52 -4.684 -13.945 1 95.06 164 SER B CA 1
ATOM 3731 C C . SER B 1 164 ? 4.215 -3.648 -13.062 1 95.06 164 SER B C 1
ATOM 3733 O O . SER B 1 164 ? 5.309 -3.18 -13.398 1 95.06 164 SER B O 1
ATOM 3735 N N . ARG B 1 165 ? 3.609 -3.262 -12.031 1 90.44 165 ARG B N 1
ATOM 3736 C CA . ARG B 1 165 ? 4.121 -2.225 -11.148 1 90.44 165 ARG B CA 1
ATOM 3737 C C . ARG B 1 165 ? 5.496 -2.6 -10.602 1 90.44 165 ARG B C 1
ATOM 3739 O O . ARG B 1 165 ? 5.676 -3.693 -10.055 1 90.44 165 ARG B O 1
ATOM 3746 N N . GLY B 1 166 ? 6.441 -1.707 -10.805 1 89.69 166 GLY B N 1
ATOM 3747 C CA . GLY B 1 166 ? 7.781 -1.893 -10.266 1 89.69 166 GLY B CA 1
ATOM 3748 C C . GLY B 1 166 ? 8.578 -2.955 -11 1 89.69 166 GLY B C 1
ATOM 3749 O O . GLY B 1 166 ? 9.586 -3.447 -10.492 1 89.69 166 GLY B O 1
ATOM 3750 N N . SER B 1 167 ? 8.164 -3.252 -12.141 1 92.81 167 SER B N 1
ATOM 3751 C CA . SER B 1 167 ? 8.82 -4.316 -12.891 1 92.81 167 SER B CA 1
ATOM 3752 C C . SER B 1 167 ? 10 -3.779 -13.695 1 92.81 167 SER B C 1
ATOM 3754 O O . SER B 1 167 ? 10.25 -2.572 -13.711 1 92.81 167 SER B O 1
ATOM 3756 N N . PHE B 1 168 ? 10.68 -4.746 -14.328 1 93.44 168 PHE B N 1
ATOM 3757 C CA . PHE B 1 168 ? 11.906 -4.469 -15.062 1 93.44 168 PHE B CA 1
ATOM 3758 C C . PHE B 1 168 ? 11.656 -3.451 -16.172 1 93.44 168 PHE B C 1
ATOM 3760 O O . PHE B 1 168 ? 12.453 -2.537 -16.375 1 93.44 168 PHE B O 1
ATOM 3767 N N . LEU B 1 169 ? 10.578 -3.6 -16.922 1 94.31 169 LEU B N 1
ATOM 3768 C CA . LEU B 1 169 ? 10.32 -2.717 -18.062 1 94.31 169 LEU B CA 1
ATOM 3769 C C . LEU B 1 169 ? 10.211 -1.266 -17.594 1 94.31 169 LEU B C 1
ATOM 3771 O O . LEU B 1 169 ? 10.641 -0.354 -18.312 1 94.31 169 LEU B O 1
ATOM 3775 N N . HIS B 1 170 ? 9.625 -1.068 -16.422 1 93.75 170 HIS B N 1
ATOM 3776 C CA . HIS B 1 170 ? 9.531 0.279 -15.875 1 93.75 170 HIS B CA 1
ATOM 3777 C C . HIS B 1 170 ? 10.922 0.858 -15.602 1 93.75 170 HIS B C 1
ATOM 3779 O O . HIS B 1 170 ? 11.18 2.021 -15.914 1 93.75 170 HIS B O 1
ATOM 3785 N N . SER B 1 171 ? 11.758 0.047 -15.023 1 95.44 171 SER B N 1
ATOM 3786 C CA . SER B 1 171 ? 13.125 0.475 -14.75 1 95.44 171 SER B CA 1
ATOM 3787 C C . SER B 1 171 ? 13.875 0.777 -16.047 1 95.44 171 SER B C 1
ATOM 3789 O O . SER B 1 171 ? 14.562 1.795 -16.141 1 95.44 171 SER B O 1
ATOM 3791 N N . LEU B 1 172 ? 13.711 -0.122 -16.984 1 96.62 172 LEU B N 1
ATOM 3792 C CA . LEU B 1 172 ? 14.367 0.02 -18.281 1 96.62 172 LEU B CA 1
ATOM 3793 C C . LEU B 1 172 ? 13.945 1.312 -18.969 1 96.62 172 LEU B C 1
ATOM 3795 O O . LEU B 1 172 ? 14.789 2.096 -19.406 1 96.62 172 LEU B O 1
ATOM 3799 N N . ALA B 1 173 ? 12.656 1.504 -19.047 1 96.75 173 ALA B N 1
ATOM 3800 C CA . ALA B 1 173 ? 12.117 2.701 -19.688 1 96.75 173 ALA B CA 1
ATOM 3801 C C . ALA B 1 173 ? 12.617 3.965 -18.984 1 96.75 173 ALA B C 1
ATOM 3803 O O . ALA B 1 173 ? 12.984 4.938 -19.656 1 96.75 173 ALA B O 1
ATOM 3804 N N . TRP B 1 174 ? 12.578 3.967 -17.688 1 96.62 174 TRP B N 1
ATOM 3805 C CA . TRP B 1 174 ? 13.016 5.129 -16.922 1 96.62 174 TRP B CA 1
ATOM 3806 C C . TRP B 1 174 ? 14.5 5.406 -17.156 1 96.62 174 TRP B C 1
ATOM 3808 O O . TRP B 1 174 ? 14.883 6.547 -17.438 1 96.62 174 TRP B O 1
ATOM 3818 N N . GLN B 1 175 ? 15.328 4.352 -17.062 1 97.5 175 GLN B N 1
ATOM 3819 C CA . GLN B 1 175 ? 16.781 4.496 -17.203 1 97.5 175 GLN B CA 1
ATOM 3820 C C . GLN B 1 175 ? 17.141 4.996 -18.594 1 97.5 175 GLN B C 1
ATOM 3822 O O . GLN B 1 175 ? 17.922 5.949 -18.734 1 97.5 175 GLN B O 1
ATOM 3827 N N . VAL B 1 176 ? 16.609 4.414 -19.609 1 97.12 176 VAL B N 1
ATOM 3828 C CA . VAL B 1 176 ? 16.859 4.836 -20.984 1 97.12 176 VAL B CA 1
ATOM 3829 C C . VAL B 1 176 ? 16.375 6.266 -21.188 1 97.12 176 VAL B C 1
ATOM 3831 O O . VAL B 1 176 ? 17.094 7.102 -21.75 1 97.12 176 VAL B O 1
ATOM 3834 N N . GLY B 1 177 ? 15.172 6.559 -20.719 1 96 177 GLY B N 1
ATOM 3835 C CA . GLY B 1 177 ? 14.586 7.879 -20.875 1 96 177 GLY B CA 1
ATOM 3836 C C . GLY B 1 177 ? 15.367 8.969 -20.188 1 96 177 GLY B C 1
ATOM 3837 O O . GLY B 1 177 ? 15.32 10.133 -20.578 1 96 177 GLY B O 1
ATOM 3838 N N . ASN B 1 178 ? 16.094 8.656 -19.172 1 95.62 178 ASN B N 1
ATOM 3839 C CA . ASN B 1 178 ? 16.844 9.641 -18.391 1 95.62 178 ASN B CA 1
ATOM 3840 C C . ASN B 1 178 ? 18.328 9.555 -18.672 1 95.62 178 ASN B C 1
ATOM 3842 O O . ASN B 1 178 ? 19.141 10.117 -17.938 1 95.62 178 ASN B O 1
ATOM 3846 N N . GLY B 1 179 ? 18.688 8.836 -19.609 1 94.81 179 GLY B N 1
ATOM 3847 C CA . GLY B 1 179 ? 20.078 8.734 -20.031 1 94.81 179 GLY B CA 1
ATOM 3848 C C . GLY B 1 179 ? 20.953 8.039 -19 1 94.81 179 GLY B C 1
ATOM 3849 O O . GLY B 1 179 ? 22.125 8.375 -18.875 1 94.81 179 GLY B O 1
ATOM 3850 N N . ARG B 1 180 ? 20.375 7.18 -18.25 1 95.94 180 ARG B N 1
ATOM 3851 C CA . ARG B 1 180 ? 21.109 6.41 -17.266 1 95.94 180 ARG B CA 1
ATOM 3852 C C . ARG B 1 180 ? 21.453 5.02 -17.781 1 95.94 180 ARG B C 1
ATOM 3854 O O . ARG B 1 180 ? 20.75 4.488 -18.641 1 95.94 180 ARG B O 1
ATOM 3861 N N . PRO B 1 181 ? 22.547 4.43 -17.266 1 96.62 181 PRO B N 1
ATOM 3862 C CA . PRO B 1 181 ? 22.844 3.051 -17.672 1 96.62 181 PRO B CA 1
ATOM 3863 C C . PRO B 1 181 ? 21.75 2.07 -17.25 1 96.62 181 PRO B C 1
ATOM 3865 O O . PRO B 1 181 ? 21.172 2.203 -16.172 1 96.62 181 PRO B O 1
ATOM 3868 N N . VAL B 1 182 ? 21.484 1.141 -18.156 1 97.31 182 VAL B N 1
ATOM 3869 C CA . VAL B 1 182 ? 20.562 0.052 -17.844 1 97.31 182 VAL B CA 1
ATOM 3870 C C . VAL B 1 182 ? 21.266 -0.963 -16.938 1 97.31 182 VAL B C 1
ATOM 3872 O O . VAL B 1 182 ? 22.391 -1.364 -17.188 1 97.31 182 VAL B O 1
ATOM 3875 N N . THR B 1 183 ? 20.594 -1.351 -15.883 1 96.38 183 THR B N 1
ATOM 3876 C CA . THR B 1 183 ? 21.172 -2.316 -14.961 1 96.38 183 THR B CA 1
ATOM 3877 C C . THR B 1 183 ? 20.625 -3.715 -15.219 1 96.38 183 THR B C 1
ATOM 3879 O O . THR B 1 183 ? 19.406 -3.904 -15.297 1 96.38 183 THR B O 1
ATOM 3882 N N . LEU B 1 184 ? 21.453 -4.633 -15.414 1 96.62 184 LEU B N 1
ATOM 3883 C CA . LEU B 1 184 ? 21.141 -6.047 -15.555 1 96.62 184 LEU B CA 1
ATOM 3884 C C . LEU B 1 184 ? 21.922 -6.887 -14.547 1 96.62 184 LEU B C 1
ATOM 3886 O O . LEU B 1 184 ? 23.078 -6.59 -14.258 1 96.62 184 LEU B O 1
ATOM 3890 N N . THR B 1 185 ? 21.234 -7.91 -14.055 1 95.19 185 THR B N 1
ATOM 3891 C CA . THR B 1 185 ? 21.938 -8.719 -13.07 1 95.19 185 THR B CA 1
ATOM 3892 C C . THR B 1 185 ? 23.031 -9.547 -13.75 1 95.19 185 THR B C 1
ATOM 3894 O O . THR B 1 185 ? 24.156 -9.641 -13.242 1 95.19 185 THR B O 1
ATOM 3897 N N . SER B 1 186 ? 22.703 -10.156 -14.922 1 96.69 186 SER B N 1
ATOM 3898 C CA . SER B 1 186 ? 23.625 -10.992 -15.672 1 96.69 186 SER B CA 1
ATOM 3899 C C . SER B 1 186 ? 23.312 -10.961 -17.172 1 96.69 186 SER B C 1
ATOM 3901 O O . SER B 1 186 ? 22.156 -10.859 -17.562 1 96.69 186 SER B O 1
ATOM 3903 N N . PRO B 1 187 ? 24.391 -11.148 -17.938 1 96.5 187 PRO B N 1
ATOM 3904 C CA . PRO B 1 187 ? 24.141 -11.195 -19.391 1 96.5 187 PRO B CA 1
ATOM 3905 C C . PRO B 1 187 ? 23.375 -12.445 -19.828 1 96.5 187 PRO B C 1
ATOM 3907 O O . PRO B 1 187 ? 22.781 -12.461 -20.906 1 96.5 187 PRO B O 1
ATOM 3910 N N . ASP B 1 188 ? 23.359 -13.406 -18.938 1 97.19 188 ASP B N 1
ATOM 3911 C CA . ASP B 1 188 ? 22.828 -14.703 -19.344 1 97.19 188 ASP B CA 1
ATOM 3912 C C . ASP B 1 188 ? 21.484 -14.977 -18.656 1 97.19 188 ASP B C 1
ATOM 3914 O O . ASP B 1 188 ? 20.859 -16.016 -18.906 1 97.19 188 ASP B O 1
ATOM 3918 N N . VAL B 1 189 ? 21.047 -14.031 -17.844 1 97.31 189 VAL B N 1
ATOM 3919 C CA . VAL B 1 189 ? 19.828 -14.281 -17.078 1 97.31 189 VAL B CA 1
ATOM 3920 C C . VAL B 1 189 ? 18.641 -14.383 -18.016 1 97.31 189 VAL B C 1
ATOM 3922 O O . VAL B 1 189 ? 18.531 -13.617 -18.984 1 97.31 189 VAL B O 1
ATOM 3925 N N . THR B 1 190 ? 17.812 -15.406 -17.828 1 97.06 190 THR B N 1
ATOM 3926 C CA . THR B 1 190 ? 16.594 -15.562 -18.609 1 97.06 190 THR B CA 1
ATOM 3927 C C . THR B 1 190 ? 15.359 -15.539 -17.703 1 97.06 190 THR B C 1
ATOM 3929 O O . THR B 1 190 ? 15.461 -15.836 -16.516 1 97.06 190 THR B O 1
ATOM 3932 N N . ARG B 1 191 ? 14.266 -15.086 -18.234 1 96.31 191 ARG B N 1
ATOM 3933 C CA . ARG B 1 191 ? 12.984 -15.094 -17.531 1 96.31 191 ARG B CA 1
ATOM 3934 C C . ARG B 1 191 ? 11.852 -15.477 -18.484 1 96.31 191 ARG B C 1
ATOM 3936 O O . ARG B 1 191 ? 11.953 -15.289 -19.688 1 96.31 191 ARG B O 1
ATOM 3943 N N . PHE B 1 192 ? 10.812 -16.094 -17.875 1 92.12 192 PHE B N 1
ATOM 3944 C CA . PHE B 1 192 ? 9.539 -16.219 -18.578 1 92.12 192 PHE B CA 1
ATOM 3945 C C . PHE B 1 192 ? 8.766 -14.906 -18.516 1 92.12 192 PHE B C 1
ATOM 3947 O O . PHE B 1 192 ? 8.734 -14.234 -17.484 1 92.12 192 PHE B O 1
ATOM 3954 N N . PHE B 1 193 ? 8.211 -14.508 -19.703 1 91.31 193 PHE B N 1
ATOM 3955 C CA . PHE B 1 193 ? 7.445 -13.266 -19.734 1 91.31 193 PHE B CA 1
ATOM 3956 C C . PHE B 1 193 ? 6.027 -13.508 -20.234 1 91.31 193 PHE B C 1
ATOM 3958 O O . PHE B 1 193 ? 5.809 -14.375 -21.078 1 91.31 193 PHE B O 1
ATOM 3965 N N . MET B 1 194 ? 5.18 -12.766 -19.703 1 91.44 194 MET B N 1
ATOM 3966 C CA . MET B 1 194 ? 3.801 -12.688 -20.172 1 91.44 194 MET B CA 1
ATOM 3967 C C . MET B 1 194 ? 3.229 -11.297 -19.953 1 91.44 194 MET B C 1
ATOM 3969 O O . MET B 1 194 ? 3.76 -10.516 -19.156 1 91.44 194 MET B O 1
ATOM 3973 N N . THR B 1 195 ? 2.193 -10.977 -20.688 1 93.69 195 THR B N 1
ATOM 3974 C CA . THR B 1 195 ? 1.521 -9.695 -20.5 1 93.69 195 THR B CA 1
ATOM 3975 C C . THR B 1 195 ? 0.517 -9.773 -19.359 1 93.69 195 THR B C 1
ATOM 3977 O O . THR B 1 195 ? 0.118 -10.867 -18.953 1 93.69 195 THR B O 1
ATOM 3980 N N . ILE B 1 196 ? 0.149 -8.641 -18.844 1 96.12 196 ILE B N 1
ATOM 3981 C CA . ILE B 1 196 ? -0.802 -8.562 -17.75 1 96.12 196 ILE B CA 1
ATOM 3982 C C . ILE B 1 196 ? -2.119 -9.219 -18.156 1 96.12 196 ILE B C 1
ATOM 3984 O O . ILE B 1 196 ? -2.646 -10.062 -17.422 1 96.12 196 ILE B O 1
ATOM 3988 N N . PRO B 1 197 ? -2.707 -9 -19.391 1 95.62 197 PRO B N 1
ATOM 3989 C CA . PRO B 1 197 ? -3.953 -9.656 -19.781 1 95.62 197 PRO B CA 1
ATOM 3990 C C . PRO B 1 197 ? -3.803 -11.172 -19.906 1 95.62 197 PRO B C 1
ATOM 3992 O O . PRO B 1 197 ? -4.703 -11.922 -19.5 1 95.62 197 PRO B O 1
ATOM 3995 N N . GLN B 1 198 ? -2.65 -11.609 -20.375 1 93.31 198 GLN B N 1
ATOM 3996 C CA . GLN B 1 198 ? -2.406 -13.047 -20.516 1 93.31 198 GLN B CA 1
ATOM 3997 C C . GLN B 1 198 ? -2.379 -13.727 -19.141 1 93.31 198 GLN B C 1
ATOM 3999 O O . GLN B 1 198 ? -3.004 -14.766 -18.953 1 93.31 198 GLN B O 1
ATOM 4004 N N . ALA B 1 199 ? -1.645 -13.133 -18.25 1 94.19 199 ALA B N 1
ATOM 4005 C CA . ALA B 1 199 ? -1.562 -13.672 -16.891 1 94.19 199 ALA B CA 1
ATOM 4006 C C . ALA B 1 199 ? -2.941 -13.734 -16.25 1 94.19 199 ALA B C 1
ATOM 4008 O O . ALA B 1 199 ? -3.309 -14.742 -15.641 1 94.19 199 ALA B O 1
ATOM 4009 N N . SER B 1 200 ? -3.688 -12.672 -16.375 1 96.44 200 SER B N 1
ATOM 4010 C CA . SER B 1 200 ? -5.012 -12.578 -15.758 1 96.44 200 SER B CA 1
ATOM 4011 C C . SER B 1 200 ? -5.969 -13.602 -16.375 1 96.44 200 SER B C 1
ATOM 4013 O O . SER B 1 200 ? -6.773 -14.203 -15.656 1 96.44 200 SER B O 1
ATOM 4015 N N . SER B 1 201 ? -5.895 -13.828 -17.672 1 94.44 201 SER B N 1
ATOM 4016 C CA . SER B 1 201 ? -6.742 -14.812 -18.344 1 94.44 201 SER B CA 1
ATOM 4017 C C . SER B 1 201 ? -6.461 -16.219 -17.828 1 94.44 201 SER B C 1
ATOM 4019 O O . SER B 1 201 ? -7.379 -17.016 -17.672 1 94.44 201 SER B O 1
ATOM 4021 N N . LEU B 1 202 ? -5.184 -16.469 -17.641 1 92.56 202 LEU B N 1
ATOM 4022 C CA . LEU B 1 202 ? -4.816 -17.766 -17.078 1 92.56 202 LEU B CA 1
ATOM 4023 C C . LEU B 1 202 ? -5.465 -17.969 -15.719 1 92.56 202 LEU B C 1
ATOM 4025 O O . LEU B 1 202 ? -5.945 -19.078 -15.414 1 92.56 202 LEU B O 1
ATOM 4029 N N . VAL B 1 203 ? -5.434 -16.969 -14.914 1 96.56 203 VAL B N 1
ATOM 4030 C CA . VAL B 1 203 ? -5.996 -17.047 -13.57 1 96.56 203 VAL B CA 1
ATOM 4031 C C . VAL B 1 203 ? -7.492 -17.359 -13.656 1 96.56 203 VAL B C 1
ATOM 4033 O O . VAL B 1 203 ? -8 -18.203 -12.922 1 96.56 203 VAL B O 1
ATOM 4036 N N . ILE B 1 204 ? -8.188 -16.703 -14.547 1 96.81 204 ILE B N 1
ATOM 4037 C CA . ILE B 1 204 ? -9.617 -16.922 -14.727 1 96.81 204 ILE B CA 1
ATOM 4038 C C . ILE B 1 204 ? -9.867 -18.344 -15.211 1 96.81 204 ILE B C 1
ATOM 4040 O O . ILE B 1 204 ? -10.766 -19.031 -14.711 1 96.81 204 ILE B O 1
ATOM 4044 N N . GLU B 1 205 ? -9.094 -18.812 -16.156 1 95.62 205 GLU B N 1
ATOM 4045 C CA . GLU B 1 205 ? -9.234 -20.172 -16.688 1 95.62 205 GLU B CA 1
ATOM 4046 C C . GLU B 1 205 ? -8.984 -21.219 -15.594 1 95.62 205 GLU B C 1
ATOM 4048 O O . GLU B 1 205 ? -9.68 -22.219 -15.523 1 95.62 205 GLU B O 1
ATOM 4053 N N . ALA B 1 206 ? -7.969 -20.938 -14.805 1 95.19 206 ALA B N 1
ATOM 4054 C CA . ALA B 1 206 ? -7.656 -21.844 -13.703 1 95.19 206 ALA B CA 1
ATOM 4055 C C . ALA B 1 206 ? -8.852 -22 -12.766 1 95.19 206 ALA B C 1
ATOM 4057 O O . ALA B 1 206 ? -9.07 -23.078 -12.203 1 95.19 206 ALA B O 1
ATOM 4058 N N . ALA B 1 207 ? -9.586 -20.938 -12.555 1 96.25 207 ALA B N 1
ATOM 4059 C CA . ALA B 1 207 ? -10.75 -20.969 -11.672 1 96.25 207 ALA B CA 1
ATOM 4060 C C . ALA B 1 207 ? -11.797 -21.953 -12.172 1 96.25 207 ALA B C 1
ATOM 4062 O O . ALA B 1 207 ? -12.539 -22.531 -11.383 1 96.25 207 ALA B O 1
ATOM 4063 N N . THR B 1 208 ? -11.828 -22.188 -13.438 1 95.5 208 THR B N 1
ATOM 4064 C CA . THR B 1 208 ? -12.805 -23.109 -14.008 1 95.5 208 THR B CA 1
ATOM 4065 C C . THR B 1 208 ? -12.32 -24.547 -13.883 1 95.5 208 THR B C 1
ATOM 4067 O O . THR B 1 208 ? -13.125 -25.484 -13.93 1 95.5 208 THR B O 1
ATOM 4070 N N . MET B 1 209 ? -11.055 -24.734 -13.688 1 95.94 209 MET B N 1
ATOM 4071 C CA . MET B 1 209 ? -10.469 -26.078 -13.742 1 95.94 209 MET B CA 1
ATOM 4072 C C . MET B 1 209 ? -10.164 -26.594 -12.336 1 95.94 209 MET B C 1
ATOM 4074 O O . MET B 1 209 ? -10.102 -27.797 -12.109 1 95.94 209 MET B O 1
ATOM 4078 N N . ALA B 1 210 ? -9.961 -25.672 -11.406 1 96.31 210 ALA B N 1
ATOM 4079 C CA . ALA B 1 210 ? -9.453 -26.016 -10.086 1 96.31 210 ALA B CA 1
ATOM 4080 C C . ALA B 1 210 ? -10.383 -27.016 -9.383 1 96.31 210 ALA B C 1
ATOM 4082 O O . ALA B 1 210 ? -11.602 -26.875 -9.445 1 96.31 210 ALA B O 1
ATOM 4083 N N . THR B 1 211 ? -9.781 -28.047 -8.742 1 95.25 211 THR B N 1
ATOM 4084 C CA . THR B 1 211 ? -10.547 -29.047 -7.996 1 95.25 211 THR B CA 1
ATOM 4085 C C . THR B 1 211 ? -9.938 -29.281 -6.621 1 95.25 211 THR B C 1
ATOM 4087 O O . THR B 1 211 ? -10.508 -28.875 -5.602 1 95.25 211 THR B O 1
ATOM 4090 N N . ALA B 1 212 ? -8.672 -29.781 -6.625 1 95.06 212 ALA B N 1
ATOM 4091 C CA . ALA B 1 212 ? -8.141 -30.297 -5.367 1 95.06 212 ALA B CA 1
ATOM 4092 C C . ALA B 1 212 ? -6.711 -29.812 -5.141 1 95.06 212 ALA B C 1
ATOM 4094 O O . ALA B 1 212 ? -5.836 -30.594 -4.758 1 95.06 212 ALA B O 1
ATOM 4095 N N . GLY B 1 213 ? -6.461 -28.531 -5.402 1 96.06 213 GLY B N 1
ATOM 4096 C CA . GLY B 1 213 ? -5.215 -27.922 -4.969 1 96.06 213 GLY B CA 1
ATOM 4097 C C . GLY B 1 213 ? -4.129 -27.969 -6.027 1 96.06 213 GLY B C 1
ATOM 4098 O O . GLY B 1 213 ? -2.943 -27.844 -5.715 1 96.06 213 GLY B O 1
ATOM 4099 N N . GLU B 1 214 ? -4.449 -28.141 -7.305 1 96.12 214 GLU B N 1
ATOM 4100 C CA . GLU B 1 214 ? -3.49 -28.125 -8.406 1 96.12 214 GLU B CA 1
ATOM 4101 C C . GLU B 1 214 ? -2.863 -26.734 -8.562 1 96.12 214 GLU B C 1
ATOM 4103 O O . GLU B 1 214 ? -3.453 -25.734 -8.164 1 96.12 214 GLU B O 1
ATOM 4108 N N . THR B 1 215 ? -1.721 -26.734 -9.039 1 97.25 215 THR B N 1
ATOM 4109 C CA . THR B 1 215 ? -1.092 -25.5 -9.492 1 97.25 215 THR B CA 1
ATOM 4110 C C . THR B 1 215 ? -1.03 -25.453 -11.016 1 97.25 215 THR B C 1
ATOM 4112 O O . THR B 1 215 ? -0.383 -26.297 -11.648 1 97.25 215 THR B O 1
ATOM 4115 N N . TYR B 1 216 ? -1.657 -24.453 -11.57 1 97.25 216 TYR B N 1
ATOM 4116 C CA . TYR B 1 216 ? -1.768 -24.344 -13.016 1 97.25 216 TYR B CA 1
ATOM 4117 C C . TYR B 1 216 ? -0.678 -23.438 -13.578 1 97.25 216 TYR B C 1
ATOM 4119 O O . TYR B 1 216 ? -0.329 -22.422 -12.961 1 97.25 216 TYR B O 1
ATOM 4127 N N . ILE B 1 217 ? -0.209 -23.797 -14.703 1 95.12 217 ILE B N 1
ATOM 4128 C CA . ILE B 1 217 ? 0.884 -23.094 -15.359 1 95.12 217 ILE B CA 1
ATOM 4129 C C . ILE B 1 217 ? 0.585 -22.953 -16.859 1 95.12 217 ILE B C 1
ATOM 4131 O O . ILE B 1 217 ? 0.164 -23.922 -17.5 1 95.12 217 ILE B O 1
ATOM 4135 N N . LEU B 1 218 ? 0.767 -21.781 -17.312 1 88.31 218 LEU B N 1
ATOM 4136 C CA . LEU B 1 218 ? 0.66 -21.578 -18.75 1 88.31 218 LEU B CA 1
ATOM 4137 C C . LEU B 1 218 ? 1.922 -22.047 -19.469 1 88.31 218 LEU B C 1
ATOM 4139 O O . LEU B 1 218 ? 3.033 -21.859 -18.969 1 88.31 218 LEU B O 1
ATOM 4143 N N . ASP B 1 219 ? 1.681 -22.656 -20.547 1 83.06 219 ASP B N 1
ATOM 4144 C CA . ASP B 1 219 ? 2.83 -22.938 -21.406 1 83.06 219 ASP B CA 1
ATOM 4145 C C . ASP B 1 219 ? 3.396 -21.641 -21.984 1 83.06 219 ASP B C 1
ATOM 4147 O O . ASP B 1 219 ? 2.869 -21.109 -22.969 1 83.06 219 ASP B O 1
ATOM 4151 N N . MET B 1 220 ? 4.375 -21.125 -21.391 1 79.69 220 MET B N 1
ATOM 4152 C CA . MET B 1 220 ? 4.945 -19.828 -21.766 1 79.69 220 MET B CA 1
ATOM 4153 C C . MET B 1 220 ? 6.062 -20 -22.781 1 79.69 220 MET B C 1
ATOM 4155 O O . MET B 1 220 ? 6.699 -19.031 -23.188 1 79.69 220 MET B O 1
ATOM 4159 N N . GLY B 1 221 ? 6.293 -21.172 -23.219 1 80.31 221 GLY B N 1
ATOM 4160 C CA . GLY B 1 221 ? 7.348 -21.406 -24.188 1 80.31 221 GLY B CA 1
ATOM 4161 C C . GLY B 1 221 ? 8.742 -21.25 -23.609 1 80.31 221 GLY B C 1
ATOM 4162 O O . GLY B 1 221 ? 8.984 -21.641 -22.469 1 80.31 221 GLY B O 1
ATOM 4163 N N . GLN B 1 222 ? 9.664 -20.719 -24.453 1 87.06 222 GLN B N 1
ATOM 4164 C CA . GLN B 1 222 ? 11.055 -20.594 -24.031 1 87.06 222 GLN B CA 1
ATOM 4165 C C . GLN B 1 222 ? 11.289 -19.266 -23.297 1 87.06 222 GLN B C 1
ATOM 4167 O O . GLN B 1 222 ? 10.742 -18.234 -23.688 1 87.06 222 GLN B O 1
ATOM 4172 N N . PRO B 1 223 ? 12.086 -19.375 -22.219 1 92.62 223 PRO B N 1
ATOM 4173 C CA . PRO B 1 223 ? 12.445 -18.125 -21.547 1 92.62 223 PRO B CA 1
ATOM 4174 C C . PRO B 1 223 ? 13.234 -17.172 -22.453 1 92.62 223 PRO B C 1
ATOM 4176 O O . PRO B 1 223 ? 13.859 -17.625 -23.422 1 92.62 223 PRO B O 1
ATOM 4179 N N . VAL B 1 224 ? 13.219 -15.945 -22.125 1 93.75 224 VAL B N 1
ATOM 4180 C CA . VAL B 1 224 ? 13.875 -14.906 -22.906 1 93.75 224 VAL B CA 1
ATOM 4181 C C . VAL B 1 224 ? 15.039 -14.32 -22.125 1 93.75 224 VAL B C 1
ATOM 4183 O O . VAL B 1 224 ? 14.93 -14.094 -20.922 1 93.75 224 VAL B O 1
ATOM 4186 N N . ARG B 1 225 ? 16.078 -14.156 -22.859 1 96.5 225 ARG B N 1
ATOM 4187 C CA . ARG B 1 225 ? 17.188 -13.438 -22.25 1 96.5 225 ARG B CA 1
ATOM 4188 C C . ARG B 1 225 ? 16.844 -11.977 -22 1 96.5 225 ARG B C 1
ATOM 4190 O O . ARG B 1 225 ? 16.359 -11.289 -22.922 1 96.5 225 ARG B O 1
ATOM 4197 N N . ILE B 1 226 ? 17.125 -11.484 -20.828 1 96.75 226 ILE B N 1
ATOM 4198 C CA . ILE B 1 226 ? 16.766 -10.117 -20.484 1 96.75 226 ILE B CA 1
ATOM 4199 C C . ILE B 1 226 ? 17.531 -9.141 -21.391 1 96.75 226 ILE B C 1
ATOM 4201 O O . ILE B 1 226 ? 16.984 -8.109 -21.797 1 96.75 226 ILE B O 1
ATOM 4205 N N . ALA B 1 227 ? 18.781 -9.469 -21.719 1 96.88 227 ALA B N 1
ATOM 4206 C CA . ALA B 1 227 ? 19.578 -8.633 -22.609 1 96.88 227 ALA B CA 1
ATOM 4207 C C . ALA B 1 227 ? 18.906 -8.469 -23.969 1 96.88 227 ALA B C 1
ATOM 4209 O O . ALA B 1 227 ? 18.969 -7.398 -24.562 1 96.88 227 ALA B O 1
ATOM 4210 N N . ASP B 1 228 ? 18.312 -9.531 -24.406 1 95.88 228 ASP B N 1
ATOM 4211 C CA . ASP B 1 228 ? 17.609 -9.469 -25.688 1 95.88 228 ASP B CA 1
ATOM 4212 C C . ASP B 1 228 ? 16.406 -8.523 -25.609 1 95.88 228 ASP B C 1
ATOM 4214 O O . ASP B 1 228 ? 16.109 -7.812 -26.562 1 95.88 228 ASP B O 1
ATOM 4218 N N . LEU B 1 229 ? 15.734 -8.578 -24.484 1 95 229 LEU B N 1
ATOM 4219 C CA . LEU B 1 229 ? 14.617 -7.668 -24.266 1 95 229 LEU B CA 1
ATOM 4220 C C . LEU B 1 229 ? 15.086 -6.219 -24.266 1 95 229 LEU B C 1
ATOM 4222 O O . LEU B 1 229 ? 14.406 -5.34 -24.797 1 95 229 LEU B O 1
ATOM 4226 N N . VAL B 1 230 ? 16.188 -5.957 -23.688 1 96.62 230 VAL B N 1
ATOM 4227 C CA . VAL B 1 230 ? 16.766 -4.621 -23.641 1 96.62 230 VAL B CA 1
ATOM 4228 C C . VAL B 1 230 ? 17.062 -4.145 -25.062 1 96.62 230 VAL B C 1
ATOM 4230 O O . VAL B 1 230 ? 16.703 -3.023 -25.438 1 96.62 230 VAL B O 1
ATOM 4233 N N . ASP B 1 231 ? 17.672 -5.035 -25.812 1 96.06 231 ASP B N 1
ATOM 4234 C CA . ASP B 1 231 ? 18.016 -4.695 -27.188 1 96.06 231 ASP B CA 1
ATOM 4235 C C . ASP B 1 231 ? 16.766 -4.328 -27.984 1 96.06 231 ASP B C 1
ATOM 4237 O O . ASP B 1 231 ? 16.766 -3.346 -28.734 1 96.06 231 ASP B O 1
ATOM 4241 N N . ARG B 1 232 ? 15.781 -5.117 -27.859 1 95.38 232 ARG B N 1
ATOM 4242 C CA . ARG B 1 232 ? 14.539 -4.871 -28.578 1 95.38 232 ARG B CA 1
ATOM 4243 C C . ARG B 1 232 ? 13.914 -3.543 -28.156 1 95.38 232 ARG B C 1
ATOM 4245 O O . ARG B 1 232 ? 13.398 -2.801 -29 1 95.38 232 ARG B O 1
ATOM 4252 N N . TYR B 1 233 ? 13.945 -3.273 -26.875 1 96.12 233 TYR B N 1
ATOM 4253 C CA . TYR B 1 233 ? 13.383 -2.033 -26.359 1 96.12 233 TYR B CA 1
ATOM 4254 C C . TYR B 1 233 ? 14.133 -0.823 -26.891 1 96.12 233 TYR B C 1
ATOM 4256 O O . TYR B 1 233 ? 13.523 0.139 -27.375 1 96.12 233 TYR B O 1
ATOM 4264 N N . VAL B 1 234 ? 15.391 -0.897 -26.844 1 96.56 234 VAL B N 1
ATOM 4265 C CA . VAL B 1 234 ? 16.25 0.2 -27.266 1 96.56 234 VAL B CA 1
ATOM 4266 C C . VAL B 1 234 ? 16.047 0.473 -28.75 1 96.56 234 VAL B C 1
ATOM 4268 O O . VAL B 1 234 ? 15.992 1.63 -29.172 1 96.56 234 VAL B O 1
ATOM 4271 N N . ALA B 1 235 ? 15.984 -0.575 -29.484 1 96 235 ALA B N 1
ATOM 4272 C CA . ALA B 1 235 ? 15.734 -0.443 -30.906 1 96 235 ALA B CA 1
ATOM 4273 C C . ALA B 1 235 ? 14.375 0.204 -31.172 1 96 235 ALA B C 1
ATOM 4275 O O . ALA B 1 235 ? 14.25 1.077 -32.031 1 96 235 ALA B O 1
ATOM 4276 N N . ALA B 1 236 ? 13.367 -0.181 -30.453 1 96.06 236 ALA B N 1
ATOM 4277 C CA . ALA B 1 236 ? 12 0.288 -30.641 1 96.06 236 ALA B CA 1
ATOM 4278 C C . ALA B 1 236 ? 11.883 1.781 -30.344 1 96.06 236 ALA B C 1
ATOM 4280 O O . ALA B 1 236 ? 11.109 2.49 -31 1 96.06 236 ALA B O 1
ATOM 4281 N N . VAL B 1 237 ? 12.609 2.246 -29.391 1 96.25 237 VAL B N 1
ATOM 4282 C CA . VAL B 1 237 ? 12.477 3.646 -29 1 96.25 237 VAL B CA 1
ATOM 4283 C C . VAL B 1 237 ? 13.57 4.477 -29.672 1 96.25 237 VAL B C 1
ATOM 4285 O O . VAL B 1 237 ? 13.703 5.672 -29.406 1 96.25 237 VAL B O 1
ATOM 4288 N N . GLN B 1 238 ? 14.453 3.83 -30.422 1 95.06 238 GLN B N 1
ATOM 4289 C CA . GLN B 1 238 ? 15.516 4.477 -31.188 1 95.06 238 GLN B CA 1
ATOM 4290 C C . GLN B 1 238 ? 16.484 5.227 -30.266 1 95.06 238 GLN B C 1
ATOM 4292 O O . GLN B 1 238 ? 16.797 6.395 -30.516 1 95.06 238 GLN B O 1
ATOM 4297 N N . ALA B 1 239 ? 16.812 4.648 -29.234 1 92.06 239 ALA B N 1
ATOM 4298 C CA . ALA B 1 239 ? 17.781 5.195 -28.281 1 92.06 239 ALA B CA 1
ATOM 4299 C C . ALA B 1 239 ? 19.141 4.52 -28.422 1 92.06 239 ALA B C 1
ATOM 4301 O O . ALA B 1 239 ? 19.484 3.629 -27.641 1 92.06 239 ALA B O 1
ATOM 4302 N N . PRO B 1 240 ? 19.953 4.926 -29.359 1 85.94 240 PRO B N 1
ATOM 4303 C CA . PRO B 1 240 ? 21.266 4.301 -29.531 1 85.94 240 PRO B CA 1
ATOM 4304 C C . PRO B 1 240 ? 22.234 4.645 -28.406 1 85.94 240 PRO B C 1
ATOM 4306 O O . PRO B 1 240 ? 22.047 5.652 -27.719 1 85.94 240 PRO B O 1
ATOM 4309 N N . GLY B 1 241 ? 23.188 3.764 -28.094 1 89.31 241 GLY B N 1
ATOM 4310 C CA . GLY B 1 241 ? 24.266 4.066 -27.188 1 89.31 241 GLY B CA 1
ATOM 4311 C C . GLY B 1 241 ? 23.906 3.844 -25.719 1 89.31 241 GLY B C 1
ATOM 4312 O O . GLY B 1 241 ? 24.469 4.484 -24.844 1 89.31 241 GLY B O 1
ATOM 4313 N N . VAL B 1 242 ? 22.891 3.051 -25.516 1 93.25 242 VAL B N 1
ATOM 4314 C CA . VAL B 1 242 ? 22.516 2.742 -24.141 1 93.25 242 VAL B CA 1
ATOM 4315 C C . VAL B 1 242 ? 23.609 1.898 -23.484 1 93.25 242 VAL B C 1
ATOM 4317 O O . VAL B 1 242 ? 24.078 0.916 -24.062 1 93.25 242 VAL B O 1
ATOM 4320 N N . GLU B 1 243 ? 24.078 2.357 -22.375 1 96 243 GLU B N 1
ATOM 4321 C CA . GLU B 1 243 ? 25.047 1.618 -21.594 1 96 243 GLU B CA 1
ATOM 4322 C C . GLU B 1 243 ? 24.375 0.588 -20.688 1 96 243 GLU B C 1
ATOM 4324 O O . GLU B 1 243 ? 23.297 0.839 -20.141 1 96 243 GLU B O 1
ATOM 4329 N N . ILE B 1 244 ? 25.031 -0.583 -20.594 1 96.62 244 ILE B N 1
ATOM 4330 C CA . ILE B 1 244 ? 24.531 -1.628 -19.719 1 96.62 244 ILE B CA 1
ATOM 4331 C C . ILE B 1 244 ? 25.516 -1.865 -18.578 1 96.62 244 ILE B C 1
ATOM 4333 O O .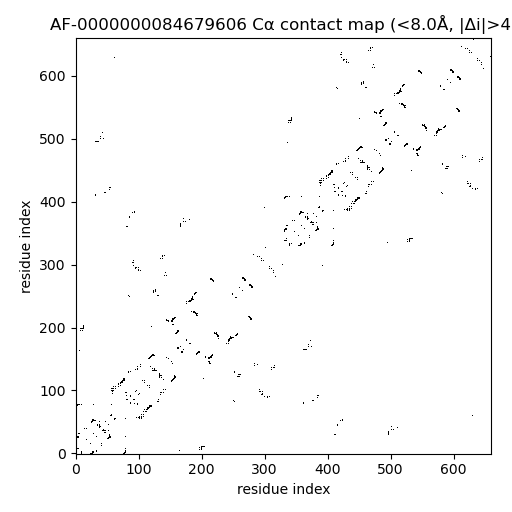 ILE B 1 244 ? 26.719 -2.008 -18.812 1 96.62 244 ILE B O 1
ATOM 4337 N N . THR B 1 245 ? 25.047 -1.801 -17.375 1 96.94 245 THR B N 1
ATOM 4338 C CA . THR B 1 245 ? 25.828 -2.164 -16.203 1 96.94 245 THR B CA 1
ATOM 4339 C C . THR B 1 245 ? 25.344 -3.494 -15.625 1 96.94 245 THR B C 1
ATOM 4341 O O . THR B 1 245 ? 24.188 -3.631 -15.258 1 96.94 245 THR B O 1
ATOM 4344 N N . TYR B 1 246 ? 26.234 -4.445 -15.602 1 97 246 TYR B N 1
ATOM 4345 C CA . TYR B 1 246 ? 25.906 -5.727 -14.984 1 97 246 TYR B CA 1
ATOM 4346 C C . TYR B 1 246 ? 26.172 -5.691 -13.484 1 97 246 TYR B C 1
ATOM 4348 O O . TYR B 1 246 ? 27.297 -5.398 -13.055 1 97 246 TYR B O 1
ATOM 4356 N N . THR B 1 247 ? 25.172 -6.023 -12.695 1 95.19 247 THR B N 1
ATOM 4357 C CA . THR B 1 247 ? 25.234 -5.793 -11.258 1 95.19 247 THR B CA 1
ATOM 4358 C C . THR B 1 247 ? 25.516 -7.098 -10.516 1 95.19 247 THR B C 1
ATOM 4360 O O . THR B 1 247 ? 25.797 -7.086 -9.312 1 95.19 247 THR B O 1
ATOM 4363 N N . GLY B 1 248 ? 25.453 -8.18 -11.195 1 95.31 248 GLY B N 1
ATOM 4364 C CA . GLY B 1 248 ? 25.562 -9.477 -10.547 1 95.31 248 GLY B CA 1
ATOM 4365 C C . GLY B 1 248 ? 24.219 -10 -10.047 1 95.31 248 GLY B C 1
ATOM 4366 O O . GLY B 1 248 ? 23.359 -9.219 -9.664 1 95.31 248 GLY B O 1
ATOM 4367 N N . LEU B 1 249 ? 24.109 -11.32 -10.039 1 94.44 249 LEU B N 1
ATOM 4368 C CA . LEU B 1 249 ? 22.891 -11.922 -9.508 1 94.44 249 LEU B CA 1
ATOM 4369 C C . LEU B 1 249 ? 22.688 -11.523 -8.047 1 94.44 249 LEU B C 1
ATOM 4371 O O . LEU B 1 249 ? 23.641 -11.484 -7.273 1 94.44 249 LEU B O 1
ATOM 4375 N N . ARG B 1 250 ? 21.484 -11.266 -7.758 1 91.38 250 ARG B N 1
ATOM 4376 C CA . ARG B 1 250 ? 21.125 -10.922 -6.387 1 91.38 250 ARG B CA 1
ATOM 4377 C C . ARG B 1 250 ? 20.984 -12.172 -5.531 1 91.38 250 ARG B C 1
ATOM 4379 O O . ARG B 1 250 ? 20.812 -13.273 -6.055 1 91.38 250 ARG B O 1
ATOM 4386 N N . GLU B 1 251 ? 21.016 -11.914 -4.184 1 92 251 GLU B N 1
ATOM 4387 C CA . GLU B 1 251 ? 20.781 -13.031 -3.279 1 92 251 GLU B CA 1
ATOM 4388 C C . GLU B 1 251 ? 19.422 -13.672 -3.531 1 92 251 GLU B C 1
ATOM 4390 O O . GLU B 1 251 ? 18.406 -12.977 -3.59 1 92 251 GLU B O 1
ATOM 4395 N N . GLY B 1 252 ? 19.438 -14.992 -3.787 1 93.31 252 GLY B N 1
ATOM 4396 C CA . GLY B 1 252 ? 18.188 -15.719 -3.99 1 93.31 252 GLY B CA 1
ATOM 4397 C C . GLY B 1 252 ? 17.719 -15.695 -5.43 1 93.31 252 GLY B C 1
ATOM 4398 O O . GLY B 1 252 ? 16.734 -16.359 -5.777 1 93.31 252 GLY B O 1
ATOM 4399 N N . GLU B 1 253 ? 18.375 -14.938 -6.258 1 94.62 253 GLU B N 1
ATOM 4400 C CA . GLU B 1 253 ? 17.969 -14.852 -7.656 1 94.62 253 GLU B CA 1
ATOM 4401 C C . GLU B 1 253 ? 18.562 -15.984 -8.477 1 94.62 253 GLU B C 1
ATOM 4403 O O . GLU B 1 253 ? 19.766 -16.234 -8.414 1 94.62 253 GLU B O 1
ATOM 4408 N N . LYS B 1 254 ? 17.734 -16.656 -9.25 1 95.31 254 LYS B N 1
ATOM 4409 C CA . LYS B 1 254 ? 18.203 -17.688 -10.156 1 95.31 254 LYS B CA 1
ATOM 4410 C C . LYS B 1 254 ? 18.625 -17.109 -11.5 1 95.31 254 LYS B C 1
ATOM 4412 O O . LYS B 1 254 ? 18.047 -16.125 -11.961 1 95.31 254 LYS B O 1
ATOM 4417 N N . LEU B 1 255 ? 19.578 -17.781 -12.086 1 96.06 255 LEU B N 1
ATOM 4418 C CA . LEU B 1 255 ? 19.938 -17.422 -13.453 1 96.06 255 LEU B CA 1
ATOM 4419 C C . LEU B 1 255 ? 18.797 -17.734 -14.414 1 96.06 255 LEU B C 1
ATOM 4421 O O . LEU B 1 255 ? 18.438 -16.922 -15.258 1 96.06 255 LEU B O 1
ATOM 4425 N N . HIS B 1 256 ? 18.25 -18.906 -14.266 1 94.38 256 HIS B N 1
ATOM 4426 C CA . HIS B 1 256 ? 17.109 -19.391 -15.031 1 94.38 256 HIS B CA 1
ATOM 4427 C C . HIS B 1 256 ? 15.992 -19.891 -14.102 1 94.38 256 HIS B C 1
ATOM 4429 O O . HIS B 1 256 ? 16.234 -20.703 -13.211 1 94.38 256 HIS B O 1
ATOM 4435 N N . GLU B 1 257 ? 14.805 -19.344 -14.359 1 92.62 257 GLU B N 1
ATOM 4436 C CA . GLU B 1 257 ? 13.672 -19.812 -13.562 1 92.62 257 GLU B CA 1
ATOM 4437 C C . GLU B 1 257 ? 13.148 -21.156 -14.07 1 92.62 257 GLU B C 1
ATOM 4439 O O . GLU B 1 257 ? 13.305 -21.484 -15.25 1 92.62 257 GLU B O 1
ATOM 4444 N N . GLU B 1 258 ? 12.609 -21.875 -13.141 1 90.25 258 GLU B N 1
ATOM 4445 C CA . GLU B 1 258 ? 11.93 -23.141 -13.438 1 90.25 258 GLU B CA 1
ATOM 4446 C C . GLU B 1 258 ? 10.445 -23.062 -13.102 1 90.25 258 GLU B C 1
ATOM 4448 O O . GLU B 1 258 ? 10.047 -22.312 -12.203 1 90.25 258 GLU B O 1
ATOM 4453 N N . LEU B 1 259 ? 9.703 -23.828 -13.852 1 89.38 259 LEU B N 1
ATOM 4454 C CA . LEU B 1 259 ? 8.258 -23.766 -13.648 1 89.38 259 LEU B CA 1
ATOM 4455 C C . LEU B 1 259 ? 7.777 -24.938 -12.797 1 89.38 259 LEU B C 1
ATOM 4457 O O . LEU B 1 259 ? 6.664 -24.906 -12.266 1 89.38 259 LEU B O 1
ATOM 4461 N N . LEU B 1 260 ? 8.578 -25.922 -12.664 1 89.44 260 LEU B N 1
ATOM 4462 C CA . LEU B 1 260 ? 8.219 -27.125 -11.93 1 89.44 260 LEU B CA 1
ATOM 4463 C C . LEU B 1 260 ? 9.43 -27.703 -11.211 1 89.44 260 LEU B C 1
ATOM 4465 O O . LEU B 1 260 ? 10.555 -27.594 -11.695 1 89.44 260 LEU B O 1
ATOM 4469 N N . ASP B 1 261 ? 9.141 -28.156 -10.039 1 90.75 261 ASP B N 1
ATOM 4470 C CA . ASP B 1 261 ? 10.125 -28.984 -9.352 1 90.75 261 ASP B CA 1
ATOM 4471 C C . ASP B 1 261 ? 9.844 -30.469 -9.586 1 90.75 261 ASP B C 1
ATOM 4473 O O . ASP B 1 261 ? 9.062 -31.078 -8.852 1 90.75 261 ASP B O 1
ATOM 4477 N N . GLU B 1 262 ? 10.562 -31.094 -10.43 1 88.88 262 GLU B N 1
ATOM 4478 C CA . GLU B 1 262 ? 10.297 -32.469 -10.852 1 88.88 262 GLU B CA 1
ATOM 4479 C C . GLU B 1 262 ? 10.422 -33.438 -9.688 1 88.88 262 GLU B C 1
ATOM 4481 O O . GLU B 1 262 ? 9.828 -34.531 -9.703 1 88.88 262 GLU B O 1
ATOM 4486 N N . LYS B 1 263 ? 11.156 -33.031 -8.742 1 87.38 263 LYS B N 1
ATOM 4487 C CA . LYS B 1 263 ? 11.367 -33.906 -7.594 1 87.38 263 LYS B CA 1
ATOM 4488 C C . LYS B 1 263 ? 10.133 -33.938 -6.699 1 87.38 263 LYS B C 1
ATOM 4490 O O . LYS B 1 263 ? 9.797 -35 -6.137 1 87.38 263 LYS B O 1
ATOM 4495 N N . THR B 1 264 ? 9.438 -32.875 -6.645 1 88.31 264 THR B N 1
ATOM 4496 C CA . THR B 1 264 ? 8.391 -32.781 -5.633 1 88.31 264 THR B CA 1
ATOM 4497 C C . THR B 1 264 ? 7.023 -32.625 -6.285 1 88.31 264 THR B C 1
ATOM 4499 O O . THR B 1 264 ? 5.996 -32.719 -5.613 1 88.31 264 THR B O 1
ATOM 4502 N N . GLU B 1 265 ? 7.012 -32.406 -7.562 1 92.94 265 GLU B N 1
ATOM 4503 C CA . GLU B 1 265 ? 5.754 -32.125 -8.25 1 92.94 265 GLU B CA 1
ATOM 4504 C C . GLU B 1 265 ? 5.598 -33 -9.492 1 92.94 265 GLU B C 1
ATOM 4506 O O . GLU B 1 265 ? 6.59 -33.406 -10.109 1 92.94 265 GLU B O 1
ATOM 4511 N N . GLN B 1 266 ? 4.367 -33.344 -9.781 1 93.75 266 GLN B N 1
ATOM 4512 C CA . GLN B 1 266 ? 4.039 -34.125 -10.969 1 93.75 266 GLN B CA 1
ATOM 4513 C C . GLN B 1 266 ? 3.217 -33.281 -11.953 1 93.75 266 GLN B C 1
ATOM 4515 O O . GLN B 1 266 ? 2.197 -32.719 -11.578 1 93.75 266 GLN B O 1
ATOM 4520 N N . ARG B 1 267 ? 3.668 -33.281 -13.188 1 94.56 267 ARG B N 1
ATOM 4521 C CA . ARG B 1 267 ? 2.973 -32.531 -14.234 1 94.56 267 ARG B CA 1
ATOM 4522 C C . ARG B 1 267 ? 1.79 -33.344 -14.773 1 94.56 267 ARG B C 1
ATOM 4524 O O . ARG B 1 267 ? 1.882 -34.562 -14.945 1 94.56 267 ARG B O 1
ATOM 4531 N N . GLU B 1 268 ? 0.723 -32.688 -14.984 1 94.56 268 GLU B N 1
ATOM 4532 C CA . GLU B 1 268 ? -0.474 -33.25 -15.586 1 94.56 268 GLU B CA 1
ATOM 4533 C C . GLU B 1 268 ? -1.062 -32.344 -16.656 1 94.56 268 GLU B C 1
ATOM 4535 O O . GLU B 1 268 ? -0.999 -31.125 -16.531 1 94.56 268 GLU B O 1
ATOM 4540 N N . SER B 1 269 ? -1.62 -32.969 -17.672 1 94.06 269 SER B N 1
ATOM 4541 C CA . SER B 1 269 ? -2.293 -32.188 -18.719 1 94.06 269 SER B CA 1
ATOM 4542 C C . SER B 1 269 ? -3.67 -31.719 -18.25 1 94.06 269 SER B C 1
ATOM 4544 O O . SER B 1 269 ? -4.242 -32.281 -17.312 1 94.06 269 SER B O 1
ATOM 4546 N N . THR B 1 270 ? -4.105 -30.656 -18.844 1 94.69 270 THR B N 1
ATOM 4547 C CA . THR B 1 270 ? -5.461 -30.172 -18.609 1 94.69 270 THR B CA 1
ATOM 4548 C C . THR B 1 270 ? -6.281 -30.219 -19.891 1 94.69 270 THR B C 1
ATOM 4550 O O . THR B 1 270 ? -5.809 -30.719 -20.922 1 94.69 270 THR B O 1
ATOM 4553 N N . ALA B 1 271 ? -7.586 -29.781 -19.812 1 89.88 271 ALA B N 1
ATOM 4554 C CA . ALA B 1 271 ? -8.453 -29.719 -20.984 1 89.88 271 ALA B CA 1
ATOM 4555 C C . ALA B 1 271 ? -7.949 -28.688 -21.984 1 89.88 271 ALA B C 1
ATOM 4557 O O . ALA B 1 271 ? -8.188 -28.812 -23.188 1 89.88 271 ALA B O 1
ATOM 4558 N N . ASP B 1 272 ? -7.293 -27.672 -21.562 1 90.56 272 ASP B N 1
ATOM 4559 C CA . ASP B 1 272 ? -6.652 -26.672 -22.406 1 90.56 272 ASP B CA 1
ATOM 4560 C C . ASP B 1 272 ? -5.195 -27.031 -22.688 1 90.56 272 ASP B C 1
ATOM 4562 O O . ASP B 1 272 ? -4.367 -27.016 -21.766 1 90.56 272 ASP B O 1
ATOM 4566 N N . PRO B 1 273 ? -4.863 -27.219 -23.906 1 89.56 273 PRO B N 1
ATOM 4567 C CA . PRO B 1 273 ? -3.498 -27.656 -24.203 1 89.56 273 PRO B CA 1
ATOM 4568 C C . PRO B 1 273 ? -2.447 -26.594 -23.859 1 89.56 273 PRO B C 1
ATOM 4570 O O . PRO B 1 273 ? -1.26 -26.922 -23.766 1 89.56 273 PRO B O 1
ATOM 4573 N N . ARG B 1 274 ? -2.799 -25.469 -23.688 1 90.25 274 ARG B N 1
ATOM 4574 C CA . ARG B 1 274 ? -1.843 -24.406 -23.359 1 90.25 274 ARG B CA 1
ATOM 4575 C C . ARG B 1 274 ? -1.587 -24.359 -21.844 1 90.25 274 ARG B C 1
ATOM 4577 O O . ARG B 1 274 ? -0.674 -23.656 -21.406 1 90.25 274 ARG B O 1
ATOM 4584 N N . ILE B 1 275 ? -2.383 -25.016 -21.094 1 94.25 275 ILE B N 1
ATOM 4585 C CA . ILE B 1 275 ? -2.297 -24.984 -19.641 1 94.25 275 ILE B CA 1
ATOM 4586 C C . ILE B 1 275 ? -2.041 -26.391 -19.109 1 94.25 275 ILE B C 1
ATOM 4588 O O . ILE B 1 275 ? -2.744 -27.328 -19.484 1 94.25 275 ILE B O 1
ATOM 4592 N N . TRP B 1 276 ? -1.026 -26.562 -18.438 1 94.25 276 TRP B N 1
ATOM 4593 C CA . TRP B 1 276 ? -0.825 -27.781 -17.672 1 94.25 276 TRP B CA 1
ATOM 4594 C C . TRP B 1 276 ? -0.88 -27.5 -16.172 1 94.25 276 TRP B C 1
ATOM 4596 O O . TRP B 1 276 ? -0.976 -26.344 -15.742 1 94.25 276 TRP B O 1
ATOM 4606 N N . CYS B 1 277 ? -0.974 -28.516 -15.375 1 95.75 277 CYS B N 1
ATOM 4607 C CA . CYS B 1 277 ? -0.975 -28.312 -13.93 1 95.75 277 CYS B CA 1
ATOM 4608 C C . CYS B 1 277 ? -0.008 -29.266 -13.242 1 95.75 277 CYS B C 1
ATOM 4610 O O . CYS B 1 277 ? 0.506 -30.203 -13.867 1 95.75 277 CYS B O 1
ATOM 4612 N N . VAL B 1 278 ? 0.345 -28.891 -12.047 1 95.19 278 VAL B N 1
ATOM 4613 C CA . VAL B 1 278 ? 1.21 -29.75 -11.242 1 95.19 278 VAL B CA 1
ATOM 4614 C C . VAL B 1 278 ? 0.526 -30.062 -9.922 1 95.19 278 VAL B C 1
ATOM 4616 O O . VAL B 1 278 ? -0.262 -29.266 -9.406 1 95.19 278 VAL B O 1
ATOM 4619 N N . ARG B 1 279 ? 0.82 -31.25 -9.43 1 92.69 279 ARG B N 1
ATOM 4620 C CA . ARG B 1 279 ? 0.373 -31.703 -8.117 1 92.69 279 ARG B CA 1
ATOM 4621 C C . ARG B 1 279 ? 1.557 -32.125 -7.25 1 92.69 279 ARG B C 1
ATOM 4623 O O . ARG B 1 279 ? 2.537 -32.688 -7.754 1 92.69 279 ARG B O 1
ATOM 4630 N N . PRO B 1 280 ? 1.386 -31.797 -5.996 1 89.56 280 PRO B N 1
ATOM 4631 C CA . PRO B 1 280 ? 2.467 -32.25 -5.125 1 89.56 280 PRO B CA 1
ATOM 4632 C C . PRO B 1 280 ? 2.541 -33.781 -5.039 1 89.56 280 PRO B C 1
ATOM 4634 O O . PRO B 1 280 ? 1.506 -34.469 -5.035 1 89.56 280 PRO B O 1
ATOM 4637 N N . ARG B 1 281 ? 3.748 -34.281 -4.965 1 89.38 281 ARG B N 1
ATOM 4638 C CA . ARG B 1 281 ? 3.947 -35.719 -4.836 1 89.38 281 ARG B CA 1
ATOM 4639 C C . ARG B 1 281 ? 3.676 -36.188 -3.41 1 89.38 281 ARG B C 1
ATOM 4641 O O . ARG B 1 281 ? 3.365 -37.375 -3.184 1 89.38 281 ARG B O 1
ATOM 4648 N N . THR B 1 282 ? 3.846 -35.312 -2.525 1 88.25 282 THR B N 1
ATOM 4649 C CA . THR B 1 282 ? 3.654 -35.6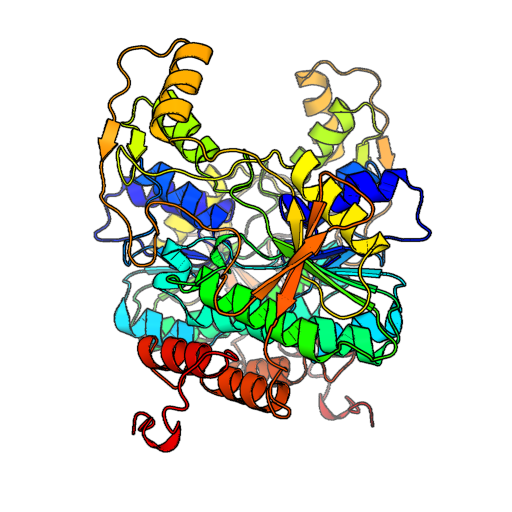25 -1.113 1 88.25 282 THR B CA 1
ATOM 4650 C C . THR B 1 282 ? 2.473 -34.844 -0.544 1 88.25 282 THR B C 1
ATOM 4652 O O . THR B 1 282 ? 2.219 -33.688 -0.948 1 88.25 282 THR B O 1
ATOM 4655 N N . ALA B 1 283 ? 1.83 -35.5 0.446 1 88.94 283 ALA B N 1
ATOM 4656 C CA . ALA B 1 283 ? 0.68 -34.875 1.085 1 88.94 283 ALA B CA 1
ATOM 4657 C C . ALA B 1 283 ? 1.118 -33.719 1.989 1 88.94 283 ALA B C 1
ATOM 4659 O O . ALA B 1 283 ? 2.232 -33.719 2.518 1 88.94 283 ALA B O 1
ATOM 4660 N N . VAL B 1 284 ? 0.265 -32.781 2.131 1 93 284 VAL B N 1
ATOM 4661 C CA . VAL B 1 284 ? 0.484 -31.688 3.07 1 93 284 VAL B CA 1
ATOM 4662 C C . VAL B 1 284 ? 0.483 -32.219 4.5 1 93 284 VAL B C 1
ATOM 4664 O O . VAL B 1 284 ? -0.341 -33.062 4.852 1 93 284 VAL B O 1
ATOM 4667 N N . ARG B 1 285 ? 1.416 -31.781 5.27 1 93.12 285 ARG B N 1
ATOM 4668 C CA . ARG B 1 285 ? 1.467 -32.219 6.664 1 93.12 285 ARG B CA 1
ATOM 4669 C C . ARG B 1 285 ? 0.188 -31.828 7.402 1 93.12 285 ARG B C 1
ATOM 4671 O O . ARG B 1 285 ? -0.35 -30.734 7.203 1 93.12 285 ARG B O 1
ATOM 4678 N N . PRO B 1 286 ? -0.294 -32.75 8.266 1 94.06 286 PRO B N 1
ATOM 4679 C CA . PRO B 1 286 ? -1.577 -32.5 8.93 1 94.06 286 PRO B CA 1
ATOM 4680 C C . PRO B 1 286 ? -1.539 -31.281 9.867 1 94.06 286 PRO B C 1
ATOM 4682 O O . PRO B 1 286 ? -2.576 -30.672 10.133 1 94.06 286 PRO B O 1
ATOM 4685 N N . ASP B 1 287 ? -0.347 -30.938 10.344 1 96.38 287 ASP B N 1
ATOM 4686 C CA . ASP B 1 287 ? -0.25 -29.859 11.312 1 96.38 287 ASP B CA 1
ATOM 4687 C C . ASP B 1 287 ? 0.201 -28.562 10.641 1 96.38 287 ASP B C 1
ATOM 4689 O O . ASP B 1 287 ? 0.618 -27.609 11.312 1 96.38 287 ASP B O 1
ATOM 4693 N N . LEU B 1 288 ? 0.131 -28.469 9.344 1 97.69 288 LEU B N 1
ATOM 4694 C CA . LEU B 1 288 ? 0.661 -27.344 8.578 1 97.69 288 LEU B CA 1
ATOM 4695 C C . LEU B 1 288 ? 0.072 -26.031 9.078 1 97.69 288 LEU B C 1
ATOM 4697 O O . LEU B 1 288 ? 0.809 -25.078 9.367 1 97.69 288 LEU B O 1
ATOM 4701 N N . LEU B 1 289 ? -1.229 -25.984 9.203 1 97.62 289 LEU B N 1
ATOM 4702 C CA . LEU B 1 289 ? -1.907 -24.734 9.516 1 97.62 289 LEU B CA 1
ATOM 4703 C C . LEU B 1 289 ? -1.545 -24.25 10.914 1 97.62 289 LEU B C 1
ATOM 4705 O O . LEU B 1 289 ? -1.384 -23.062 11.141 1 97.62 289 LEU B O 1
ATOM 4709 N N . ARG B 1 290 ? -1.442 -25.172 11.812 1 97.88 290 ARG B N 1
ATOM 4710 C CA . ARG B 1 290 ? -0.996 -24.812 13.156 1 97.88 290 ARG B CA 1
ATOM 4711 C C . ARG B 1 290 ? 0.43 -24.281 13.133 1 97.88 290 ARG B C 1
ATOM 4713 O O . ARG B 1 290 ? 0.736 -23.297 13.805 1 97.88 290 ARG B O 1
ATOM 4720 N N . ARG B 1 291 ? 1.317 -24.906 12.383 1 97.81 291 ARG B N 1
ATOM 4721 C CA . ARG B 1 291 ? 2.717 -24.5 12.289 1 97.81 291 ARG B CA 1
ATOM 4722 C C . ARG B 1 291 ? 2.848 -23.141 11.602 1 97.81 291 ARG B C 1
ATOM 4724 O O . ARG B 1 291 ? 3.744 -22.359 11.93 1 97.81 291 ARG B O 1
ATOM 4731 N N . VAL B 1 292 ? 1.975 -22.906 10.688 1 98.56 292 VAL B N 1
ATOM 4732 C CA . VAL B 1 292 ? 1.95 -21.594 10.023 1 98.56 292 VAL B CA 1
ATOM 4733 C C . VAL B 1 292 ? 1.59 -20.516 11.031 1 98.56 292 VAL B C 1
ATOM 4735 O O . VAL B 1 292 ? 2.186 -19.438 11.031 1 98.56 292 VAL B O 1
ATOM 4738 N N . GLU B 1 293 ? 0.614 -20.781 11.906 1 97.94 293 GLU B N 1
ATOM 4739 C CA . GLU B 1 293 ? 0.266 -19.844 12.961 1 97.94 293 GLU B CA 1
ATOM 4740 C C . GLU B 1 293 ? 1.456 -19.578 13.883 1 97.94 293 GLU B C 1
ATOM 4742 O O . GLU B 1 293 ? 1.703 -18.438 14.273 1 97.94 293 GLU B O 1
ATOM 4747 N N . GLU B 1 294 ? 2.15 -20.625 14.172 1 97.88 294 GLU B N 1
ATOM 4748 C CA . GLU B 1 294 ? 3.346 -20.5 15.008 1 97.88 294 GLU B CA 1
ATOM 4749 C C . GLU B 1 294 ? 4.406 -19.641 14.32 1 97.88 294 GLU B C 1
ATOM 4751 O O . GLU B 1 294 ? 5.09 -18.859 14.977 1 97.88 294 GLU B O 1
ATOM 4756 N N . LEU B 1 295 ? 4.57 -19.828 13.055 1 98.25 295 LEU B N 1
ATOM 4757 C CA . LEU B 1 295 ? 5.504 -19.016 12.273 1 98.25 295 LEU B CA 1
ATOM 4758 C C . LEU B 1 295 ? 5.176 -17.531 12.406 1 98.25 295 LEU B C 1
ATOM 4760 O O . LEU B 1 295 ? 6.078 -16.703 12.547 1 98.25 295 LEU B O 1
ATOM 4764 N N . GLY B 1 296 ? 3.861 -17.219 12.336 1 97.69 296 GLY B N 1
ATOM 4765 C CA . GLY B 1 296 ? 3.439 -15.836 12.516 1 97.69 296 GLY B CA 1
ATOM 4766 C C . GLY B 1 296 ? 3.857 -15.258 13.859 1 97.69 296 GLY B C 1
ATOM 4767 O O . GLY B 1 296 ? 4.227 -14.086 13.938 1 97.69 296 GLY B O 1
ATOM 4768 N N . SER B 1 297 ? 3.83 -16.062 14.844 1 96.44 297 SER B N 1
ATOM 4769 C CA . SER B 1 297 ? 4.156 -15.617 16.203 1 96.44 297 SER B CA 1
ATOM 4770 C C . SER B 1 297 ? 5.652 -15.359 16.344 1 96.44 297 SER B C 1
ATOM 4772 O O . SER B 1 297 ? 6.082 -14.695 17.297 1 96.44 297 SER B O 1
ATOM 4774 N N . LEU B 1 298 ? 6.441 -15.867 15.422 1 96.31 298 LEU B N 1
ATOM 4775 C CA . LEU B 1 298 ? 7.887 -15.695 15.484 1 96.31 298 LEU B CA 1
ATOM 4776 C C . LEU B 1 298 ? 8.297 -14.336 14.93 1 96.31 298 LEU B C 1
ATOM 4778 O O . LEU B 1 298 ? 9.414 -13.875 15.172 1 96.31 298 LEU B O 1
ATOM 4782 N N . VAL B 1 299 ? 7.461 -13.742 14.164 1 96.12 299 VAL B N 1
ATOM 4783 C CA . VAL B 1 299 ? 7.793 -12.469 13.547 1 96.12 299 VAL B CA 1
ATOM 4784 C C . VAL B 1 299 ? 8.047 -11.422 14.625 1 96.12 299 VAL B C 1
ATOM 4786 O O . VAL B 1 299 ? 7.23 -11.242 15.539 1 96.12 299 VAL B O 1
ATOM 4789 N N . GLY B 1 300 ? 9.109 -10.742 14.547 1 91.62 300 GLY B N 1
ATOM 4790 C CA . GLY B 1 300 ? 9.477 -9.727 15.523 1 91.62 300 GLY B CA 1
ATOM 4791 C C . GLY B 1 300 ? 10.18 -10.289 16.734 1 91.62 300 GLY B C 1
ATOM 4792 O O . GLY B 1 300 ? 10.664 -9.539 17.594 1 91.62 300 GLY B O 1
ATOM 4793 N N . THR B 1 301 ? 10.281 -11.656 16.859 1 92.69 301 THR B N 1
ATOM 4794 C CA . THR B 1 301 ? 10.859 -12.273 18.047 1 92.69 301 THR B CA 1
ATOM 4795 C C . THR B 1 301 ? 12.156 -12.992 17.703 1 92.69 301 THR B C 1
ATOM 4797 O O . THR B 1 301 ? 12.938 -13.336 18.594 1 92.69 301 THR B O 1
ATOM 4800 N N . VAL B 1 302 ? 12.328 -13.25 16.391 1 90.94 302 VAL B N 1
ATOM 4801 C CA . VAL B 1 302 ? 13.539 -13.953 15.977 1 90.94 302 VAL B CA 1
ATOM 4802 C C . VAL B 1 302 ? 14.203 -13.195 14.828 1 90.94 302 VAL B C 1
ATOM 4804 O O . VAL B 1 302 ? 13.578 -12.328 14.203 1 90.94 302 VAL B O 1
ATOM 4807 N N . GLU B 1 303 ? 15.406 -13.609 14.562 1 93.44 303 GLU B N 1
ATOM 4808 C CA . GLU B 1 303 ? 16.141 -13.016 13.453 1 93.44 303 GLU B CA 1
ATOM 4809 C C . GLU B 1 303 ? 15.625 -13.523 12.109 1 93.44 303 GLU B C 1
ATOM 4811 O O . GLU B 1 303 ? 15 -14.578 12.039 1 93.44 303 GLU B O 1
ATOM 4816 N N . SER B 1 304 ? 15.922 -12.781 11.102 1 95.25 304 SER B N 1
ATOM 4817 C CA . SER B 1 304 ? 15.445 -13.055 9.75 1 95.25 304 SER B CA 1
ATOM 4818 C C . SER B 1 304 ? 15.867 -14.445 9.289 1 95.25 304 SER B C 1
ATOM 4820 O O . SER B 1 304 ? 15.086 -15.164 8.656 1 95.25 304 SER B O 1
ATOM 4822 N N . GLU B 1 305 ? 17.047 -14.812 9.57 1 96 305 GLU B N 1
ATOM 4823 C CA . GLU B 1 305 ? 17.578 -16.094 9.133 1 96 305 GLU B CA 1
ATOM 4824 C C . GLU B 1 305 ? 16.766 -17.25 9.719 1 96 305 GLU B C 1
ATOM 4826 O O . GLU B 1 305 ? 16.516 -18.25 9.039 1 96 305 GLU B O 1
ATOM 4831 N N . LEU B 1 306 ? 16.375 -17.094 10.938 1 96.38 306 LEU B N 1
ATOM 4832 C CA . LEU B 1 306 ? 15.586 -18.125 11.602 1 96.38 306 LEU B CA 1
ATOM 4833 C C . LEU B 1 306 ? 14.172 -18.172 11.031 1 96.38 306 LEU B C 1
ATOM 4835 O O . LEU B 1 306 ? 13.57 -19.25 10.938 1 96.38 306 LEU B O 1
ATOM 4839 N N . LEU B 1 307 ? 13.641 -17.047 10.695 1 97.06 307 LEU B N 1
ATOM 4840 C CA . LEU B 1 307 ? 12.32 -17 10.078 1 97.06 307 LEU B CA 1
ATOM 4841 C C . LEU B 1 307 ? 12.328 -17.734 8.742 1 97.06 307 LEU B C 1
ATOM 4843 O O . LEU B 1 307 ? 11.398 -18.5 8.445 1 97.06 307 LEU B O 1
ATOM 4847 N N . VAL B 1 308 ? 13.359 -17.531 7.965 1 97.94 308 VAL B N 1
ATOM 4848 C CA . VAL B 1 308 ? 13.492 -18.172 6.656 1 97.94 308 VAL B CA 1
ATOM 4849 C C . VAL B 1 308 ? 13.641 -19.688 6.832 1 97.94 308 VAL B C 1
ATOM 4851 O O . VAL B 1 308 ? 13.016 -20.469 6.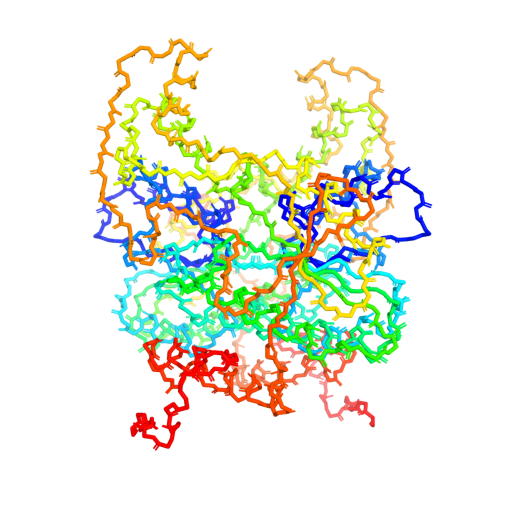109 1 97.94 308 VAL B O 1
ATOM 4854 N N . ALA B 1 309 ? 14.414 -20.062 7.801 1 97.31 309 ALA B N 1
ATOM 4855 C CA . ALA B 1 309 ? 14.594 -21.484 8.086 1 97.31 309 ALA B CA 1
ATOM 4856 C C . ALA B 1 309 ? 13.281 -22.125 8.516 1 97.31 309 ALA B C 1
ATOM 4858 O O . ALA B 1 309 ? 12.969 -23.25 8.109 1 97.31 309 ALA B O 1
ATOM 4859 N N . ALA B 1 310 ? 12.562 -21.422 9.359 1 97.31 310 ALA B N 1
ATOM 4860 C CA . ALA B 1 310 ? 11.273 -21.922 9.82 1 97.31 310 ALA B CA 1
ATOM 4861 C C . ALA B 1 310 ? 10.305 -22.125 8.656 1 97.31 310 ALA B C 1
ATOM 4863 O O . ALA B 1 310 ? 9.57 -23.109 8.617 1 97.31 310 ALA B O 1
ATOM 4864 N N . MET B 1 311 ? 10.297 -21.219 7.727 1 97.31 311 MET B N 1
ATOM 4865 C CA . MET B 1 311 ? 9.461 -21.359 6.539 1 97.31 311 MET B CA 1
ATOM 4866 C C . MET B 1 311 ? 9.867 -22.578 5.727 1 97.31 311 MET B C 1
ATOM 4868 O O . MET B 1 311 ? 9.016 -23.359 5.309 1 97.31 311 MET B O 1
ATOM 4872 N N . SER B 1 312 ? 11.141 -22.703 5.5 1 96.19 312 SER B N 1
ATOM 4873 C CA . SER B 1 312 ? 11.672 -23.797 4.707 1 96.19 312 SER B CA 1
ATOM 4874 C C . SER B 1 312 ? 11.289 -25.141 5.312 1 96.19 312 SER B C 1
ATOM 4876 O O . SER B 1 312 ? 10.992 -26.094 4.586 1 96.19 312 SER B O 1
ATOM 4878 N N . ASN B 1 313 ? 11.195 -25.203 6.586 1 95.12 313 ASN B N 1
ATOM 4879 C CA . ASN B 1 313 ? 10.906 -26.438 7.301 1 95.12 313 ASN B CA 1
ATOM 4880 C C . ASN B 1 313 ? 9.43 -26.812 7.188 1 95.12 313 ASN B C 1
ATOM 4882 O O . ASN B 1 313 ? 9.047 -27.938 7.508 1 95.12 313 ASN B O 1
ATOM 4886 N N . LEU B 1 314 ? 8.656 -25.906 6.746 1 95.75 314 LEU B N 1
ATOM 4887 C CA . LEU B 1 314 ? 7.223 -26.172 6.633 1 95.75 314 LEU B CA 1
ATOM 4888 C C . LEU B 1 314 ? 6.887 -26.766 5.27 1 95.75 314 LEU B C 1
ATOM 4890 O O . LEU B 1 314 ? 5.781 -27.266 5.066 1 95.75 314 LEU B O 1
ATOM 4894 N N . LEU B 1 315 ? 7.832 -26.75 4.387 1 93.5 315 LEU B N 1
ATOM 4895 C CA . LEU B 1 315 ? 7.586 -27.297 3.057 1 93.5 315 LEU B CA 1
ATOM 4896 C C . LEU B 1 315 ? 7.602 -28.812 3.08 1 93.5 315 LEU B C 1
ATOM 4898 O O . LEU B 1 315 ? 8.305 -29.422 3.891 1 93.5 315 LEU B O 1
ATOM 4902 N N . PRO B 1 316 ? 6.82 -29.453 2.297 1 85.06 316 PRO B N 1
ATOM 4903 C CA . PRO B 1 316 ? 6.734 -30.922 2.301 1 85.06 316 PRO B CA 1
ATOM 4904 C C . PRO B 1 316 ? 8.086 -31.594 2.037 1 85.06 316 PRO B C 1
ATOM 4906 O O . PRO B 1 316 ? 8.328 -32.688 2.52 1 85.06 316 PRO B O 1
ATOM 4909 N N . ASP B 1 317 ? 8.984 -31.016 1.297 1 75.62 317 ASP B N 1
ATOM 4910 C CA . ASP B 1 317 ? 10.227 -31.672 0.926 1 75.62 317 ASP B CA 1
ATOM 4911 C C . ASP B 1 317 ? 11.352 -31.328 1.901 1 75.62 317 ASP B C 1
ATOM 4913 O O . ASP B 1 317 ? 12.516 -31.672 1.667 1 75.62 317 ASP B O 1
ATOM 4917 N N . ALA B 1 318 ? 10.969 -30.609 2.916 1 70.38 318 ALA B N 1
ATOM 4918 C CA . ALA B 1 318 ? 12 -30.234 3.877 1 70.38 318 ALA B CA 1
ATOM 4919 C C . ALA B 1 318 ? 12.492 -31.438 4.668 1 70.38 318 ALA B C 1
ATOM 4921 O O . ALA B 1 318 ? 11.695 -32.281 5.059 1 70.38 318 ALA B O 1
ATOM 4922 N N . GLU B 1 319 ? 13.734 -31.781 4.484 1 56.41 319 GLU B N 1
ATOM 4923 C CA . GLU B 1 319 ? 14.32 -32.812 5.324 1 56.41 319 GLU B CA 1
ATOM 4924 C C . GLU B 1 319 ? 14.156 -32.5 6.805 1 56.41 319 GLU B C 1
ATOM 4926 O O . GLU B 1 319 ? 14.188 -31.328 7.199 1 56.41 319 GLU B O 1
ATOM 4931 N N . SER B 1 320 ? 13.328 -33.156 7.594 1 46.66 320 SER B N 1
ATOM 4932 C CA . SER B 1 320 ? 12.961 -33.031 9 1 46.66 320 SER B CA 1
ATOM 4933 C C . SER B 1 320 ? 14.094 -32.438 9.82 1 46.66 320 SER B C 1
ATOM 4935 O O . SER B 1 320 ? 15.078 -33.125 10.117 1 46.66 320 SER B O 1
ATOM 4937 N N . GLU B 1 321 ? 14.633 -31.344 9.633 1 41.38 321 GLU B N 1
ATOM 4938 C CA . GLU B 1 321 ? 15.516 -30.922 10.727 1 41.38 321 GLU B CA 1
ATOM 4939 C C . GLU B 1 321 ? 14.711 -30.5 11.953 1 41.38 321 GLU B C 1
ATOM 4941 O O . GLU B 1 321 ? 13.656 -29.875 11.82 1 41.38 321 GLU B O 1
ATOM 4946 N N . ASP B 1 322 ? 14.812 -31.141 13.125 1 35.12 322 ASP B N 1
ATOM 4947 C CA . ASP B 1 322 ? 14.188 -30.922 14.422 1 35.12 322 ASP B CA 1
ATOM 4948 C C . ASP B 1 322 ? 14.172 -29.438 14.781 1 35.12 322 ASP B C 1
ATOM 4950 O O . ASP B 1 322 ? 15.219 -28.797 14.82 1 35.12 322 ASP B O 1
ATOM 4954 N N . ALA B 1 323 ? 13.188 -28.797 14.719 1 43.06 323 ALA B N 1
ATOM 4955 C CA . ALA B 1 323 ? 12.844 -27.438 15.148 1 43.06 323 ALA B CA 1
ATOM 4956 C C . ALA B 1 323 ? 13.414 -27.141 16.531 1 43.06 323 ALA B C 1
ATOM 4958 O O . ALA B 1 323 ? 13.242 -26.047 17.062 1 43.06 323 ALA B O 1
ATOM 4959 N N . SER B 1 324 ? 13.602 -28.078 17.391 1 37.34 324 SER B N 1
ATOM 4960 C CA . SER B 1 324 ? 13.961 -27.891 18.797 1 37.34 324 SER B CA 1
ATOM 4961 C C 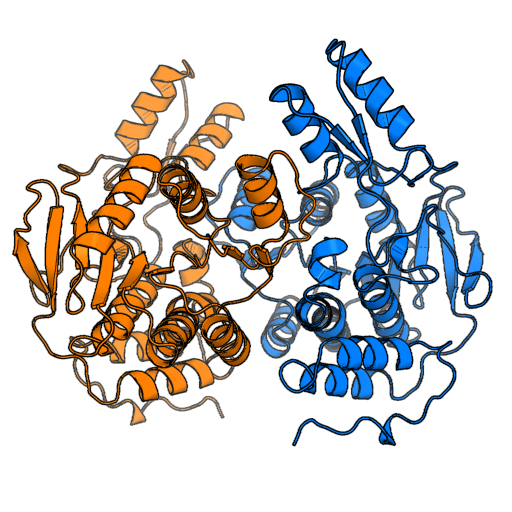. SER B 1 324 ? 15.219 -27.047 18.938 1 37.34 324 SER B C 1
ATOM 4963 O O . SER B 1 324 ? 15.609 -26.703 20.062 1 37.34 324 SER B O 1
ATOM 4965 N N . SER B 1 325 ? 16.062 -26.984 17.953 1 37 325 SER B N 1
ATOM 4966 C CA . SER B 1 325 ? 17.328 -26.312 18.219 1 37 325 SER B CA 1
ATOM 4967 C C . SER B 1 325 ? 17.203 -24.797 18 1 37 325 SER B C 1
ATOM 4969 O O . SER B 1 325 ? 18.203 -24.094 17.969 1 37 325 SER B O 1
ATOM 4971 N N . LEU B 1 326 ? 16.125 -24.344 17.625 1 38.75 326 LEU B N 1
ATOM 4972 C CA . LEU B 1 326 ? 16.062 -22.906 17.406 1 38.75 326 LEU B CA 1
ATOM 4973 C C . LEU B 1 326 ? 16.031 -22.156 18.734 1 38.75 326 LEU B C 1
ATOM 4975 O O . LEU B 1 326 ? 15.047 -22.234 19.469 1 38.75 326 LEU B O 1
ATOM 4979 N N . GLU B 1 327 ? 17.062 -21.922 19.328 1 34.62 327 GLU B N 1
ATOM 4980 C CA . GLU B 1 327 ? 17.281 -21.156 20.547 1 34.62 327 GLU B CA 1
ATOM 4981 C C . GLU B 1 327 ? 16.672 -19.766 20.438 1 34.62 327 GLU B C 1
ATOM 4983 O O . GLU B 1 327 ? 16.922 -19.047 19.469 1 34.62 327 GLU B O 1
ATOM 4988 N N . THR B 1 328 ? 15.594 -19.516 20.922 1 38.41 328 THR B N 1
ATOM 4989 C CA . THR B 1 328 ? 14.977 -18.203 21.109 1 38.41 328 THR B CA 1
ATOM 4990 C C . THR B 1 328 ? 16 -17.188 21.625 1 38.41 328 THR B C 1
ATOM 4992 O O . THR B 1 328 ? 16.844 -17.531 22.453 1 38.41 328 THR B O 1
ATOM 4995 N N . ARG B 1 329 ? 16.266 -16.203 20.969 1 34.78 329 ARG B N 1
ATOM 4996 C CA . ARG B 1 329 ? 17.109 -15.195 21.609 1 34.78 329 ARG B CA 1
ATOM 4997 C C . ARG B 1 329 ? 16.641 -14.93 23.031 1 34.78 329 ARG B C 1
ATOM 4999 O O . ARG B 1 329 ? 15.445 -14.781 23.297 1 34.78 329 ARG B O 1
ATOM 5006 N N . PRO B 1 330 ? 17.672 -15.078 24.125 1 33.25 330 PRO B N 1
ATOM 5007 C CA . PRO B 1 330 ? 17.344 -14.75 25.516 1 33.25 330 PRO B CA 1
ATOM 5008 C C . PRO B 1 330 ? 16.797 -13.336 25.672 1 33.25 330 PRO B C 1
ATOM 5010 O O . PRO B 1 330 ? 17.094 -12.453 24.859 1 33.25 330 PRO B O 1
#

Solvent-accessible surface area (backbone atoms only — not comparable to full-atom values): 35066 Å² total; per-residue (Å²): 54,35,21,26,49,40,60,55,25,38,48,37,49,55,58,48,55,72,69,62,59,97,74,71,48,35,28,25,71,48,64,43,36,51,35,50,50,38,27,70,74,70,51,43,61,71,60,81,51,88,39,62,37,78,42,56,56,66,38,45,68,61,38,33,52,49,28,58,71,65,46,50,62,62,40,46,41,48,51,62,77,81,56,49,53,50,23,58,75,32,41,59,58,33,45,44,37,28,33,48,11,42,50,26,47,54,50,19,33,57,76,38,62,21,45,32,40,34,38,62,50,36,25,50,27,27,72,46,65,25,49,46,13,43,28,36,33,48,29,48,50,56,50,34,63,46,34,81,53,87,30,22,16,24,31,33,34,45,56,49,47,54,72,32,80,69,27,66,57,52,52,46,52,50,15,58,74,66,73,35,54,35,78,37,42,45,84,75,28,32,42,44,68,42,45,50,70,57,53,29,50,49,52,56,53,43,60,75,65,39,49,60,28,36,35,33,32,64,68,67,76,74,63,39,42,52,54,56,53,49,51,53,51,34,61,74,68,66,49,81,86,72,45,77,42,73,72,45,72,51,88,45,54,67,55,62,76,41,81,64,34,74,88,51,35,43,82,41,83,51,96,47,88,56,35,36,31,32,37,68,72,63,73,69,62,91,59,46,68,61,51,50,54,52,53,58,68,40,56,91,61,56,56,63,68,57,53,51,51,54,55,51,58,69,39,80,83,38,74,85,67,76,73,82,72,67,74,68,71,130,56,36,22,24,49,41,59,54,25,39,49,37,50,56,60,48,55,73,69,62,60,96,74,73,48,35,26,27,73,48,65,44,36,49,35,50,50,37,27,70,74,70,50,44,61,73,60,80,52,90,38,62,37,79,42,56,57,67,38,44,66,61,40,34,52,50,28,58,69,66,46,50,59,61,41,44,42,49,49,62,78,81,55,50,52,50,23,56,76,33,41,58,58,33,44,44,34,28,32,47,10,44,50,26,47,53,50,19,33,56,76,38,62,21,46,33,39,35,39,61,48,37,24,50,28,28,72,47,65,25,50,44,14,43,28,36,33,48,30,49,50,56,49,33,64,47,32,81,52,85,29,22,16,25,32,32,33,46,57,49,47,55,70,32,80,70,26,67,57,53,51,47,51,50,15,59,74,67,74,34,53,36,76,37,42,47,84,77,27,31,42,45,68,42,45,49,69,57,55,30,50,50,52,56,54,43,62,74,64,40,48,60,29,36,34,33,31,64,69,67,76,75,62,42,43,52,54,57,54,49,51,53,50,34,60,74,69,66,48,81,85,72,45,76,42,72,70,45,72,52,86,45,54,68,55,62,76,42,81,64,36,76,89,52,34,43,81,41,83,50,97,46,88,56,33,36,32,32,36,68,73,62,73,69,62,91,58,46,70,61,51,49,53,52,54,58,67,40,56,90,64,56,56,65,69,56,53,54,50,56,55,52,60,68,40,80,82,36,74,86,66,75,71,80,72,68,74,68,73,132